Protein AF-0000000087530252 (afdb_homodimer)

Nearest PDB structures (foldseek):
  7waw-assembly1_A  TM=9.051E-01  e=2.981E-10  Candidatus Arsenophonus nilaparvatae
  6cc4-assembly1_A  TM=9.080E-01  e=6.671E-09  Escherichia coli
  4mlb-assembly1_C  TM=7.469E-01  e=5.530E-04  Pyrococcus furiosus
  3vvs-assembly1_A  TM=7.251E-01  e=1.603E-03  Pyrococcus furiosus
  6fhz-assembly1_A  TM=8.123E-01  e=5.281E-03  Pyrococcus furiosus DSM 3638

Organism: NCBI:txid1859131

Solvent-accessible surface area (backbone atoms only — not comparable to full-atom values): 24570 Å² total; per-residue (Å²): 135,76,81,73,71,69,80,72,67,84,65,78,41,76,56,55,58,46,42,52,49,29,48,50,26,28,51,28,38,48,51,19,51,51,39,42,48,49,38,52,42,52,47,35,72,75,55,34,90,43,74,64,41,47,28,48,55,62,33,39,45,61,49,46,50,50,36,53,47,24,60,56,36,37,49,18,48,36,41,24,45,54,46,40,47,30,43,72,72,57,34,66,69,51,29,29,30,50,50,24,36,48,53,49,50,51,48,51,53,35,48,52,50,23,50,50,45,43,72,39,18,58,65,48,42,48,69,63,41,55,68,34,73,78,41,89,63,42,47,59,51,19,20,50,41,23,38,63,31,32,59,30,47,41,32,34,46,52,32,16,52,51,35,10,53,33,44,56,71,68,45,52,52,58,53,33,35,22,52,30,36,20,31,50,26,22,42,55,44,5,53,54,32,24,67,50,34,46,80,74,75,36,63,36,63,55,17,40,33,53,4,46,37,44,1,25,46,40,24,31,54,69,41,46,64,59,44,50,71,75,60,63,50,88,44,64,61,83,56,78,77,42,67,81,67,48,63,75,73,108,135,77,80,72,68,68,81,72,65,83,64,78,40,77,57,55,58,47,43,52,49,30,47,51,27,28,50,29,37,47,51,19,51,51,38,43,50,49,37,51,41,52,46,34,71,74,54,33,91,42,75,64,40,48,27,48,54,60,33,39,45,62,46,48,50,50,35,52,47,25,58,56,37,37,47,17,47,37,40,23,45,54,46,39,46,30,45,73,74,59,33,66,68,51,29,28,30,49,50,24,37,49,52,50,51,52,48,52,53,34,47,52,50,25,52,50,44,42,73,41,18,56,66,49,42,48,68,63,42,54,69,33,71,78,40,90,63,41,47,58,51,20,21,51,41,23,39,64,32,32,59,30,46,42,31,33,45,52,32,15,51,51,32,10,54,33,44,54,70,68,45,50,53,56,54,33,34,21,55,31,36,20,31,49,26,23,40,55,44,4,52,54,32,25,67,49,33,46,79,74,75,36,63,36,62,55,18,40,33,52,4,46,36,46,2,25,47,40,25,30,54,69,41,47,61,59,44,50,71,74,60,63,48,87,44,64,62,83,53,81,78,45,67,80,68,49,62,75,73,104

Structure (mmCIF, N/CA/C/O backbone):
data_AF-0000000087530252-model_v1
#
loop_
_entity.id
_entity.type
_entity.pdbx_description
1 polymer 'Murein biosynthesis integral membrane protein MurJ'
#
loop_
_atom_site.group_PDB
_atom_site.id
_atom_site.type_symbol
_atom_site.label_atom_id
_atom_site.label_alt_id
_atom_site.label_comp_id
_atom_site.label_asym_id
_atom_site.label_entity_id
_atom_site.label_seq_id
_atom_site.pdbx_PDB_ins_code
_atom_site.Cartn_x
_atom_site.Cartn_y
_atom_site.Cartn_z
_atom_site.occupancy
_atom_site.B_iso_or_equiv
_atom_site.auth_seq_id
_atom_site.auth_comp_id
_atom_site.auth_asym_id
_atom_site.auth_atom_id
_atom_site.pdbx_PDB_model_num
ATOM 1 N N . MET A 1 1 ? 1.561 60.312 2.518 1 29.02 1 MET A N 1
ATOM 2 C CA . MET A 1 1 ? 0.408 59.438 2.758 1 29.02 1 MET A CA 1
ATOM 3 C C . MET A 1 1 ? 0.402 58.281 1.792 1 29.02 1 MET A C 1
ATOM 5 O O . MET A 1 1 ? -0.525 57.469 1.803 1 29.02 1 MET A O 1
ATOM 9 N N . THR A 1 2 ? 0.971 58.312 0.564 1 34.22 2 THR A N 1
ATOM 10 C CA . THR A 1 2 ? 0.792 57.5 -0.622 1 34.22 2 THR A CA 1
ATOM 11 C C . THR A 1 2 ? 1.549 56.188 -0.479 1 34.22 2 THR A C 1
ATOM 13 O O . THR A 1 2 ? 1.471 55.312 -1.354 1 34.22 2 THR A O 1
ATOM 16 N N . LYS A 1 3 ? 2.621 56.094 0.212 1 39.69 3 LYS A N 1
ATOM 17 C CA . LYS A 1 3 ? 3.529 54.969 0.136 1 39.69 3 LYS A CA 1
ATOM 18 C C . LYS A 1 3 ? 2.898 53.719 0.749 1 39.69 3 LYS A C 1
ATOM 20 O O . LYS A 1 3 ? 3.553 52.688 0.868 1 39.69 3 LYS A O 1
ATOM 25 N N . LYS A 1 4 ? 1.871 53.844 1.53 1 40.5 4 LYS A N 1
ATOM 26 C CA . LYS A 1 4 ? 1.506 52.688 2.33 1 40.5 4 LYS A CA 1
ATOM 27 C C . LYS A 1 4 ? 0.856 51.594 1.466 1 40.5 4 LYS A C 1
ATOM 29 O O . LYS A 1 4 ? 0.656 50.469 1.918 1 40.5 4 LYS A O 1
ATOM 34 N N . ALA A 1 5 ? 0.195 51.938 0.4 1 41.59 5 ALA A N 1
ATOM 35 C CA . ALA A 1 5 ? -0.777 51.031 -0.194 1 41.59 5 ALA A CA 1
ATOM 36 C C . ALA A 1 5 ? -0.08 49.875 -0.928 1 41.59 5 ALA A C 1
ATOM 38 O O . ALA A 1 5 ? -0.734 48.938 -1.411 1 41.59 5 ALA A O 1
ATOM 39 N N . GLU A 1 6 ? 1.176 50 -1.385 1 34.16 6 GLU A N 1
ATOM 40 C CA . GLU A 1 6 ? 1.642 49.156 -2.467 1 34.16 6 GLU A CA 1
ATOM 41 C C . GLU A 1 6 ? 1.83 47.719 -1.986 1 34.16 6 GLU A C 1
ATOM 43 O O . GLU A 1 6 ? 2.02 46.812 -2.795 1 34.16 6 GLU A O 1
ATOM 48 N N . LYS A 1 7 ? 2.289 47.562 -0.79 1 39.12 7 LYS A N 1
ATOM 49 C CA . LYS A 1 7 ? 2.848 46.25 -0.464 1 39.12 7 LYS A CA 1
ATOM 50 C C . LYS A 1 7 ? 1.754 45.188 -0.384 1 39.12 7 LYS A C 1
ATOM 52 O O . LYS A 1 7 ? 1.992 44.094 0.094 1 39.12 7 LYS A O 1
ATOM 57 N N . ALA A 1 8 ? 0.508 45.5 -0.41 1 38.97 8 ALA A N 1
ATOM 58 C CA . ALA A 1 8 ? -0.542 44.531 -0.155 1 38.97 8 ALA A CA 1
ATOM 59 C C . ALA A 1 8 ? -0.546 43.438 -1.226 1 38.97 8 ALA A C 1
ATOM 61 O O . ALA A 1 8 ? -1.382 42.531 -1.195 1 38.97 8 ALA A O 1
ATOM 62 N N . GLY A 1 9 ? -0.032 43.656 -2.434 1 34.97 9 GLY A N 1
ATOM 63 C CA . GLY A 1 9 ? -0.356 42.938 -3.656 1 34.97 9 GLY A CA 1
ATOM 64 C C . GLY A 1 9 ? -0.079 41.438 -3.564 1 34.97 9 GLY A C 1
ATOM 65 O O . GLY A 1 9 ? -0.914 40.625 -3.959 1 34.97 9 GLY A O 1
ATOM 66 N N . THR A 1 10 ? 1.304 41.062 -3.789 1 36.38 10 THR A N 1
ATOM 67 C CA . THR A 1 10 ? 1.715 39.75 -4.32 1 36.38 10 THR A CA 1
ATOM 68 C C . THR A 1 10 ? 1.514 38.656 -3.283 1 36.38 10 THR A C 1
ATOM 70 O O . THR A 1 10 ? 2.467 38.25 -2.623 1 36.38 10 THR A O 1
ATOM 73 N N . THR A 1 11 ? 0.847 38.812 -2.236 1 36.97 11 THR A N 1
ATOM 74 C CA . THR A 1 11 ? 0.462 37.719 -1.362 1 36.97 11 THR A CA 1
ATOM 75 C C . THR A 1 11 ? 0.087 36.469 -2.18 1 36.97 11 THR A C 1
ATOM 77 O O . THR A 1 11 ? -1.064 36.312 -2.594 1 36.97 11 THR A O 1
ATOM 80 N N . GLY A 1 12 ? 0.43 36.312 -3.365 1 41.88 12 GLY A N 1
ATOM 81 C CA . GLY A 1 12 ? 0.344 35.031 -4.07 1 41.88 12 GLY A CA 1
ATOM 82 C C . GLY A 1 12 ? 0.356 33.844 -3.143 1 41.88 12 GLY A C 1
ATOM 83 O O . GLY A 1 12 ? 1.377 33.531 -2.52 1 41.88 12 GLY A O 1
ATOM 84 N N . SER A 1 13 ? -0.793 33.531 -2.373 1 48.94 13 SER A N 1
ATOM 85 C CA . SER A 1 13 ? -1.298 33.031 -1.101 1 48.94 13 SER A CA 1
ATOM 86 C C . SER A 1 13 ? -0.697 31.656 -0.769 1 48.94 13 SER A C 1
ATOM 88 O O . SER A 1 13 ? -0.301 30.922 -1.667 1 48.94 13 SER A O 1
ATOM 90 N N . SER A 1 14 ? 0.025 31.609 0.46 1 56.91 14 SER A N 1
ATOM 91 C CA . SER A 1 14 ? 0.451 30.391 1.152 1 56.91 14 SER A CA 1
ATOM 92 C C . SER A 1 14 ? -0.386 29.188 0.728 1 56.91 14 SER A C 1
ATOM 94 O O . SER A 1 14 ? 0.149 28.109 0.509 1 56.91 14 SER A O 1
ATOM 96 N N . THR A 1 15 ? -1.54 29.547 0.322 1 57.91 15 THR A N 1
ATOM 97 C CA . THR A 1 15 ? -2.447 28.5 -0.111 1 57.91 15 THR A CA 1
ATOM 98 C C . THR A 1 15 ? -2.117 28.047 -1.532 1 57.91 15 THR A C 1
ATOM 100 O O . THR A 1 15 ? -2.148 26.859 -1.836 1 57.91 15 THR A O 1
ATOM 103 N N . GLY A 1 16 ? -1.833 29.078 -2.354 1 59.75 16 GLY A N 1
ATOM 104 C CA . GLY A 1 16 ? -1.477 28.75 -3.725 1 59.75 16 GLY A CA 1
ATOM 105 C C . GLY A 1 16 ? -0.213 27.906 -3.828 1 59.75 16 GLY A C 1
ATOM 106 O O . GLY A 1 16 ? -0.158 26.953 -4.602 1 59.75 16 GLY A O 1
ATOM 107 N N . LYS A 1 17 ? 0.742 28.281 -3.074 1 65.5 17 LYS A N 1
ATOM 108 C CA . LYS A 1 17 ? 2.008 27.562 -3.053 1 65.5 17 LYS A CA 1
ATOM 109 C C . LYS A 1 17 ? 1.822 26.156 -2.498 1 65.5 17 LYS A C 1
ATOM 111 O O . LYS A 1 17 ? 2.389 25.188 -3.023 1 65.5 17 LYS A O 1
ATOM 116 N N . ILE A 1 18 ? 0.983 26.016 -1.521 1 63.59 18 ILE A N 1
ATOM 117 C CA . ILE A 1 18 ? 0.703 24.734 -0.898 1 63.59 18 ILE A CA 1
ATOM 118 C C . ILE A 1 18 ? -0.069 23.844 -1.873 1 63.59 18 ILE A C 1
ATOM 120 O O . ILE A 1 18 ? 0.242 22.656 -2.025 1 63.59 18 ILE A O 1
ATOM 124 N N . ALA A 1 19 ? -0.966 24.5 -2.58 1 67 19 ALA A N 1
ATOM 125 C CA . ALA A 1 19 ? -1.755 23.766 -3.557 1 67 19 ALA A CA 1
ATOM 126 C C . ALA A 1 19 ? -0.881 23.266 -4.707 1 67 19 ALA A C 1
ATOM 128 O O . ALA A 1 19 ? -1.031 22.141 -5.172 1 67 19 ALA A O 1
ATOM 129 N N . ARG A 1 20 ? -0.032 24.047 -5.137 1 72.56 20 ARG A N 1
ATOM 130 C CA . ARG A 1 20 ? 0.881 23.688 -6.215 1 72.56 20 ARG A CA 1
ATOM 131 C C . ARG A 1 20 ? 1.819 22.562 -5.781 1 72.56 20 ARG A C 1
ATOM 133 O O . ARG A 1 20 ? 2.086 21.641 -6.551 1 72.56 20 ARG A O 1
ATOM 140 N N . SER A 1 21 ? 2.24 22.688 -4.566 1 72.25 21 SER A N 1
ATOM 141 C CA . SER A 1 21 ? 3.127 21.656 -4.031 1 72.25 21 SER A CA 1
ATOM 142 C C . SER A 1 21 ? 2.396 20.328 -3.873 1 72.25 21 SER A C 1
ATOM 144 O O . SER A 1 21 ? 2.93 19.281 -4.227 1 72.25 21 SER A O 1
ATOM 146 N N . ALA A 1 22 ? 1.161 20.453 -3.414 1 71 22 ALA A N 1
ATOM 147 C CA . ALA A 1 22 ? 0.339 19.25 -3.27 1 71 22 ALA A CA 1
ATOM 148 C C . ALA A 1 22 ? 0.056 18.609 -4.629 1 71 22 ALA A C 1
ATOM 150 O O . ALA A 1 22 ? 0.069 17.391 -4.762 1 71 22 ALA A O 1
ATOM 151 N N . GLY A 1 23 ? -0.17 19.438 -5.562 1 74.81 23 GLY A N 1
ATOM 152 C CA . GLY A 1 23 ? -0.375 18.969 -6.922 1 74.81 23 GLY A CA 1
ATOM 153 C C . GLY A 1 23 ? 0.843 18.266 -7.496 1 74.81 23 GLY A C 1
ATOM 154 O O . GLY A 1 23 ? 0.727 17.188 -8.086 1 74.81 23 GLY A O 1
ATOM 155 N N . ALA A 1 24 ? 1.938 18.906 -7.309 1 78.69 24 ALA A N 1
ATOM 156 C CA . ALA A 1 24 ? 3.188 18.328 -7.801 1 78.69 24 ALA A CA 1
ATOM 157 C C . ALA A 1 24 ? 3.471 16.984 -7.141 1 78.69 24 ALA A C 1
ATOM 159 O O . ALA A 1 24 ? 3.922 16.047 -7.797 1 78.69 24 ALA A O 1
ATOM 160 N N . VAL A 1 25 ? 3.221 16.938 -5.918 1 78 25 VAL A N 1
ATOM 161 C CA . VAL A 1 25 ? 3.422 15.703 -5.168 1 78 25 VAL A CA 1
ATOM 162 C C . VAL A 1 25 ? 2.465 14.625 -5.676 1 78 25 VAL A C 1
ATOM 164 O O . VAL A 1 25 ? 2.857 13.469 -5.844 1 78 25 VAL A O 1
ATOM 167 N N . SER A 1 26 ? 1.275 14.984 -5.938 1 75.69 26 SER A N 1
ATOM 168 C CA . SER A 1 26 ? 0.283 14.047 -6.441 1 75.69 26 SER A CA 1
ATOM 169 C C . SER A 1 26 ? 0.691 13.492 -7.805 1 75.69 26 SER A C 1
ATOM 171 O O . SER A 1 26 ? 0.527 12.297 -8.07 1 75.69 26 SER A O 1
ATOM 173 N N . VAL A 1 27 ? 1.175 14.297 -8.609 1 82.12 27 VAL A N 1
ATOM 174 C CA . VAL A 1 27 ? 1.626 13.883 -9.938 1 82.12 27 VAL A CA 1
ATOM 175 C C . VAL A 1 27 ? 2.82 12.938 -9.805 1 82.12 27 VAL A C 1
ATOM 177 O O . VAL A 1 27 ? 2.914 11.945 -10.523 1 82.12 27 VAL A O 1
ATOM 180 N N . ALA A 1 28 ? 3.703 13.344 -8.914 1 83 28 ALA A N 1
ATOM 181 C CA . ALA A 1 28 ? 4.875 12.508 -8.688 1 83 28 ALA A CA 1
ATOM 182 C C . ALA A 1 28 ? 4.473 11.117 -8.203 1 83 28 ALA A C 1
ATOM 184 O O . ALA A 1 28 ? 5.008 10.109 -8.672 1 83 28 ALA A O 1
ATOM 185 N N . VAL A 1 29 ? 3.561 11.086 -7.367 1 79.44 29 VAL A N 1
ATOM 186 C CA . VAL A 1 29 ? 3.084 9.812 -6.82 1 79.44 29 VAL A CA 1
ATOM 187 C C . VAL A 1 29 ? 2.395 9.008 -7.918 1 79.44 29 VAL A C 1
ATOM 189 O O . VAL A 1 29 ? 2.611 7.801 -8.039 1 79.44 29 VAL A O 1
ATOM 192 N N . MET A 1 30 ? 1.659 9.664 -8.711 1 82.62 30 MET A N 1
ATOM 193 C CA . MET A 1 30 ? 0.971 9 -9.812 1 82.62 30 MET A CA 1
ATOM 194 C C . MET A 1 30 ? 1.971 8.391 -10.789 1 82.62 30 MET A C 1
ATOM 196 O O . MET A 1 30 ? 1.789 7.262 -11.25 1 82.62 30 MET A O 1
ATOM 200 N N . CYS A 1 31 ? 2.916 9.156 -11.07 1 86.56 31 CYS A N 1
ATOM 201 C CA . CYS A 1 31 ? 3.959 8.672 -11.969 1 86.56 31 CYS A CA 1
ATOM 202 C C . CYS A 1 31 ? 4.625 7.422 -11.406 1 86.56 31 CYS A C 1
ATOM 204 O O . CYS A 1 31 ? 4.887 6.469 -12.141 1 86.56 31 CYS A O 1
ATOM 206 N N . SER A 1 32 ? 4.875 7.449 -10.164 1 86.19 32 SER A N 1
ATOM 207 C CA . SER A 1 32 ? 5.523 6.312 -9.523 1 86.19 32 SER A CA 1
ATOM 208 C C . SER A 1 32 ? 4.633 5.07 -9.57 1 86.19 32 SER A C 1
ATOM 210 O O . SER A 1 32 ? 5.117 3.965 -9.812 1 86.19 32 SER A O 1
ATOM 212 N N . ARG A 1 33 ? 3.371 5.262 -9.43 1 83.44 33 ARG A N 1
ATOM 213 C CA . ARG A 1 33 ? 2.438 4.141 -9.422 1 83.44 33 ARG A CA 1
ATOM 214 C C . ARG A 1 33 ? 2.275 3.553 -10.82 1 83.44 33 ARG A C 1
ATOM 216 O O . ARG A 1 33 ? 2.174 2.334 -10.977 1 83.44 33 ARG A O 1
ATOM 223 N N . VAL A 1 34 ? 2.219 4.391 -11.711 1 87.44 34 VAL A N 1
ATOM 224 C CA . VAL A 1 34 ? 2.139 3.934 -13.094 1 87.44 34 VAL A CA 1
ATOM 225 C C . VAL A 1 34 ? 3.406 3.164 -13.461 1 87.44 34 VAL A C 1
ATOM 227 O O . VAL A 1 34 ? 3.34 2.119 -14.109 1 87.44 34 VAL A O 1
ATOM 230 N N . LEU A 1 35 ? 4.5 3.695 -13.039 1 90.19 35 LEU A N 1
ATOM 231 C CA . LEU A 1 35 ? 5.754 2.986 -13.281 1 90.19 35 LEU A CA 1
ATOM 232 C C . LEU A 1 35 ? 5.762 1.642 -12.562 1 90.19 35 LEU A C 1
ATOM 234 O O . LEU A 1 35 ? 6.348 0.674 -13.055 1 90.19 35 LEU A O 1
ATOM 238 N N . GLY A 1 36 ? 5.121 1.632 -11.453 1 88.5 36 GLY A N 1
ATOM 239 C CA . GLY A 1 36 ? 4.965 0.364 -10.758 1 88.5 36 GLY A CA 1
ATOM 240 C C . GLY A 1 36 ? 4.168 -0.656 -11.555 1 88.5 36 GLY A C 1
ATOM 241 O O . GLY A 1 36 ? 4.531 -1.834 -11.594 1 88.5 36 GLY A O 1
ATOM 242 N N . LEU A 1 37 ? 3.213 -0.185 -12.18 1 86.25 37 LEU A N 1
ATOM 243 C CA . LEU A 1 37 ? 2.434 -1.06 -13.047 1 86.25 37 LEU A CA 1
ATOM 244 C C . LEU A 1 37 ? 3.262 -1.523 -14.234 1 86.25 37 LEU A C 1
ATOM 246 O O . LEU A 1 37 ? 3.162 -2.68 -14.656 1 86.25 37 LEU A O 1
ATOM 250 N N . VAL A 1 38 ? 3.912 -0.644 -14.758 1 90.75 38 VAL A N 1
ATOM 251 C CA . VAL A 1 38 ? 4.789 -0.987 -15.867 1 90.75 38 VAL A CA 1
ATOM 252 C C . VAL A 1 38 ? 5.801 -2.041 -15.43 1 90.75 38 VAL A C 1
ATOM 254 O O . VAL A 1 38 ? 6.082 -2.988 -16.172 1 90.75 38 VAL A O 1
ATOM 257 N N . ARG A 1 39 ? 6.293 -1.829 -14.273 1 91.38 39 ARG A N 1
ATOM 258 C CA . ARG A 1 39 ? 7.227 -2.814 -13.734 1 91.38 39 ARG A CA 1
ATOM 259 C C . ARG A 1 39 ? 6.57 -4.188 -13.625 1 91.38 39 ARG A C 1
ATOM 261 O O . ARG A 1 39 ? 7.16 -5.195 -14.016 1 91.38 39 ARG A O 1
ATOM 268 N N . GLU A 1 40 ? 5.371 -4.238 -13.172 1 84.94 40 GLU A N 1
ATOM 269 C CA . GLU A 1 40 ? 4.633 -5.492 -13.062 1 84.94 40 GLU A CA 1
ATOM 270 C C . GLU A 1 40 ? 4.395 -6.109 -14.438 1 84.94 40 GLU A C 1
ATOM 272 O O . GLU A 1 40 ? 4.461 -7.332 -14.602 1 84.94 40 GLU A O 1
ATOM 277 N N . GLN A 1 41 ? 4.113 -5.27 -15.367 1 87 41 GLN A N 1
ATOM 278 C CA . GLN A 1 41 ? 3.898 -5.734 -16.734 1 87 41 GLN A CA 1
ATOM 279 C C . GLN A 1 41 ? 5.188 -6.285 -17.328 1 87 41 GLN A C 1
ATOM 281 O O . GLN A 1 41 ? 5.164 -7.266 -18.078 1 87 41 GLN A O 1
ATOM 286 N N . VAL A 1 42 ? 6.238 -5.641 -17.078 1 89.5 42 VAL A N 1
ATOM 287 C CA . VAL A 1 42 ? 7.535 -6.113 -17.547 1 89.5 42 VAL A CA 1
ATOM 288 C C . VAL A 1 42 ? 7.836 -7.488 -16.953 1 89.5 42 VAL A C 1
ATOM 290 O O . VAL A 1 42 ? 8.281 -8.398 -17.656 1 89.5 42 VAL A O 1
ATOM 293 N N . PHE A 1 43 ? 7.492 -7.652 -15.703 1 87.5 43 PHE A N 1
ATOM 294 C CA . PHE A 1 43 ? 7.676 -8.93 -15.023 1 87.5 43 PHE A CA 1
ATOM 295 C C . PHE A 1 43 ? 6.812 -10.016 -15.656 1 87.5 43 PHE A C 1
ATOM 297 O O . PHE A 1 43 ? 7.289 -11.117 -15.938 1 87.5 43 PHE A O 1
ATOM 304 N N . ALA A 1 44 ? 5.641 -9.68 -15.867 1 81.31 44 ALA A N 1
ATOM 305 C CA . ALA A 1 44 ? 4.691 -10.617 -16.469 1 81.31 44 ALA A CA 1
ATOM 306 C C . ALA A 1 44 ? 5.129 -11.008 -17.875 1 81.31 44 ALA A C 1
ATOM 308 O O . ALA A 1 44 ? 4.984 -12.164 -18.281 1 81.31 44 ALA A O 1
ATOM 309 N N . GLY A 1 45 ? 5.57 -10.086 -18.625 1 84.5 45 GLY A N 1
ATOM 310 C CA . GLY A 1 45 ? 6.012 -10.344 -19.984 1 84.5 45 GLY A CA 1
ATOM 311 C C . GLY A 1 45 ? 7.258 -11.203 -20.047 1 84.5 45 GLY A C 1
ATOM 312 O O . GLY A 1 45 ? 7.375 -12.062 -20.922 1 84.5 45 GLY A O 1
ATOM 313 N N . LEU A 1 46 ? 8.141 -11.07 -19.141 1 88.44 46 LEU A N 1
ATOM 314 C CA . LEU A 1 46 ? 9.414 -11.781 -19.172 1 88.44 46 LEU A CA 1
ATOM 315 C C . LEU A 1 46 ? 9.281 -13.172 -18.578 1 88.44 46 LEU A C 1
ATOM 317 O O . LEU A 1 46 ? 9.938 -14.117 -19.031 1 88.44 46 LEU A O 1
ATOM 321 N N . PHE A 1 47 ? 8.414 -13.266 -17.562 1 89.56 47 PHE A N 1
ATOM 322 C CA . PHE A 1 47 ? 8.453 -14.508 -16.797 1 89.56 47 PHE A CA 1
ATOM 323 C C . PHE A 1 47 ? 7.09 -15.195 -16.828 1 89.56 47 PHE A C 1
ATOM 325 O O . PHE A 1 47 ? 6.977 -16.375 -16.484 1 89.56 47 PHE A O 1
ATOM 332 N N . GLY A 1 48 ? 6.086 -14.453 -17.312 1 78.25 48 GLY A N 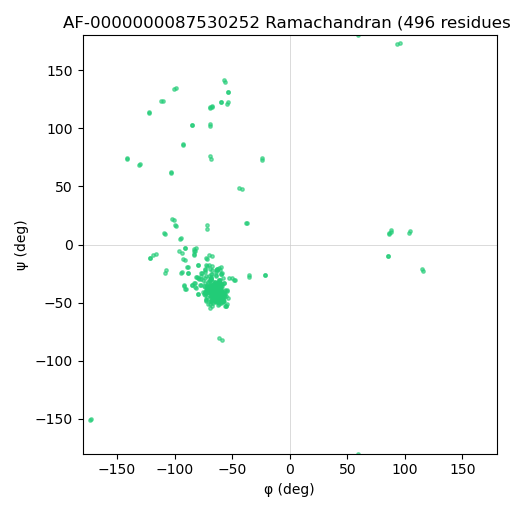1
ATOM 333 C CA . GLY A 1 48 ? 4.738 -15 -17.219 1 78.25 48 GLY A CA 1
ATOM 334 C C . GLY A 1 48 ? 4.301 -15.289 -15.797 1 78.25 48 GLY A C 1
ATOM 335 O O . GLY A 1 48 ? 5.016 -14.961 -14.844 1 78.25 48 GLY A O 1
ATOM 336 N N . ALA A 1 49 ? 3.031 -15.805 -15.672 1 72.12 49 ALA A N 1
ATOM 337 C CA . ALA A 1 49 ? 2.537 -16.266 -14.375 1 72.12 49 ALA A CA 1
ATOM 338 C C . ALA A 1 49 ? 2.965 -17.703 -14.094 1 72.12 49 ALA A C 1
ATOM 340 O O . ALA A 1 49 ? 2.715 -18.594 -14.906 1 72.12 49 ALA A O 1
ATOM 341 N N . GLY A 1 50 ? 3.982 -17.906 -13.25 1 79.31 50 GLY A N 1
ATOM 342 C CA . GLY A 1 50 ? 4.457 -19.281 -13.07 1 79.31 50 GLY A CA 1
ATOM 343 C C . GLY A 1 50 ? 5.492 -19.406 -11.969 1 79.31 50 GLY A C 1
ATOM 344 O O . GLY A 1 50 ? 5.473 -18.656 -11 1 79.31 50 GLY A O 1
ATOM 345 N N . TYR A 1 51 ? 6.355 -20.406 -12.203 1 87.12 51 TYR A N 1
ATOM 346 C CA . TYR A 1 51 ? 7.324 -20.906 -11.234 1 87.12 51 TYR A CA 1
ATOM 347 C C . TYR A 1 51 ? 8.227 -19.781 -10.75 1 87.12 51 TYR A C 1
ATOM 349 O O . TYR A 1 51 ? 8.234 -19.453 -9.555 1 87.12 51 TYR A O 1
ATOM 357 N N . ALA A 1 52 ? 8.852 -19.047 -11.695 1 91.25 52 ALA A N 1
ATOM 358 C CA . ALA A 1 52 ? 9.828 -18.016 -11.336 1 91.25 52 ALA A CA 1
ATOM 359 C C . ALA A 1 52 ? 9.141 -16.781 -10.75 1 91.25 52 ALA A C 1
ATOM 361 O O . ALA A 1 52 ? 9.609 -16.219 -9.766 1 91.25 52 ALA A O 1
ATOM 362 N N . TYR A 1 53 ? 8.062 -16.391 -11.297 1 89.06 53 TYR A N 1
ATOM 363 C CA . TYR A 1 53 ? 7.324 -15.219 -10.836 1 89.06 53 TYR A CA 1
ATOM 364 C C . TYR A 1 53 ? 6.758 -15.438 -9.445 1 89.06 53 TYR A C 1
ATOM 366 O O . TYR A 1 53 ? 6.82 -14.539 -8.594 1 89.06 53 TYR A O 1
ATOM 374 N N . ASP A 1 54 ? 6.25 -16.578 -9.211 1 88.75 54 ASP A N 1
ATOM 375 C CA . ASP A 1 54 ? 5.723 -16.906 -7.887 1 88.75 54 ASP A CA 1
ATOM 376 C C . ASP A 1 54 ? 6.816 -16.812 -6.824 1 88.75 54 ASP A C 1
ATOM 378 O O . ASP A 1 54 ? 6.578 -16.328 -5.719 1 88.75 54 ASP A O 1
ATOM 382 N N . ALA A 1 55 ? 7.926 -17.406 -7.211 1 93.5 55 ALA A N 1
ATOM 383 C CA . ALA A 1 55 ? 9.055 -17.391 -6.289 1 93.5 55 ALA A CA 1
ATOM 384 C C . ALA A 1 55 ? 9.453 -15.953 -5.934 1 93.5 55 ALA A C 1
ATOM 386 O O . ALA A 1 55 ? 9.727 -15.648 -4.773 1 93.5 55 ALA A O 1
ATOM 387 N N . PHE A 1 56 ? 9.453 -15.148 -6.934 1 94.12 56 PHE A N 1
ATOM 388 C CA . PHE A 1 56 ? 9.82 -13.758 -6.719 1 94.12 56 PHE A CA 1
ATOM 389 C C . PHE A 1 56 ? 8.805 -13.062 -5.816 1 94.12 56 PHE A C 1
ATOM 391 O O . PHE A 1 56 ? 9.18 -12.336 -4.895 1 94.12 56 PHE A O 1
ATOM 398 N N . VAL A 1 57 ? 7.57 -13.203 -6.082 1 89.69 57 VAL A N 1
ATOM 399 C CA . VAL A 1 57 ? 6.496 -12.531 -5.359 1 89.69 57 VAL A CA 1
ATOM 400 C C . VAL A 1 57 ? 6.559 -12.906 -3.881 1 89.69 57 VAL A C 1
ATOM 402 O O . VAL A 1 57 ? 6.441 -12.039 -3.012 1 89.69 57 VAL A O 1
ATOM 405 N N . VAL A 1 58 ? 6.789 -14.125 -3.596 1 90.31 58 VAL A N 1
ATOM 406 C CA . VAL A 1 58 ? 6.855 -14.578 -2.211 1 90.31 58 VAL A CA 1
ATOM 407 C C . VAL A 1 58 ? 8.109 -14.016 -1.543 1 90.31 58 VAL A C 1
ATOM 409 O O . VAL A 1 58 ? 8.055 -13.547 -0.404 1 90.31 58 VAL A O 1
ATOM 412 N N . ALA A 1 59 ? 9.188 -14.102 -2.309 1 95.06 59 ALA A N 1
ATOM 413 C CA . ALA A 1 59 ? 10.461 -13.609 -1.771 1 95.06 59 ALA A CA 1
ATOM 414 C C . ALA A 1 59 ? 10.375 -12.117 -1.453 1 95.06 59 ALA A C 1
ATOM 416 O O . ALA A 1 59 ? 11.016 -11.641 -0.513 1 95.06 59 ALA A O 1
ATOM 417 N N . PHE A 1 60 ? 9.57 -11.438 -2.207 1 93 60 PHE A N 1
ATOM 418 C CA . PHE A 1 60 ? 9.523 -9.984 -2.098 1 93 60 PHE A CA 1
ATOM 419 C C . PHE A 1 60 ? 8.469 -9.555 -1.09 1 93 60 PHE A C 1
ATOM 421 O O . PHE A 1 60 ? 8.359 -8.367 -0.773 1 93 60 PHE A O 1
ATOM 428 N N . ARG A 1 61 ? 7.77 -10.406 -0.538 1 89.44 61 ARG A N 1
ATOM 429 C CA . ARG A 1 61 ? 6.641 -10.07 0.324 1 89.44 61 ARG A CA 1
ATOM 430 C C . ARG A 1 61 ? 7.105 -9.305 1.562 1 89.44 61 ARG A C 1
ATOM 432 O O . ARG A 1 61 ? 6.547 -8.258 1.896 1 89.44 61 ARG A O 1
ATOM 439 N N . ILE A 1 62 ? 8.109 -9.781 2.186 1 86.5 62 ILE A N 1
ATOM 440 C CA . ILE A 1 62 ? 8.578 -9.148 3.412 1 86.5 62 ILE A CA 1
ATOM 441 C C . ILE A 1 62 ? 9.281 -7.832 3.082 1 86.5 62 ILE A C 1
ATOM 443 O O . ILE A 1 62 ? 8.961 -6.793 3.66 1 86.5 62 ILE A O 1
ATOM 447 N N . PRO A 1 63 ? 10.203 -7.875 2.098 1 87.69 63 PRO A N 1
ATOM 448 C CA . PRO A 1 63 ? 10.812 -6.605 1.694 1 87.69 63 PRO A CA 1
ATOM 449 C C . PRO A 1 63 ? 9.773 -5.562 1.273 1 87.69 63 PRO A C 1
ATOM 451 O O . PRO A 1 63 ? 9.898 -4.387 1.628 1 87.69 63 PRO A O 1
ATOM 454 N N . ASN A 1 64 ? 8.773 -6.008 0.604 1 87.38 64 ASN A N 1
ATOM 455 C CA . ASN A 1 64 ? 7.742 -5.094 0.134 1 87.38 64 ASN A CA 1
ATOM 456 C C . ASN A 1 64 ? 6.918 -4.539 1.293 1 87.38 64 ASN A C 1
ATOM 458 O O . ASN A 1 64 ? 6.527 -3.369 1.275 1 87.38 64 ASN A O 1
ATOM 462 N N . LEU A 1 65 ? 6.637 -5.363 2.213 1 83.38 65 LEU A N 1
ATOM 463 C CA . LEU A 1 65 ? 5.914 -4.918 3.398 1 83.38 65 LEU A CA 1
ATOM 464 C C . LEU A 1 65 ? 6.668 -3.799 4.109 1 83.38 65 LEU A C 1
ATOM 466 O O . LEU A 1 65 ? 6.07 -2.791 4.496 1 83.38 65 LEU A O 1
ATOM 470 N N . LEU A 1 66 ? 7.863 -4.02 4.258 1 78.69 66 LEU A N 1
ATOM 471 C CA . LEU A 1 66 ? 8.672 -3.029 4.957 1 78.69 66 LEU A CA 1
ATOM 472 C C . LEU A 1 66 ? 8.82 -1.761 4.125 1 78.69 66 LEU A C 1
ATOM 474 O O . LEU A 1 66 ? 8.844 -0.655 4.668 1 78.69 66 LEU A O 1
ATOM 478 N N . ARG A 1 67 ? 8.914 -1.982 2.83 1 81.94 67 ARG A N 1
ATOM 479 C CA . ARG A 1 67 ? 8.906 -0.821 1.945 1 81.94 67 ARG A CA 1
ATOM 480 C C . ARG A 1 67 ? 7.633 -0.006 2.119 1 81.94 67 ARG A C 1
ATOM 482 O O . ARG A 1 67 ? 7.684 1.222 2.227 1 81.94 67 ARG A O 1
ATOM 489 N N . ASP A 1 68 ? 6.555 -0.707 2.141 1 78.19 68 ASP A N 1
ATOM 490 C CA . ASP A 1 68 ? 5.266 -0.038 2.305 1 78.19 68 ASP A CA 1
ATOM 491 C C . ASP A 1 68 ? 5.188 0.68 3.65 1 78.19 68 ASP A C 1
ATOM 493 O O . ASP A 1 68 ? 4.625 1.771 3.746 1 78.19 68 ASP A O 1
ATOM 497 N N . LEU A 1 69 ? 5.785 0.043 4.586 1 74.38 69 LEU A N 1
ATOM 498 C CA . LEU A 1 69 ? 5.746 0.591 5.938 1 74.38 69 LEU A CA 1
ATOM 499 C C . LEU A 1 69 ? 6.605 1.847 6.035 1 74.38 69 LEU A C 1
ATOM 501 O O . LEU A 1 69 ? 6.211 2.824 6.676 1 74.38 69 LEU A O 1
ATOM 505 N N . PHE A 1 70 ? 7.695 1.763 5.422 1 71.44 70 PHE A N 1
ATOM 506 C CA . PHE A 1 70 ? 8.672 2.836 5.566 1 71.44 70 PHE A CA 1
ATOM 507 C C . PHE A 1 70 ? 8.484 3.891 4.484 1 71.44 70 PHE A C 1
ATOM 509 O O . PHE A 1 70 ? 8.664 5.082 4.734 1 71.44 70 PHE A O 1
ATOM 516 N N . GLY A 1 71 ? 8.109 3.41 3.338 1 61.56 71 GLY A N 1
ATOM 517 C CA . GLY A 1 71 ? 8.125 4.293 2.182 1 61.56 71 GLY A CA 1
ATOM 518 C C . GLY A 1 71 ? 6.832 5.055 1.995 1 61.56 71 GLY A C 1
ATOM 519 O O . GLY A 1 71 ? 6.82 6.137 1.401 1 61.56 71 GLY A O 1
ATOM 520 N N . GLU A 1 72 ? 5.781 4.559 2.488 1 58.91 72 GLU A N 1
ATOM 521 C CA . GLU A 1 72 ? 4.512 5.164 2.104 1 58.91 72 GLU A CA 1
ATOM 522 C C . GLU A 1 72 ? 4.02 6.141 3.168 1 58.91 72 GLU A C 1
ATOM 524 O O . GLU A 1 72 ? 2.883 6.609 3.111 1 58.91 72 GLU A O 1
ATOM 529 N N . GLY A 1 73 ? 4.914 6.5 4.008 1 58.66 73 GLY A N 1
ATOM 530 C CA . GLY A 1 73 ? 4.656 7.785 4.641 1 58.66 73 GLY A CA 1
ATOM 531 C C . GLY A 1 73 ? 4.41 7.672 6.133 1 58.66 73 GLY A C 1
ATOM 532 O O . GLY A 1 73 ? 4.562 8.648 6.871 1 58.66 73 GLY A O 1
ATOM 533 N N . ALA A 1 74 ? 4.023 6.426 6.562 1 58.28 74 ALA A N 1
ATOM 534 C CA . ALA A 1 74 ? 3.705 6.395 7.988 1 58.28 74 ALA A CA 1
ATOM 535 C C . ALA A 1 74 ? 4.926 6.75 8.828 1 58.28 74 ALA A C 1
ATOM 537 O O . ALA A 1 74 ? 4.859 7.633 9.688 1 58.28 74 ALA A O 1
ATOM 538 N N . LEU A 1 75 ? 5.957 6.016 8.508 1 63.5 75 LEU A N 1
ATOM 539 C CA . LEU A 1 75 ? 7.168 6.266 9.281 1 63.5 75 LEU A CA 1
ATOM 540 C C . LEU A 1 75 ? 7.738 7.645 8.969 1 63.5 75 LEU A C 1
ATOM 542 O O . LEU A 1 75 ? 8.227 8.336 9.867 1 63.5 75 LEU A O 1
ATOM 546 N N . SER A 1 76 ? 7.566 7.961 7.777 1 65.62 76 SER A N 1
ATOM 547 C CA . SER A 1 76 ? 8.047 9.281 7.375 1 65.62 76 SER A CA 1
ATOM 548 C C . SER A 1 76 ? 7.281 10.391 8.086 1 65.62 76 SER A C 1
ATOM 550 O O . SER A 1 76 ? 7.867 11.398 8.484 1 65.62 76 SER A O 1
ATOM 552 N N . ALA A 1 77 ? 6.008 10.164 8.281 1 64.31 77 ALA A N 1
ATOM 553 C CA . ALA A 1 77 ? 5.191 11.164 8.969 1 64.31 77 ALA A CA 1
ATOM 554 C C . ALA A 1 77 ? 5.637 11.344 10.414 1 64.31 77 ALA A C 1
ATOM 556 O O . ALA A 1 77 ? 5.688 12.469 10.922 1 64.31 77 ALA A O 1
ATOM 557 N N . ALA A 1 78 ? 5.977 10.227 11.047 1 66.94 78 ALA A N 1
ATOM 558 C CA . ALA A 1 78 ? 6.48 10.273 12.414 1 66.94 78 ALA A CA 1
ATOM 559 C C . ALA A 1 78 ? 7.797 11.047 12.492 1 66.94 78 ALA A C 1
ATOM 561 O O . ALA A 1 78 ? 8.008 11.836 13.414 1 66.94 78 ALA A O 1
ATOM 562 N N . PHE A 1 79 ? 8.57 10.836 11.523 1 74.38 79 PHE A N 1
ATOM 563 C CA . PHE A 1 79 ? 9.867 11.508 11.5 1 74.38 79 PHE A CA 1
ATOM 564 C C . PHE A 1 79 ? 9.695 13 11.234 1 74.38 79 PHE A C 1
ATOM 566 O O . PHE A 1 79 ? 10.391 13.828 11.836 1 74.38 79 PHE A O 1
ATOM 573 N N . VAL A 1 80 ? 8.773 13.289 10.414 1 73.06 80 VAL A N 1
ATOM 574 C CA . VAL A 1 80 ? 8.516 14.688 10.094 1 73.06 80 VAL A CA 1
ATOM 575 C C . VAL A 1 80 ? 8.117 15.445 11.359 1 73.06 80 VAL A C 1
ATOM 577 O O . VAL A 1 80 ? 8.57 16.562 11.594 1 73.06 80 VAL A O 1
ATOM 580 N N . THR A 1 81 ? 7.371 14.836 12.141 1 68.75 81 THR A N 1
ATOM 581 C CA . THR A 1 81 ? 6.883 15.484 13.352 1 68.75 81 THR A CA 1
ATOM 582 C C . THR A 1 81 ? 8.023 15.719 14.344 1 68.75 81 THR A C 1
ATOM 584 O O . THR A 1 81 ? 8.156 16.797 14.906 1 68.75 81 THR A O 1
ATOM 587 N N . VAL A 1 82 ? 8.75 14.703 14.523 1 73.62 82 VAL A N 1
ATOM 588 C CA . VAL A 1 82 ? 9.852 14.758 15.477 1 73.62 82 VAL A CA 1
ATOM 589 C C . VAL A 1 82 ? 10.898 15.75 14.992 1 73.62 82 VAL A C 1
ATOM 591 O O . VAL A 1 82 ? 11.383 16.594 15.766 1 73.62 82 VAL A O 1
ATOM 594 N N . PHE A 1 83 ? 11.188 15.742 13.781 1 81 83 PHE A N 1
ATOM 595 C CA . PHE A 1 83 ? 12.219 16.609 13.219 1 81 83 PHE A CA 1
ATOM 596 C C . PHE A 1 83 ? 11.742 18.062 13.203 1 81 83 PHE A C 1
ATOM 598 O O . PHE A 1 83 ? 12.539 18.984 13.422 1 81 83 PHE A O 1
ATOM 605 N N . SER A 1 84 ? 10.484 18.188 12.945 1 77.19 84 SER A N 1
ATOM 606 C CA . SER A 1 84 ? 9.93 19.531 12.969 1 77.19 84 SER A CA 1
ATOM 607 C C . SER A 1 84 ? 10.023 20.141 14.359 1 77.19 84 SER A C 1
ATOM 609 O O . SER A 1 84 ? 10.336 21.328 14.5 1 77.19 84 SER A O 1
ATOM 611 N N . ASP A 1 85 ? 9.742 19.328 15.273 1 76.5 85 ASP A N 1
ATOM 612 C CA . ASP A 1 85 ? 9.828 19.797 16.656 1 76.5 85 ASP A CA 1
ATOM 613 C C . ASP A 1 85 ? 11.258 20.188 17 1 76.5 85 ASP A C 1
ATOM 615 O O . ASP A 1 85 ? 11.484 21.234 17.625 1 76.5 85 ASP A O 1
ATOM 619 N N . TYR A 1 86 ? 12.148 19.391 16.672 1 80.56 86 TYR A N 1
ATOM 620 C CA . TYR A 1 86 ? 13.555 19.672 16.938 1 80.56 86 TYR A CA 1
ATOM 621 C C . TYR A 1 86 ? 14 20.922 16.188 1 80.56 86 TYR A C 1
ATOM 623 O O . TYR A 1 86 ? 14.688 21.781 16.75 1 80.56 86 TYR A O 1
ATOM 631 N N . ASP A 1 87 ? 13.594 21.016 15.008 1 83.38 87 ASP A N 1
ATOM 632 C CA . ASP A 1 87 ? 14.016 22.125 14.156 1 83.38 87 ASP A CA 1
ATOM 633 C C . ASP A 1 87 ? 13.461 23.453 14.664 1 83.38 87 ASP A C 1
ATOM 635 O O . ASP A 1 87 ? 14.133 24.484 14.586 1 83.38 87 ASP A O 1
ATOM 639 N N . THR A 1 88 ? 12.32 23.406 15.172 1 80.5 88 THR A N 1
ATOM 640 C CA . THR A 1 88 ? 11.648 24.625 15.641 1 80.5 88 THR A CA 1
ATOM 641 C C . THR A 1 88 ? 12.133 25 17.031 1 80.5 88 THR A C 1
ATOM 643 O O . THR A 1 88 ? 12.32 26.188 17.328 1 80.5 88 THR A O 1
ATOM 646 N N . ASN A 1 89 ? 12.375 23.969 17.844 1 84.81 89 ASN A N 1
ATOM 647 C CA . ASN A 1 89 ? 12.555 24.266 19.266 1 84.81 89 ASN A CA 1
ATOM 648 C C . ASN A 1 89 ? 14.008 24.094 19.688 1 84.81 89 ASN A C 1
ATOM 650 O O . ASN A 1 89 ? 14.422 24.641 20.719 1 84.81 89 ASN A O 1
ATOM 654 N N . LYS A 1 90 ? 14.734 23.312 18.984 1 87.69 90 LYS A N 1
ATOM 655 C CA . LYS A 1 90 ? 16.047 22.953 19.5 1 87.69 90 LYS A CA 1
ATOM 656 C C . LYS A 1 90 ? 17.156 23.469 18.578 1 87.69 90 LYS A C 1
ATOM 658 O O . LYS A 1 90 ? 18.344 23.391 18.906 1 87.69 90 LYS A O 1
ATOM 663 N N . GLY A 1 91 ? 16.781 23.984 17.438 1 86.88 91 GLY A N 1
ATOM 664 C CA . GLY A 1 91 ? 17.766 24.562 16.531 1 86.88 91 GLY A CA 1
ATOM 665 C C . GLY A 1 91 ? 18.281 23.594 15.492 1 86.88 91 GLY A C 1
ATOM 666 O O . GLY A 1 91 ? 18.016 22.391 15.578 1 86.88 91 GLY A O 1
ATOM 667 N N . THR A 1 92 ? 19.031 24.078 14.594 1 86.31 92 THR A N 1
ATOM 668 C CA . THR A 1 92 ? 19.469 23.328 13.406 1 86.31 92 THR A CA 1
ATOM 669 C C . THR A 1 92 ? 20.5 22.266 13.781 1 86.31 92 THR A C 1
ATOM 671 O O . THR A 1 92 ? 20.469 21.156 13.258 1 86.31 92 THR A O 1
ATOM 674 N N . GLU A 1 93 ? 21.391 22.594 14.68 1 88.19 93 GLU A N 1
ATOM 675 C CA . GLU A 1 93 ? 22.453 21.656 15.062 1 88.19 93 GLU A CA 1
ATOM 676 C C . GLU A 1 93 ? 21.859 20.422 15.766 1 88.19 93 GLU A C 1
ATOM 678 O O . GLU A 1 93 ? 22.266 19.297 15.477 1 88.19 93 GLU A O 1
ATOM 683 N N . ALA A 1 94 ? 20.953 20.672 16.609 1 87.5 94 ALA A N 1
ATOM 684 C CA . ALA A 1 94 ? 20.297 19.578 17.312 1 87.5 94 ALA A CA 1
ATOM 685 C C . ALA A 1 94 ? 19.484 18.719 16.359 1 87.5 94 ALA A C 1
ATOM 687 O O . ALA A 1 94 ? 19.391 17.5 16.531 1 87.5 94 ALA A O 1
ATOM 688 N N . THR A 1 95 ? 18.938 19.359 15.375 1 87.5 95 THR A N 1
ATOM 689 C CA . THR A 1 95 ? 18.156 18.656 14.367 1 87.5 95 THR A CA 1
ATOM 690 C C . THR A 1 95 ? 19.031 17.703 13.562 1 87.5 95 THR A C 1
ATOM 692 O O . THR A 1 95 ? 18.672 16.547 13.328 1 87.5 95 THR A O 1
ATOM 695 N N . TRP A 1 96 ? 20.172 18.219 13.172 1 91.56 96 TRP A N 1
ATOM 696 C CA . TRP A 1 96 ? 21.078 17.391 12.375 1 91.56 96 TRP A CA 1
ATOM 697 C C . TRP A 1 96 ? 21.672 16.266 13.219 1 91.56 96 TRP A C 1
ATOM 699 O O . TRP A 1 96 ? 21.922 15.172 12.711 1 91.56 96 TRP A O 1
ATOM 709 N N . GLN A 1 97 ? 21.844 16.547 14.469 1 90.5 97 GLN A N 1
ATOM 710 C CA . GLN A 1 97 ? 22.328 15.492 15.367 1 90.5 97 GLN A CA 1
ATOM 711 C C . GLN A 1 97 ? 21.297 14.375 15.508 1 90.5 97 GLN A C 1
ATOM 713 O O . GLN A 1 97 ? 21.641 13.195 15.461 1 90.5 97 GLN A O 1
ATOM 718 N N . LEU A 1 98 ? 20.125 14.812 15.688 1 88 98 LEU A N 1
ATOM 719 C CA . LEU A 1 98 ? 19.047 13.836 15.773 1 88 98 LEU A CA 1
ATOM 720 C C . LEU A 1 98 ? 18.953 13.023 14.484 1 88 98 LEU A C 1
ATOM 722 O O . LEU A 1 98 ? 18.844 11.797 14.523 1 88 98 LEU A O 1
ATOM 726 N N . ALA A 1 99 ? 18.969 13.727 13.414 1 91.06 99 ALA A N 1
ATOM 727 C CA . ALA A 1 99 ? 18.875 13.078 12.109 1 91.06 99 ALA A CA 1
ATOM 728 C C . ALA A 1 99 ? 20 12.062 11.93 1 91.06 99 ALA A C 1
ATOM 730 O O . ALA A 1 99 ? 19.766 10.945 11.461 1 91.06 99 ALA A O 1
ATOM 731 N N . SER A 1 100 ? 21.109 12.484 12.297 1 93.62 100 SER A N 1
ATOM 732 C CA . SER A 1 100 ? 22.281 11.609 12.188 1 93.62 100 SER A CA 1
ATOM 733 C C . SER A 1 100 ? 22.141 10.383 13.078 1 93.62 100 SER A C 1
ATOM 735 O O . SER A 1 100 ? 22.438 9.266 12.648 1 93.62 100 SER A O 1
ATOM 737 N N . ASN A 1 101 ? 21.656 10.586 14.227 1 91.25 101 ASN A N 1
ATOM 738 C CA . ASN A 1 101 ? 21.469 9.477 15.164 1 91.25 101 ASN A CA 1
ATOM 739 C C . ASN A 1 101 ? 20.406 8.492 14.656 1 91.25 101 ASN A C 1
ATOM 741 O O . ASN A 1 101 ? 20.578 7.281 14.805 1 91.25 101 ASN A O 1
ATOM 745 N N . VAL A 1 102 ? 19.406 9.039 14.148 1 89.62 102 VAL A N 1
ATOM 746 C CA . VAL A 1 102 ? 18.328 8.203 13.617 1 89.62 102 VAL A CA 1
ATOM 747 C C . VAL A 1 102 ? 18.844 7.387 12.438 1 89.62 102 VAL A C 1
ATOM 749 O O . VAL A 1 102 ? 18.562 6.191 12.336 1 89.62 102 VAL A O 1
ATOM 752 N N . LEU A 1 103 ? 19.531 8.039 11.586 1 93.06 103 LEU A N 1
ATOM 753 C CA . LEU A 1 103 ? 20.094 7.363 10.422 1 93.06 103 LEU A CA 1
ATOM 754 C C . LEU A 1 103 ? 21.016 6.227 10.844 1 93.06 103 LEU A C 1
ATOM 756 O O . LEU A 1 103 ? 20.953 5.125 10.289 1 93.06 103 LEU A O 1
ATOM 760 N N . VAL A 1 104 ? 21.781 6.508 11.812 1 93.19 104 VAL A N 1
ATOM 761 C CA . VAL A 1 104 ? 22.719 5.496 12.297 1 93.19 104 VAL A CA 1
ATOM 762 C C . VAL A 1 104 ? 21.953 4.355 12.961 1 93.19 104 VAL A C 1
ATOM 764 O O . VAL A 1 104 ? 22.219 3.18 12.695 1 93.19 104 VAL A O 1
ATOM 767 N N . PHE A 1 105 ? 21.078 4.668 13.805 1 91.12 105 PHE A N 1
ATOM 768 C CA . PHE A 1 105 ? 20.297 3.662 14.523 1 91.12 105 PHE A CA 1
ATOM 769 C C . PHE A 1 105 ? 19.531 2.768 13.555 1 91.12 105 PHE A C 1
ATOM 771 O O . PHE A 1 105 ? 19.578 1.541 13.672 1 91.12 105 PHE A O 1
ATOM 778 N N . ILE A 1 106 ? 18.844 3.389 12.633 1 90.88 106 ILE A N 1
ATOM 779 C CA . ILE 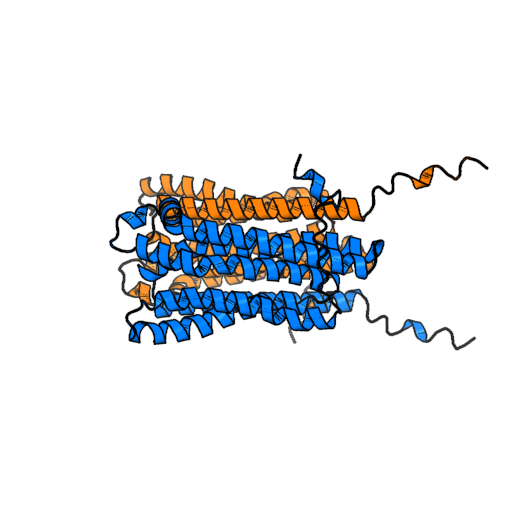A 1 106 ? 18.062 2.645 11.656 1 90.88 106 ILE A CA 1
ATOM 780 C C . ILE A 1 106 ? 18.984 1.778 10.805 1 90.88 106 ILE A C 1
ATOM 782 O O . ILE A 1 106 ? 18.641 0.639 10.469 1 90.88 106 ILE A O 1
ATOM 786 N N . SER A 1 107 ? 20.125 2.344 10.414 1 94.31 107 SER A N 1
ATOM 787 C CA . SER A 1 107 ? 21.078 1.581 9.625 1 94.31 107 SER A CA 1
ATOM 788 C C . SER A 1 107 ? 21.547 0.332 10.367 1 94.31 107 SER A C 1
ATOM 790 O O . SER A 1 107 ? 21.609 -0.754 9.789 1 94.31 107 SER A O 1
ATOM 792 N N . ILE A 1 108 ? 21.828 0.459 11.609 1 94.5 108 ILE A N 1
ATOM 793 C CA . ILE A 1 108 ? 22.312 -0.654 12.414 1 94.5 108 ILE A CA 1
ATOM 794 C C . ILE A 1 108 ? 21.188 -1.674 12.617 1 94.5 108 ILE A C 1
ATOM 796 O O . ILE A 1 108 ? 21.391 -2.873 12.398 1 94.5 108 ILE A O 1
ATOM 800 N N . LEU A 1 109 ? 20.094 -1.202 12.984 1 92.56 109 LEU A N 1
ATOM 801 C CA . LEU A 1 109 ? 18.953 -2.078 13.25 1 92.56 109 LEU A CA 1
ATOM 802 C C . LEU A 1 109 ? 18.578 -2.865 12 1 92.56 109 LEU A C 1
ATOM 804 O O . LEU A 1 109 ? 18.422 -4.086 12.055 1 92.56 109 LEU A O 1
ATOM 808 N N . LEU A 1 110 ? 18.484 -2.193 10.922 1 92.69 110 LEU A N 1
ATOM 809 C CA . LEU A 1 110 ? 18.031 -2.855 9.703 1 92.69 110 LEU A CA 1
ATOM 810 C C . LEU A 1 110 ? 19.141 -3.727 9.109 1 92.69 110 LEU A C 1
ATOM 812 O O . LEU A 1 110 ? 18.859 -4.715 8.43 1 92.69 110 LEU A O 1
ATOM 816 N N . SER A 1 111 ? 20.375 -3.322 9.32 1 95.31 111 SER A N 1
ATOM 817 C CA . SER A 1 111 ? 21.453 -4.227 8.93 1 95.31 111 SER A CA 1
ATOM 818 C C . SER A 1 111 ? 21.375 -5.543 9.695 1 95.31 111 SER A C 1
ATOM 820 O O . SER A 1 111 ? 21.562 -6.617 9.117 1 95.31 111 SER A O 1
ATOM 822 N N . PHE A 1 112 ? 21.109 -5.457 10.93 1 95.81 112 PHE A N 1
ATOM 823 C CA . PHE A 1 112 ? 20.953 -6.652 11.758 1 95.81 112 PHE A CA 1
ATOM 824 C C . PHE A 1 112 ? 19.766 -7.488 11.281 1 95.81 112 PHE A C 1
ATOM 826 O O . PHE A 1 112 ? 19.875 -8.703 11.109 1 95.81 112 PHE A O 1
ATOM 833 N N . LEU A 1 113 ? 18.672 -6.859 11.039 1 92.81 113 LEU A N 1
ATOM 834 C CA . LEU A 1 113 ? 17.484 -7.559 10.57 1 92.81 113 LEU A CA 1
ATOM 835 C C . LEU A 1 113 ? 17.719 -8.172 9.195 1 92.81 113 LEU A C 1
ATOM 837 O O . LEU A 1 113 ? 17.188 -9.242 8.891 1 92.81 113 LEU A O 1
ATOM 841 N N . THR A 1 114 ? 18.422 -7.434 8.375 1 96.06 114 THR A N 1
ATOM 842 C CA . THR A 1 114 ? 18.766 -7.934 7.051 1 96.06 114 THR A CA 1
ATOM 843 C C . THR A 1 114 ? 19.594 -9.211 7.156 1 96.06 114 THR A C 1
ATOM 845 O O . THR A 1 114 ? 19.312 -10.195 6.473 1 96.06 114 THR A O 1
ATOM 848 N N . LEU A 1 115 ? 20.531 -9.219 8.008 1 97.12 115 LEU A N 1
ATOM 849 C CA . LEU A 1 115 ? 21.359 -10.406 8.211 1 97.12 115 LEU A CA 1
ATOM 850 C C . LEU A 1 115 ? 20.531 -11.562 8.758 1 97.12 115 LEU A C 1
ATOM 852 O O . LEU A 1 115 ? 20.688 -12.703 8.328 1 97.12 115 LEU A O 1
ATOM 856 N N . LEU A 1 116 ? 19.703 -11.258 9.695 1 95.94 116 LEU A N 1
ATOM 857 C CA . LEU A 1 116 ? 18.812 -12.281 10.25 1 95.94 116 LEU A CA 1
ATOM 858 C C . LEU A 1 116 ? 17.922 -12.859 9.156 1 95.94 116 LEU A C 1
ATOM 860 O O . LEU A 1 116 ? 17.703 -14.07 9.109 1 95.94 116 LEU A O 1
ATOM 864 N N . GLY A 1 117 ? 17.375 -12.023 8.336 1 95.5 117 GLY A N 1
ATOM 865 C CA . GLY A 1 117 ? 16.547 -12.477 7.23 1 95.5 117 GLY A CA 1
ATOM 866 C C . GLY A 1 117 ? 17.281 -13.336 6.23 1 95.5 117 GLY A C 1
ATOM 867 O O . GLY A 1 117 ? 16.719 -14.305 5.707 1 95.5 117 GLY A O 1
ATOM 868 N N . ILE A 1 118 ? 18.516 -12.945 5.957 1 97 118 ILE A N 1
ATOM 869 C CA . ILE A 1 118 ? 19.344 -13.719 5.043 1 97 118 ILE A CA 1
ATOM 870 C C . ILE A 1 118 ? 19.609 -15.102 5.633 1 97 118 ILE A C 1
ATOM 872 O O . ILE A 1 118 ? 19.484 -16.109 4.93 1 97 118 ILE A O 1
ATOM 876 N N . PHE A 1 119 ? 19.812 -15.125 6.91 1 97.06 119 PHE A N 1
ATOM 877 C CA . PHE A 1 119 ? 20.109 -16.375 7.582 1 97.06 119 PHE A CA 1
ATOM 878 C C . PHE A 1 119 ? 18.859 -17.25 7.688 1 97.06 119 PHE A C 1
ATOM 880 O O . PHE A 1 119 ? 18.922 -18.469 7.59 1 97.06 119 PHE A O 1
ATOM 887 N N . LEU A 1 120 ? 17.688 -16.625 7.84 1 97.06 120 LEU A N 1
ATOM 888 C CA . LEU A 1 120 ? 16.453 -17.344 8.055 1 97.06 120 LEU A CA 1
ATOM 889 C C . LEU A 1 120 ? 15.625 -17.406 6.773 1 97.06 120 LEU A C 1
ATOM 891 O O . LEU A 1 120 ? 14.422 -17.656 6.812 1 97.06 120 LEU A O 1
ATOM 895 N N . ALA A 1 121 ? 16.25 -17.25 5.691 1 97.31 121 ALA A N 1
ATOM 896 C CA . ALA A 1 121 ? 15.523 -17.141 4.426 1 97.31 121 ALA A CA 1
ATOM 897 C C . ALA A 1 121 ? 14.695 -18.406 4.168 1 97.31 121 ALA A C 1
ATOM 899 O O . ALA A 1 121 ? 13.516 -18.328 3.828 1 97.31 121 ALA A O 1
ATOM 900 N N . GLU A 1 122 ? 15.297 -19.578 4.32 1 96.62 122 GLU A N 1
ATOM 901 C CA . GLU A 1 122 ? 14.609 -20.828 4.02 1 96.62 122 GLU A CA 1
ATOM 902 C C . GLU A 1 122 ? 13.43 -21.062 4.965 1 96.62 122 GLU A C 1
ATOM 904 O O . GLU A 1 122 ? 12.305 -21.312 4.523 1 96.62 122 GLU A O 1
ATOM 909 N N . P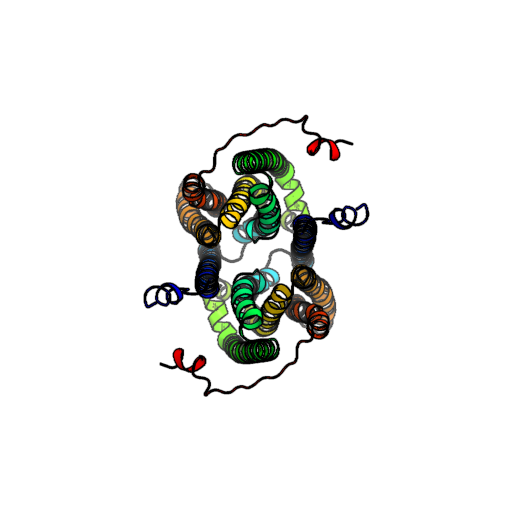RO A 1 123 ? 13.617 -20.906 6.312 1 95.94 123 PRO A N 1
ATOM 910 C CA . PRO A 1 123 ? 12.469 -21 7.215 1 95.94 123 PRO A CA 1
ATOM 911 C C . PRO A 1 123 ? 11.383 -19.984 6.902 1 95.94 123 PRO A C 1
ATOM 913 O O . PRO A 1 123 ? 10.195 -20.266 7.047 1 95.94 123 PRO A O 1
ATOM 916 N N . LEU A 1 124 ? 11.734 -18.859 6.5 1 95.19 124 LEU A N 1
ATOM 917 C CA . LEU A 1 124 ? 10.773 -17.812 6.16 1 95.19 124 LEU A CA 1
ATOM 918 C C . LEU A 1 124 ? 9.945 -18.219 4.941 1 95.19 124 LEU A C 1
ATOM 920 O O . LEU A 1 124 ? 8.727 -18.016 4.914 1 95.19 124 LEU A O 1
ATOM 924 N N . VAL A 1 125 ? 10.648 -18.766 3.977 1 94.56 125 VAL A N 1
ATOM 925 C CA . VAL A 1 125 ? 9.961 -19.188 2.762 1 94.56 125 VAL A CA 1
ATOM 926 C C . VAL A 1 125 ? 8.969 -20.312 3.092 1 94.56 125 VAL A C 1
ATOM 928 O O . VAL A 1 125 ? 7.84 -20.312 2.586 1 94.56 125 VAL A O 1
ATOM 931 N N . HIS A 1 126 ? 9.344 -21.219 3.959 1 93.25 126 HIS A N 1
ATOM 932 C CA . HIS A 1 126 ? 8.453 -22.312 4.359 1 93.25 126 HIS A CA 1
ATOM 933 C C . HIS A 1 126 ? 7.23 -21.781 5.09 1 93.25 126 HIS A C 1
ATOM 935 O O . HIS A 1 126 ? 6.137 -22.328 4.961 1 93.25 126 HIS A O 1
ATOM 941 N N . LEU A 1 127 ? 7.469 -20.75 5.762 1 89.69 127 LEU A N 1
ATOM 942 C CA . LEU A 1 127 ? 6.367 -20.156 6.504 1 89.69 127 LEU A CA 1
ATOM 943 C C . LEU A 1 127 ? 5.418 -19.406 5.566 1 89.69 127 LEU A C 1
ATOM 945 O O . LEU A 1 127 ? 4.199 -19.516 5.707 1 89.69 127 LEU A O 1
ATOM 949 N N . LEU A 1 128 ? 5.93 -18.719 4.633 1 89.44 128 LEU A N 1
ATOM 950 C CA . LEU A 1 128 ? 5.145 -17.828 3.775 1 89.44 128 LEU A CA 1
ATOM 951 C C . LEU A 1 128 ? 4.492 -18.625 2.643 1 89.44 128 LEU A C 1
ATOM 953 O O . LEU A 1 128 ? 3.434 -18.234 2.143 1 89.44 128 LEU A O 1
ATOM 957 N N . ALA A 1 129 ? 5.164 -19.625 2.213 1 90.44 129 ALA A N 1
ATOM 958 C CA . ALA A 1 129 ? 4.691 -20.422 1.09 1 90.44 129 ALA A CA 1
ATOM 959 C C . ALA A 1 129 ? 4.98 -21.906 1.317 1 90.44 129 ALA A C 1
ATOM 961 O O . ALA A 1 129 ? 5.781 -22.5 0.598 1 90.44 129 ALA A O 1
ATOM 962 N N . PRO A 1 130 ? 4.254 -22.5 2.164 1 88.44 130 PRO A N 1
ATOM 963 C CA . PRO A 1 130 ? 4.5 -23.906 2.486 1 88.44 130 PRO A CA 1
ATOM 964 C C . PRO A 1 130 ? 4.273 -24.828 1.292 1 88.44 130 PRO A C 1
ATOM 966 O O . PRO A 1 130 ? 4.918 -25.875 1.19 1 88.44 130 PRO A O 1
ATOM 969 N N . ASP A 1 131 ? 3.471 -24.438 0.427 1 88.94 131 ASP A N 1
ATOM 970 C CA . ASP A 1 131 ? 3.121 -25.281 -0.71 1 88.94 131 ASP A CA 1
ATOM 971 C C . ASP A 1 131 ? 4.281 -25.375 -1.701 1 88.94 131 ASP A C 1
ATOM 973 O O . ASP A 1 131 ? 4.285 -26.25 -2.576 1 88.94 131 ASP A O 1
ATOM 977 N N . PHE A 1 132 ? 5.262 -24.578 -1.572 1 92 132 PHE A N 1
ATOM 978 C CA . PHE A 1 132 ? 6.383 -24.578 -2.502 1 92 132 PHE A CA 1
ATOM 979 C C . PHE A 1 132 ? 7.273 -25.797 -2.283 1 92 132 PHE A C 1
ATOM 981 O O . PHE A 1 132 ? 8.039 -26.172 -3.168 1 92 132 PHE A O 1
ATOM 988 N N . SER A 1 133 ? 7.152 -26.328 -1.126 1 91.44 133 SER A N 1
ATOM 989 C CA . SER A 1 133 ? 7.949 -27.5 -0.827 1 91.44 133 SER A CA 1
ATOM 990 C C . SER A 1 133 ? 7.574 -28.672 -1.732 1 91.44 133 SER A C 1
ATOM 992 O O . SER A 1 133 ? 8.367 -29.594 -1.938 1 91.44 133 SER A O 1
ATOM 994 N N . GLY A 1 134 ? 6.398 -28.625 -2.281 1 91.06 134 GLY A N 1
ATOM 995 C CA . GLY A 1 134 ? 5.938 -29.688 -3.154 1 91.06 134 GLY A CA 1
ATOM 996 C C . GLY A 1 134 ? 6.418 -29.547 -4.586 1 91.06 134 GLY A C 1
ATOM 997 O O . GLY A 1 134 ? 6.227 -30.438 -5.406 1 91.06 134 GLY A O 1
ATOM 998 N N . VAL A 1 135 ? 6.984 -28.516 -4.953 1 91.69 135 VAL A N 1
ATOM 999 C CA . VAL A 1 135 ? 7.496 -28.25 -6.293 1 91.69 135 VAL A CA 1
ATOM 1000 C C . VAL A 1 135 ? 9.023 -28.234 -6.266 1 91.69 135 VAL A C 1
ATOM 1002 O O . VAL A 1 135 ? 9.625 -27.422 -5.547 1 91.69 135 VAL A O 1
ATOM 1005 N N . ALA A 1 136 ? 9.656 -29.016 -7.023 1 94.5 136 ALA A N 1
ATOM 1006 C CA . ALA A 1 136 ? 11.102 -29.203 -7.016 1 94.5 136 ALA A CA 1
ATOM 1007 C C . ALA A 1 136 ? 11.828 -27.891 -7.305 1 94.5 136 ALA A C 1
ATOM 1009 O O . ALA A 1 136 ? 11.578 -27.234 -8.32 1 94.5 136 ALA A O 1
ATOM 1010 N N . GLY A 1 137 ? 12.734 -27.438 -6.371 1 95.81 137 GLY A N 1
ATOM 1011 C CA . GLY A 1 137 ? 13.633 -26.312 -6.594 1 95.81 137 GLY A CA 1
ATOM 1012 C C . GLY A 1 137 ? 12.992 -24.969 -6.285 1 95.81 137 GLY A C 1
ATOM 1013 O O . GLY A 1 137 ? 13.672 -23.938 -6.262 1 95.81 137 GLY A O 1
ATOM 1014 N N . LYS A 1 138 ? 11.727 -25.016 -6.07 1 94.75 138 LYS A N 1
ATOM 1015 C CA . LYS A 1 138 ? 11.023 -23.734 -5.922 1 94.75 138 LYS A CA 1
ATOM 1016 C C . LYS A 1 138 ? 11.352 -23.078 -4.586 1 94.75 138 LYS A C 1
ATOM 1018 O O . LYS A 1 138 ? 11.562 -21.859 -4.516 1 94.75 138 LYS A O 1
ATOM 1023 N N . THR A 1 139 ? 11.391 -23.891 -3.521 1 95.94 139 THR A N 1
ATOM 1024 C CA . THR A 1 139 ? 11.758 -23.359 -2.215 1 95.94 139 THR A CA 1
ATOM 1025 C C . THR A 1 139 ? 13.18 -22.812 -2.242 1 95.94 139 THR A C 1
ATOM 1027 O O . THR A 1 139 ? 13.445 -21.734 -1.707 1 95.94 139 THR A O 1
ATOM 1030 N N . GLU A 1 140 ? 14.078 -23.469 -2.879 1 97 140 GLU A N 1
ATOM 1031 C CA . GLU A 1 140 ? 15.477 -23.062 -2.967 1 97 140 GLU A CA 1
ATOM 1032 C C . GLU A 1 140 ? 15.617 -21.75 -3.758 1 97 140 GLU A C 1
ATOM 1034 O O . GLU A 1 140 ? 16.359 -20.859 -3.357 1 97 140 GLU A O 1
ATOM 1039 N N . LEU A 1 141 ? 14.93 -21.734 -4.848 1 96.88 141 LEU A N 1
ATOM 1040 C CA . LEU A 1 141 ? 14.961 -20.516 -5.652 1 96.88 141 LEU A CA 1
ATOM 1041 C C . LEU A 1 141 ? 14.414 -19.328 -4.863 1 96.88 141 LEU A C 1
ATOM 1043 O O . LEU A 1 141 ? 15.008 -18.25 -4.883 1 96.88 141 LEU A O 1
ATOM 1047 N N . THR A 1 142 ? 13.32 -19.547 -4.223 1 97.06 142 THR A N 1
ATOM 1048 C CA . THR A 1 142 ? 12.688 -18.484 -3.453 1 97.06 142 THR A CA 1
ATOM 1049 C C . THR A 1 142 ? 13.609 -18.016 -2.328 1 97.06 142 THR A C 1
ATOM 1051 O O . THR A 1 142 ? 13.703 -16.812 -2.057 1 97.06 142 THR A O 1
ATOM 1054 N N . ALA A 1 143 ? 14.234 -18.984 -1.674 1 98.06 143 ALA A N 1
ATOM 1055 C CA . ALA A 1 143 ? 15.18 -18.625 -0.613 1 98.06 143 ALA A CA 1
ATOM 1056 C C . ALA A 1 143 ? 16.344 -17.797 -1.16 1 98.06 143 ALA A C 1
ATOM 1058 O O . ALA A 1 143 ? 16.781 -16.844 -0.521 1 98.06 143 ALA A O 1
ATOM 1059 N N . LEU A 1 144 ? 16.828 -18.172 -2.26 1 97.94 144 LEU A N 1
ATOM 1060 C CA . LEU A 1 144 ? 17.906 -17.422 -2.904 1 97.94 144 LEU A CA 1
ATOM 1061 C C . LEU A 1 144 ? 17.469 -15.992 -3.197 1 97.94 144 LEU A C 1
ATOM 1063 O O . LEU A 1 144 ? 18.203 -15.047 -2.889 1 97.94 144 LEU A O 1
ATOM 1067 N N . LEU A 1 145 ? 16.312 -15.867 -3.801 1 98 145 LEU A N 1
ATOM 1068 C CA . LEU A 1 145 ? 15.789 -14.539 -4.121 1 98 145 LEU A CA 1
ATOM 1069 C C . LEU A 1 145 ? 15.594 -13.719 -2.854 1 98 145 LEU A C 1
ATOM 1071 O O . LEU A 1 145 ? 15.859 -12.516 -2.844 1 98 145 LEU A O 1
ATOM 1075 N N . THR A 1 146 ? 15.109 -14.367 -1.803 1 97.75 146 THR A N 1
ATOM 1076 C CA . THR A 1 146 ? 14.914 -13.703 -0.518 1 97.75 146 THR A CA 1
ATOM 1077 C C . THR A 1 146 ? 16.234 -13.164 0.02 1 97.75 146 THR A C 1
ATOM 1079 O O . THR A 1 146 ? 16.312 -12.008 0.448 1 97.75 146 THR A O 1
ATOM 1082 N N . ARG A 1 147 ? 17.25 -13.977 -0.01 1 98.25 147 ARG A N 1
ATOM 1083 C CA . ARG A 1 147 ? 18.562 -13.57 0.469 1 98.25 147 ARG A CA 1
ATOM 1084 C C . ARG A 1 147 ? 19.094 -12.367 -0.313 1 98.25 147 ARG A C 1
ATOM 1086 O O . ARG A 1 147 ? 19.672 -11.453 0.266 1 98.25 147 ARG A O 1
ATOM 1093 N N . ILE A 1 148 ? 18.875 -12.375 -1.563 1 97.81 148 ILE A N 1
ATOM 1094 C CA . ILE A 1 148 ? 19.359 -11.305 -2.432 1 97.81 148 ILE A CA 1
ATOM 1095 C C . ILE A 1 148 ? 18.609 -10.008 -2.125 1 97.81 148 ILE A C 1
ATOM 1097 O O . ILE A 1 148 ? 19.219 -8.938 -2.07 1 97.81 148 ILE A O 1
ATOM 1101 N N . MET A 1 149 ? 17.359 -10.07 -1.859 1 97.69 149 MET A N 1
ATOM 1102 C CA . MET A 1 149 ? 16.531 -8.867 -1.813 1 97.69 149 MET A CA 1
ATOM 1103 C C . MET A 1 149 ? 16.453 -8.305 -0.396 1 97.69 149 MET A C 1
ATOM 1105 O O . MET A 1 149 ? 16.062 -7.16 -0.196 1 97.69 149 MET A O 1
ATOM 1109 N N . PHE A 1 150 ? 16.875 -9.016 0.597 1 97.44 150 PHE A N 1
ATOM 1110 C CA . PHE A 1 150 ? 16.719 -8.586 1.979 1 97.44 150 PHE A CA 1
ATOM 1111 C C . PHE A 1 150 ? 17.484 -7.297 2.236 1 97.44 150 PHE A C 1
ATOM 1113 O O . PHE A 1 150 ? 17.016 -6.422 2.969 1 97.44 150 PHE A O 1
ATOM 1120 N N . PRO A 1 151 ? 18.672 -7.102 1.668 1 97.12 151 PRO A N 1
ATOM 1121 C CA . PRO A 1 151 ? 19.406 -5.848 1.888 1 97.12 151 PRO A CA 1
ATOM 1122 C C . PRO A 1 151 ? 18.625 -4.625 1.417 1 97.12 151 PRO A C 1
ATOM 1124 O O . PRO A 1 151 ? 18.922 -3.5 1.823 1 97.12 151 PRO A O 1
ATOM 1127 N N . PHE A 1 152 ? 17.656 -4.855 0.564 1 96 152 PHE A N 1
ATOM 1128 C CA . PHE A 1 152 ? 16.766 -3.801 0.105 1 96 152 PHE A CA 1
ATOM 1129 C C . PHE A 1 152 ? 16.156 -3.055 1.286 1 96 152 PHE A C 1
ATOM 1131 O O . PHE A 1 152 ? 15.898 -1.851 1.202 1 96 152 PHE A O 1
ATOM 1138 N N . LEU A 1 153 ? 15.992 -3.676 2.406 1 93.56 153 LEU A N 1
ATOM 1139 C CA . LEU A 1 153 ? 15.391 -3.117 3.611 1 93.56 153 LEU A CA 1
ATOM 1140 C C . LEU A 1 153 ? 16.172 -1.907 4.102 1 93.56 153 LEU A C 1
ATOM 1142 O O . LEU A 1 153 ? 15.586 -0.909 4.527 1 93.56 153 LEU A O 1
ATOM 1146 N N . VAL A 1 154 ? 17.422 -1.987 4.027 1 94.94 154 VAL A N 1
ATOM 1147 C CA . VAL A 1 154 ? 18.281 -0.91 4.504 1 94.94 154 VAL A CA 1
ATOM 1148 C C . VAL A 1 154 ? 18.094 0.328 3.631 1 94.94 154 VAL A C 1
ATOM 1150 O O . VAL A 1 154 ? 17.938 1.44 4.141 1 94.94 154 VAL A O 1
ATOM 1153 N N . PHE A 1 155 ? 18.016 0.136 2.33 1 95.06 155 PHE A N 1
ATOM 1154 C CA . PHE A 1 155 ? 17.875 1.249 1.396 1 95.06 155 PHE A CA 1
ATOM 1155 C C . PHE A 1 155 ? 16.547 1.957 1.584 1 95.06 155 PHE A C 1
ATOM 1157 O O . PHE A 1 155 ? 16.484 3.188 1.653 1 95.06 155 PHE A O 1
ATOM 1164 N N . VAL A 1 156 ? 15.555 1.151 1.705 1 90.44 156 VAL A N 1
ATOM 1165 C CA . VAL A 1 156 ? 14.227 1.75 1.773 1 90.44 156 VAL A CA 1
ATOM 1166 C C . VAL A 1 156 ? 14.047 2.453 3.117 1 90.44 156 VAL A C 1
ATOM 1168 O O . VAL A 1 156 ? 13.398 3.5 3.193 1 90.44 156 VAL A O 1
ATOM 1171 N N . ALA A 1 157 ? 14.594 1.89 4.125 1 90.25 157 ALA A N 1
ATOM 1172 C CA . ALA A 1 157 ? 14.477 2.502 5.445 1 90.25 157 ALA A CA 1
ATOM 1173 C C . ALA A 1 157 ? 15.219 3.834 5.5 1 90.25 157 ALA A C 1
ATOM 1175 O O . ALA A 1 157 ? 14.711 4.812 6.051 1 90.25 157 ALA A O 1
ATOM 1176 N N . LEU A 1 158 ? 16.359 3.852 5.031 1 93.38 158 LEU A N 1
ATOM 1177 C CA . LEU A 1 158 ? 17.125 5.09 5.004 1 93.38 158 LEU A CA 1
ATOM 1178 C C . LEU A 1 158 ? 16.453 6.133 4.129 1 93.38 158 LEU A C 1
ATOM 1180 O O . LEU A 1 158 ? 16.438 7.32 4.465 1 93.38 158 LEU A O 1
ATOM 1184 N N . ALA A 1 159 ? 15.898 5.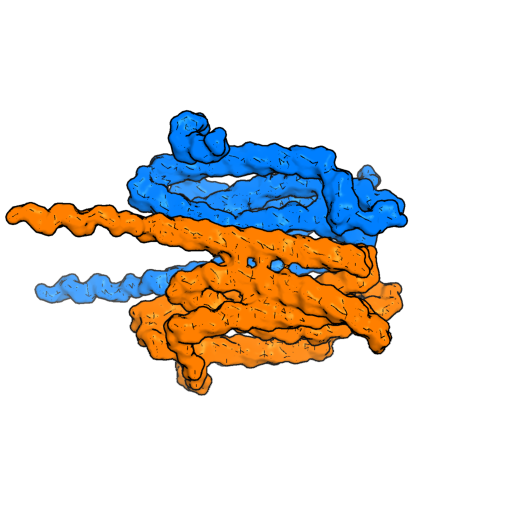668 3.031 1 92 159 ALA A N 1
ATOM 1185 C CA . ALA A 1 159 ? 15.164 6.578 2.156 1 92 159 ALA A CA 1
ATOM 1186 C C . ALA A 1 159 ? 13.984 7.211 2.887 1 92 159 ALA A C 1
ATOM 1188 O O . ALA A 1 159 ? 13.656 8.383 2.664 1 92 159 ALA A O 1
ATOM 1189 N N . ALA A 1 160 ? 13.391 6.441 3.719 1 87.5 160 ALA A N 1
ATOM 1190 C CA . ALA A 1 160 ? 12.242 6.934 4.48 1 87.5 160 ALA A CA 1
ATOM 1191 C C . ALA A 1 160 ? 12.664 8.023 5.461 1 87.5 160 ALA A C 1
ATOM 1193 O O . ALA A 1 160 ? 11.938 9.008 5.652 1 87.5 160 ALA A O 1
ATOM 1194 N N . VAL A 1 161 ? 13.789 7.832 6.121 1 88.62 161 VAL A N 1
ATOM 1195 C CA . VAL A 1 161 ? 14.297 8.836 7.059 1 88.62 161 VAL A CA 1
ATOM 1196 C C . VAL A 1 161 ? 14.641 10.117 6.305 1 88.62 161 VAL A C 1
ATOM 1198 O O . VAL A 1 161 ? 14.273 11.211 6.734 1 88.62 161 VAL A O 1
ATOM 1201 N N . VAL A 1 162 ? 15.312 9.953 5.238 1 92.5 162 VAL A N 1
ATOM 1202 C CA . VAL A 1 162 ? 15.695 11.102 4.43 1 92.5 162 VAL A CA 1
ATOM 1203 C C . VAL A 1 162 ? 14.438 11.82 3.932 1 92.5 162 VAL A C 1
ATOM 1205 O O . VAL A 1 162 ? 14.391 13.055 3.92 1 92.5 162 VAL A O 1
ATOM 1208 N N . MET A 1 163 ? 13.516 11.086 3.525 1 88.56 163 MET A N 1
ATOM 1209 C CA . MET A 1 163 ? 12.234 11.656 3.127 1 88.56 163 MET A CA 1
ATOM 1210 C C . MET A 1 163 ? 11.633 12.492 4.25 1 88.56 163 MET A C 1
ATOM 1212 O O . MET A 1 163 ? 11.141 13.594 4.016 1 88.56 163 MET A O 1
ATOM 1216 N N . GLY A 1 164 ? 11.68 11.969 5.426 1 84.56 164 GLY A N 1
ATOM 1217 C CA . GLY A 1 164 ? 11.195 12.719 6.574 1 84.56 164 GLY A CA 1
ATOM 1218 C C . GLY A 1 164 ? 11.922 14.039 6.77 1 84.56 164 GLY A C 1
ATOM 1219 O O . GLY A 1 164 ? 11.289 15.062 7.043 1 84.56 164 GLY A O 1
ATOM 1220 N N . ILE A 1 165 ? 13.188 14 6.66 1 88.25 165 ILE A N 1
ATOM 1221 C CA . ILE A 1 165 ? 14.016 15.188 6.824 1 88.25 165 ILE A CA 1
ATOM 1222 C C . ILE A 1 165 ? 13.672 16.203 5.742 1 88.25 165 ILE A C 1
ATOM 1224 O O . ILE A 1 165 ? 13.453 17.391 6.035 1 88.25 165 ILE A O 1
ATOM 1228 N N . LEU A 1 166 ? 13.594 15.773 4.527 1 89.25 166 LEU A N 1
ATOM 1229 C CA . LEU A 1 166 ? 13.328 16.672 3.402 1 89.25 166 LEU A CA 1
ATOM 1230 C C . LEU A 1 166 ? 11.93 17.266 3.512 1 89.25 166 LEU A C 1
ATOM 1232 O O . LEU A 1 166 ? 11.742 18.453 3.25 1 89.25 166 LEU A O 1
ATOM 1236 N N . ASN A 1 167 ? 11.031 16.484 3.906 1 82.12 167 ASN A N 1
ATOM 1237 C CA . ASN A 1 167 ? 9.672 16.984 4.086 1 82.12 167 ASN A CA 1
ATOM 1238 C C . ASN A 1 167 ? 9.609 18.062 5.168 1 82.12 167 ASN A C 1
ATOM 1240 O O . ASN A 1 167 ? 8.875 19.047 5.035 1 82.12 167 ASN A O 1
ATOM 1244 N N . THR A 1 168 ? 10.359 17.844 6.203 1 80.06 168 THR A N 1
ATOM 1245 C CA . THR A 1 168 ? 10.414 18.828 7.285 1 80.06 168 THR A CA 1
ATOM 1246 C C . THR A 1 168 ? 10.953 20.172 6.773 1 80.06 168 THR A C 1
ATOM 1248 O O . THR A 1 168 ? 10.547 21.234 7.25 1 80.06 168 THR A O 1
ATOM 1251 N N . LYS A 1 169 ? 11.781 20.047 5.82 1 85.94 169 LYS A N 1
ATOM 1252 C CA . LYS A 1 169 ? 12.406 21.25 5.277 1 85.94 169 LYS A CA 1
ATOM 1253 C C . LYS A 1 169 ? 11.641 21.766 4.062 1 85.94 169 LYS A C 1
ATOM 1255 O O . LYS A 1 169 ? 12.141 22.609 3.322 1 85.94 169 LYS A O 1
ATOM 1260 N N . GLY A 1 170 ? 10.5 21.156 3.748 1 81.12 170 GLY A N 1
ATOM 1261 C CA . GLY A 1 170 ? 9.617 21.656 2.705 1 81.12 170 GLY A CA 1
ATOM 1262 C C . GLY A 1 170 ? 9.984 21.156 1.321 1 81.12 170 GLY A C 1
ATOM 1263 O O . GLY A 1 170 ? 9.547 21.719 0.315 1 81.12 170 GLY A O 1
ATOM 1264 N N . LYS A 1 171 ? 10.883 20.234 1.268 1 87.06 171 LYS A N 1
ATOM 1265 C CA . LYS A 1 171 ? 11.242 19.625 -0.009 1 87.06 171 LYS A CA 1
ATOM 1266 C C . LYS A 1 171 ? 10.414 18.359 -0.277 1 87.06 171 LYS A C 1
ATOM 1268 O O . LYS A 1 171 ? 10.93 17.25 -0.208 1 87.06 171 LYS A O 1
ATOM 1273 N N . PHE A 1 172 ? 9.25 18.547 -0.854 1 80.94 172 PHE A N 1
ATOM 1274 C CA . PHE A 1 172 ? 8.266 17.469 -0.906 1 80.94 172 PHE A CA 1
ATOM 1275 C C . PHE A 1 172 ? 8.367 16.703 -2.219 1 80.94 172 PHE A C 1
ATOM 1277 O O . PHE A 1 172 ? 7.977 15.539 -2.297 1 80.94 172 PHE A O 1
ATOM 1284 N N . PHE A 1 173 ? 8.844 17.312 -3.178 1 85.81 173 PHE A N 1
ATOM 1285 C CA . PHE A 1 173 ? 8.805 16.734 -4.512 1 85.81 173 PHE A CA 1
ATOM 1286 C C . PHE A 1 173 ? 9.805 15.594 -4.637 1 85.81 173 PHE A C 1
ATOM 1288 O O . PHE A 1 173 ? 9.484 14.531 -5.188 1 85.81 173 PHE A O 1
ATOM 1295 N N . VAL A 1 174 ? 10.969 15.812 -4.117 1 89.94 174 VAL A N 1
ATOM 1296 C CA . VAL A 1 174 ? 12.039 14.844 -4.301 1 89.94 174 VAL A CA 1
ATOM 1297 C C . VAL A 1 174 ? 11.672 13.531 -3.625 1 89.94 174 VAL A C 1
ATOM 1299 O O . VAL A 1 174 ? 11.758 12.461 -4.238 1 89.94 174 VAL A O 1
ATOM 1302 N N . PRO A 1 175 ? 11.172 13.57 -2.396 1 87.94 175 PRO A N 1
ATOM 1303 C CA . PRO A 1 175 ? 10.703 12.328 -1.792 1 87.94 175 PRO A CA 1
ATOM 1304 C C . PRO A 1 175 ? 9.531 11.703 -2.555 1 87.94 175 PRO A C 1
ATOM 1306 O O . PRO A 1 175 ? 9.461 10.477 -2.684 1 87.94 175 PRO A O 1
ATOM 1309 N N . ALA A 1 176 ? 8.727 12.523 -3.104 1 82.5 176 ALA A N 1
ATOM 1310 C CA . ALA A 1 176 ? 7.535 12.031 -3.787 1 82.5 176 ALA A CA 1
ATOM 1311 C C . ALA A 1 176 ? 7.902 11.297 -5.07 1 82.5 176 ALA A C 1
ATOM 1313 O O . ALA A 1 176 ? 7.238 10.328 -5.449 1 82.5 176 ALA A O 1
ATOM 1314 N N . ILE A 1 177 ? 8.93 11.688 -5.68 1 90.06 177 ILE A N 1
ATOM 1315 C CA . ILE A 1 177 ? 9.297 11.086 -6.957 1 90.06 177 ILE A CA 1
ATOM 1316 C C . ILE A 1 177 ? 10.281 9.945 -6.73 1 90.06 177 ILE A C 1
ATOM 1318 O O . ILE A 1 177 ? 10.594 9.195 -7.652 1 90.06 177 ILE A O 1
ATOM 1322 N N . SER A 1 178 ? 10.75 9.773 -5.539 1 91.31 178 SER A N 1
ATOM 1323 C CA . SER A 1 178 ? 11.797 8.797 -5.25 1 91.31 178 SER A CA 1
ATOM 1324 C C . SER A 1 178 ? 11.352 7.383 -5.605 1 91.31 178 SER A C 1
ATOM 1326 O O . SER A 1 178 ? 12.148 6.57 -6.062 1 91.31 178 SER A O 1
ATOM 1328 N N . SER A 1 179 ? 10.086 7.09 -5.449 1 88.56 179 SER A N 1
ATOM 1329 C CA . SER A 1 179 ? 9.57 5.766 -5.773 1 88.56 179 SER A CA 1
ATOM 1330 C C . SER A 1 179 ? 9.617 5.504 -7.277 1 88.56 179 SER A C 1
ATOM 1332 O O . SER A 1 179 ? 9.703 4.355 -7.711 1 88.56 179 SER A O 1
ATOM 1334 N N . SER A 1 180 ? 9.516 6.551 -8.039 1 92.44 180 SER A N 1
ATOM 1335 C CA . SER A 1 180 ? 9.68 6.41 -9.477 1 92.44 180 SER A CA 1
ATOM 1336 C C . SER A 1 180 ? 11.07 5.887 -9.828 1 92.44 180 SER A C 1
ATOM 1338 O O . SER A 1 180 ? 11.227 5.09 -10.758 1 92.44 180 SER A O 1
ATOM 1340 N N . PHE A 1 181 ? 11.969 6.301 -9.078 1 94.38 181 PHE A N 1
ATOM 1341 C CA . PHE A 1 181 ? 13.336 5.867 -9.312 1 94.38 181 PHE A CA 1
ATOM 1342 C C . PHE A 1 181 ? 13.531 4.422 -8.867 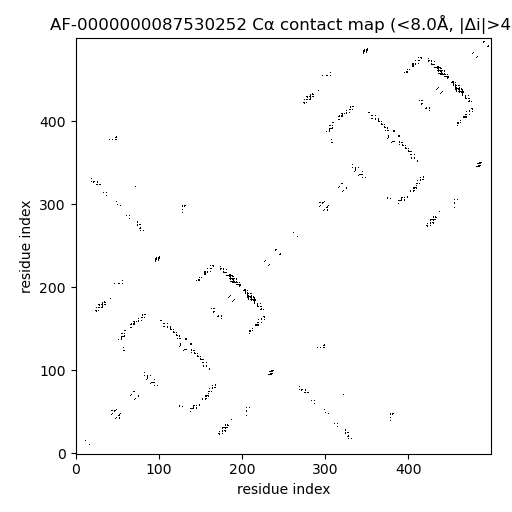1 94.38 181 PHE A C 1
ATOM 1344 O O . PHE A 1 181 ? 14.328 3.686 -9.453 1 94.38 181 PHE A O 1
ATOM 1351 N N . PHE A 1 182 ? 12.883 4.074 -7.844 1 93.56 182 PHE A N 1
ATOM 1352 C CA . PHE A 1 182 ? 12.867 2.662 -7.484 1 93.56 182 PHE A CA 1
ATOM 1353 C C . PHE A 1 182 ? 12.375 1.813 -8.648 1 93.56 182 PHE A C 1
ATOM 1355 O O . PHE A 1 182 ? 13.039 0.85 -9.047 1 93.56 182 PHE A O 1
ATOM 1362 N N . ASN A 1 183 ? 11.211 2.18 -9.172 1 94 183 ASN A N 1
ATOM 1363 C CA . ASN A 1 183 ? 10.602 1.418 -10.258 1 94 183 ASN A CA 1
ATOM 1364 C C . ASN A 1 183 ? 11.469 1.433 -11.516 1 94 183 ASN A C 1
ATOM 1366 O O . ASN A 1 183 ? 11.68 0.394 -12.141 1 94 183 ASN A O 1
ATOM 1370 N N . MET A 1 184 ? 11.945 2.57 -11.82 1 95.69 184 MET A N 1
ATOM 1371 C CA . MET A 1 184 ? 12.805 2.684 -12.992 1 95.69 184 MET A CA 1
ATOM 1372 C C . MET A 1 184 ? 14.062 1.835 -12.836 1 95.69 184 MET A C 1
ATOM 1374 O O . MET A 1 184 ? 14.477 1.142 -13.766 1 95.69 184 MET A O 1
ATOM 1378 N N . GLY A 1 185 ? 14.672 1.946 -11.68 1 96.31 185 GLY A N 1
ATOM 1379 C CA . GLY A 1 185 ? 15.852 1.144 -11.398 1 96.31 185 GLY A CA 1
ATOM 1380 C C . GLY A 1 185 ? 15.578 -0.348 -11.414 1 96.31 185 GLY A C 1
ATOM 1381 O O . GLY A 1 185 ? 16.391 -1.128 -11.922 1 96.31 185 GLY A O 1
ATOM 1382 N N . SER A 1 186 ? 14.461 -0.682 -10.859 1 96.06 186 SER A N 1
ATOM 1383 C CA . SER A 1 186 ? 14.07 -2.09 -10.859 1 96.06 186 SER A CA 1
ATOM 1384 C C . SER A 1 186 ? 13.828 -2.596 -12.273 1 96.06 186 SER A C 1
ATOM 1386 O O . SER A 1 186 ? 14.211 -3.719 -12.609 1 96.06 186 SER A O 1
ATOM 1388 N N . ILE A 1 187 ? 13.195 -1.79 -13.086 1 96.12 187 ILE A N 1
ATOM 1389 C CA . ILE A 1 187 ? 12.867 -2.178 -14.461 1 96.12 187 ILE A CA 1
ATOM 1390 C C . ILE A 1 187 ? 14.148 -2.266 -15.281 1 96.12 187 ILE A C 1
ATOM 1392 O O . ILE A 1 187 ? 14.453 -3.311 -15.867 1 96.12 187 ILE A O 1
ATOM 1396 N N . ILE A 1 188 ? 14.906 -1.205 -15.289 1 97 188 ILE A N 1
ATOM 1397 C CA . ILE A 1 188 ? 16.094 -1.128 -16.141 1 97 188 ILE A CA 1
ATOM 1398 C C . ILE A 1 188 ? 17.156 -2.086 -15.617 1 97 188 ILE A C 1
ATOM 1400 O O . ILE A 1 188 ? 17.719 -2.881 -16.391 1 97 188 ILE A O 1
ATOM 1404 N N . GLY A 1 189 ? 17.453 -2 -14.352 1 96.88 189 GLY A N 1
ATOM 1405 C CA . GLY A 1 189 ? 18.438 -2.891 -13.758 1 96.88 189 GLY A CA 1
ATOM 1406 C C . GLY A 1 189 ? 18.016 -4.348 -13.797 1 96.88 189 GLY A C 1
ATOM 1407 O O . GLY A 1 189 ? 18.812 -5.215 -14.164 1 96.88 189 GLY A O 1
ATOM 1408 N N . GLY A 1 190 ? 16.812 -4.605 -13.422 1 96.88 190 GLY A N 1
ATOM 1409 C CA . GLY A 1 190 ? 16.297 -5.969 -13.406 1 96.88 190 GLY A CA 1
ATOM 1410 C C . GLY A 1 190 ? 16.266 -6.605 -14.789 1 96.88 190 GLY A C 1
ATOM 1411 O O . GLY A 1 190 ? 16.75 -7.723 -14.977 1 96.88 190 GLY A O 1
ATOM 1412 N N . THR A 1 191 ? 15.695 -5.879 -15.773 1 96.56 191 THR A N 1
ATOM 1413 C CA . THR A 1 191 ? 15.57 -6.422 -17.125 1 96.56 191 THR A CA 1
ATOM 1414 C C . THR A 1 191 ? 16.953 -6.625 -17.75 1 96.56 191 THR A C 1
ATOM 1416 O O . THR A 1 191 ? 17.188 -7.633 -18.422 1 96.56 191 THR A O 1
ATOM 1419 N N . SER A 1 192 ? 17.844 -5.668 -17.562 1 97.44 192 SER A N 1
ATOM 1420 C CA . SER A 1 192 ? 19.188 -5.805 -18.109 1 97.44 192 SER A CA 1
ATOM 1421 C C . SER A 1 192 ? 19.891 -7.031 -17.531 1 97.44 192 SER A C 1
ATOM 1423 O O . SER A 1 192 ? 20.5 -7.805 -18.266 1 97.44 192 SER A O 1
ATOM 1425 N N . LEU A 1 193 ? 19.734 -7.273 -16.281 1 97.12 193 LEU A N 1
ATOM 1426 C CA . LEU A 1 193 ? 20.391 -8.406 -15.641 1 97.12 193 LEU A CA 1
ATOM 1427 C C . LEU A 1 193 ? 19.672 -9.711 -15.977 1 97.12 193 LEU A C 1
ATOM 1429 O O . LEU A 1 193 ? 20.297 -10.766 -16.094 1 97.12 193 LEU A O 1
ATOM 1433 N N . ALA A 1 194 ? 18.375 -9.609 -16.094 1 96.31 194 ALA A N 1
ATOM 1434 C CA . ALA A 1 194 ? 17.594 -10.789 -16.484 1 96.31 194 ALA A CA 1
ATOM 1435 C C . ALA A 1 194 ? 18.016 -11.289 -17.859 1 96.31 194 ALA A C 1
ATOM 1437 O O . ALA A 1 194 ? 17.953 -12.492 -18.141 1 96.31 194 ALA A O 1
ATOM 1438 N N . LEU A 1 195 ? 18.391 -10.422 -18.734 1 95.5 195 LEU A N 1
ATOM 1439 C CA . LEU A 1 195 ? 18.812 -10.781 -20.078 1 95.5 195 LEU A CA 1
ATOM 1440 C C . LEU A 1 195 ? 20.266 -11.25 -20.078 1 95.5 195 LEU A C 1
ATOM 1442 O O . LEU A 1 195 ? 20.656 -12.102 -20.891 1 95.5 195 LEU A O 1
ATOM 1446 N N . LEU A 1 196 ? 21.062 -10.805 -19.188 1 96.5 196 LEU A N 1
ATOM 1447 C CA . LEU A 1 196 ? 22.5 -11.055 -19.172 1 96.5 196 LEU A CA 1
ATOM 1448 C C . LEU A 1 196 ? 22.812 -12.32 -18.375 1 96.5 196 LEU A C 1
ATOM 1450 O O . LEU A 1 196 ? 23.656 -13.117 -18.781 1 96.5 196 LEU A O 1
ATOM 1454 N N . LEU A 1 197 ? 22.188 -12.602 -17.328 1 96.19 197 LEU A N 1
ATOM 1455 C CA . LEU A 1 197 ? 22.578 -13.617 -16.359 1 96.19 197 LEU A CA 1
ATOM 1456 C C . LEU A 1 197 ? 22.406 -15.016 -16.922 1 96.19 197 LEU A C 1
ATOM 1458 O O . LEU A 1 197 ? 23.203 -15.906 -16.656 1 96.19 197 LEU A O 1
ATOM 1462 N N . PRO A 1 198 ? 21.344 -15.188 -17.703 1 94.94 198 PRO A N 1
ATOM 1463 C CA . PRO A 1 198 ? 21.203 -16.531 -18.281 1 94.94 198 PRO A CA 1
ATOM 1464 C C . PRO A 1 198 ? 22.422 -16.938 -19.125 1 94.94 198 PRO A C 1
ATOM 1466 O O . PRO A 1 198 ? 22.719 -18.141 -19.234 1 94.94 198 PRO A O 1
ATOM 1469 N N . LYS A 1 199 ? 23.047 -16.062 -19.656 1 95.94 199 LYS A N 1
ATOM 1470 C CA . LYS A 1 199 ? 24.266 -16.344 -20.422 1 95.94 199 LYS A CA 1
ATOM 1471 C C . LYS A 1 199 ? 25.328 -16.984 -19.531 1 95.94 199 LYS A C 1
ATOM 1473 O O . LYS A 1 199 ? 26.234 -17.656 -20.031 1 95.94 199 LYS A O 1
ATOM 1478 N N . PHE A 1 200 ? 25.25 -16.812 -18.266 1 96.31 200 PHE A N 1
ATOM 1479 C CA . PHE A 1 200 ? 26.219 -17.359 -17.312 1 96.31 200 PHE A CA 1
ATOM 1480 C C . PHE A 1 200 ? 25.594 -18.5 -16.5 1 96.31 200 PHE A C 1
ATOM 1482 O O . PHE A 1 200 ? 26.094 -18.844 -15.438 1 96.31 200 PHE A O 1
ATOM 1489 N N . GLY A 1 201 ? 24.391 -18.984 -16.859 1 95.12 201 GLY A N 1
ATOM 1490 C CA . GLY A 1 201 ? 23.766 -20.125 -16.219 1 95.12 201 GLY A CA 1
ATOM 1491 C C . GLY A 1 201 ? 22.938 -19.75 -15 1 95.12 201 GLY A C 1
ATOM 1492 O O . GLY A 1 201 ? 22.547 -20.609 -14.219 1 95.12 201 GLY A O 1
ATOM 1493 N N . ILE A 1 202 ? 22.719 -18.484 -14.812 1 95.88 202 ILE A N 1
ATOM 1494 C CA . ILE A 1 202 ? 21.922 -18.016 -13.68 1 95.88 202 ILE A CA 1
ATOM 1495 C C . ILE A 1 202 ? 20.5 -17.719 -14.133 1 95.88 202 ILE A C 1
ATOM 1497 O O . ILE A 1 202 ? 20.297 -17.094 -15.18 1 95.88 202 ILE A O 1
ATOM 1501 N N . PRO A 1 203 ? 19.578 -18.188 -13.32 1 95.38 203 PRO A N 1
ATOM 1502 C CA . PRO A 1 203 ? 18.203 -17.953 -13.734 1 95.38 203 PRO A CA 1
ATOM 1503 C C . PRO A 1 203 ? 17.891 -16.469 -13.938 1 95.38 203 PRO A C 1
ATOM 1505 O O . PRO A 1 203 ? 18.359 -15.617 -13.164 1 95.38 203 PRO A O 1
ATOM 1508 N N . ALA A 1 204 ? 17.109 -16.172 -14.953 1 96 204 ALA A N 1
ATOM 1509 C CA . ALA A 1 204 ? 16.766 -14.805 -15.344 1 96 204 ALA A CA 1
ATOM 1510 C C . ALA A 1 204 ? 16.109 -14.055 -14.188 1 96 204 ALA A C 1
ATOM 1512 O O . ALA A 1 204 ? 16.328 -12.852 -14.008 1 96 204 ALA A O 1
ATOM 1513 N N . ILE A 1 205 ? 15.367 -14.727 -13.359 1 96.62 205 ILE A N 1
ATOM 1514 C CA . ILE A 1 205 ? 14.586 -14.102 -12.297 1 96.62 205 ILE A CA 1
ATOM 1515 C C . ILE A 1 205 ? 15.523 -13.523 -11.242 1 96.62 205 ILE A C 1
ATOM 1517 O O . ILE A 1 205 ? 15.156 -12.602 -10.508 1 96.62 205 ILE A O 1
ATOM 1521 N N . VAL A 1 206 ? 16.688 -14.086 -11.156 1 97.5 206 VAL A N 1
ATOM 1522 C CA . VAL A 1 206 ? 17.703 -13.57 -10.234 1 97.5 206 VAL A CA 1
ATOM 1523 C C . VAL A 1 206 ? 18.062 -12.141 -10.625 1 97.5 206 VAL A C 1
ATOM 1525 O O . VAL A 1 206 ? 18.344 -11.305 -9.766 1 97.5 206 VAL A O 1
ATOM 1528 N N . GLY A 1 207 ? 18.031 -11.906 -11.914 1 97.19 207 GLY A N 1
ATOM 1529 C CA . GLY A 1 207 ? 18.266 -10.555 -12.398 1 97.19 207 GLY A CA 1
ATOM 1530 C C . GLY A 1 207 ? 17.25 -9.555 -11.867 1 97.19 207 GLY A C 1
ATOM 1531 O O . GLY A 1 207 ? 17.609 -8.445 -11.469 1 97.19 207 GLY A O 1
ATOM 1532 N N . MET A 1 208 ? 16.047 -9.93 -11.797 1 95.62 208 MET A N 1
ATOM 1533 C CA . MET A 1 208 ? 15 -9.047 -11.289 1 95.62 208 MET A CA 1
ATOM 1534 C C . MET A 1 208 ? 15.18 -8.797 -9.797 1 95.62 208 MET A C 1
ATOM 1536 O O . MET A 1 208 ? 14.867 -7.711 -9.305 1 95.62 208 MET A O 1
ATOM 1540 N N . ALA A 1 209 ? 15.602 -9.805 -9.062 1 97.69 209 ALA A N 1
ATOM 1541 C CA . ALA A 1 209 ? 15.875 -9.625 -7.641 1 97.69 209 ALA A CA 1
ATOM 1542 C C . ALA A 1 209 ? 16.953 -8.578 -7.418 1 97.69 209 ALA A C 1
ATOM 1544 O O . ALA A 1 209 ? 16.812 -7.688 -6.578 1 97.69 209 ALA A O 1
ATOM 1545 N N . TRP A 1 210 ? 17.984 -8.656 -8.172 1 97.56 210 TRP A N 1
ATOM 1546 C CA . TRP A 1 210 ? 19.047 -7.652 -8.102 1 97.56 210 TRP A CA 1
ATOM 1547 C C . TRP A 1 210 ? 18.516 -6.289 -8.539 1 97.56 210 TRP A C 1
ATOM 1549 O O . TRP A 1 210 ? 18.953 -5.254 -8.023 1 97.56 210 TRP A O 1
ATOM 1559 N N . GLY A 1 211 ? 17.672 -6.34 -9.5 1 97.19 211 GLY A N 1
ATOM 1560 C CA . GLY A 1 211 ? 17.016 -5.109 -9.93 1 97.19 211 GLY A CA 1
ATOM 1561 C C . GLY A 1 211 ? 16.312 -4.383 -8.797 1 97.19 211 GLY A C 1
ATOM 1562 O O . GLY A 1 211 ? 16.344 -3.15 -8.742 1 97.19 211 GLY A O 1
ATOM 1563 N N . THR A 1 212 ? 15.688 -5.102 -7.938 1 95.69 212 THR A N 1
ATOM 1564 C CA . THR A 1 212 ? 15.031 -4.52 -6.773 1 95.69 212 THR A CA 1
ATOM 1565 C C . THR A 1 212 ? 16.031 -3.777 -5.898 1 95.69 212 THR A C 1
ATOM 1567 O O . THR A 1 212 ? 15.742 -2.701 -5.379 1 95.69 212 THR A O 1
ATOM 1570 N N . LEU A 1 213 ? 17.203 -4.316 -5.746 1 97.5 213 LEU A N 1
ATOM 1571 C CA . LEU A 1 213 ? 18.25 -3.664 -4.969 1 97.5 213 LEU A CA 1
ATOM 1572 C C . LEU A 1 213 ? 18.719 -2.381 -5.652 1 97.5 213 LEU A C 1
ATOM 1574 O O . LEU A 1 213 ? 18.922 -1.358 -4.992 1 97.5 213 LEU A O 1
ATOM 1578 N N . VAL A 1 214 ? 18.891 -2.508 -6.93 1 97.62 214 VAL A N 1
ATOM 1579 C CA . VAL A 1 214 ? 19.266 -1.334 -7.707 1 97.62 214 VAL A CA 1
ATOM 1580 C C . VAL A 1 214 ? 18.203 -0.247 -7.562 1 97.62 214 VAL A C 1
ATOM 1582 O O . VAL A 1 214 ? 18.531 0.927 -7.371 1 97.62 214 VAL A O 1
ATOM 1585 N N . GLY A 1 215 ? 17 -0.659 -7.676 1 96.62 215 GLY A N 1
ATOM 1586 C CA . GLY A 1 215 ? 15.898 0.279 -7.484 1 96.62 215 GLY A CA 1
ATOM 1587 C C . GLY A 1 215 ? 15.914 0.942 -6.121 1 96.62 215 GLY A C 1
ATOM 1588 O O . GLY A 1 215 ? 15.773 2.162 -6.016 1 96.62 215 GLY A O 1
ATOM 1589 N N . GLY A 1 216 ? 16.062 0.137 -5.078 1 95.44 216 GLY A N 1
ATOM 1590 C CA . GLY A 1 216 ? 16.156 0.683 -3.734 1 95.44 216 GLY A CA 1
ATOM 1591 C C . GLY A 1 216 ? 17.297 1.67 -3.57 1 95.44 216 GLY A C 1
ATOM 1592 O O . GLY A 1 216 ? 17.125 2.717 -2.941 1 95.44 216 GLY A O 1
ATOM 1593 N N . LEU A 1 217 ? 18.406 1.341 -4.09 1 97.31 217 LEU A N 1
ATOM 1594 C CA . LEU A 1 217 ? 19.578 2.217 -4.027 1 97.31 217 LEU A CA 1
ATOM 1595 C C . LEU A 1 217 ? 19.297 3.537 -4.738 1 97.31 217 LEU A C 1
ATOM 1597 O O . LEU A 1 217 ? 19.641 4.605 -4.23 1 97.31 217 LEU A O 1
ATOM 1601 N N . LEU A 1 218 ? 18.688 3.445 -5.895 1 97.12 218 LEU A N 1
ATOM 1602 C CA . LEU A 1 218 ? 18.391 4.645 -6.668 1 97.12 218 LEU A CA 1
ATOM 1603 C C . LEU A 1 218 ? 17.375 5.52 -5.938 1 97.12 218 LEU A C 1
ATOM 1605 O O . LEU A 1 218 ? 17.438 6.746 -6.008 1 97.12 218 LEU A O 1
ATOM 1609 N N . GLN A 1 219 ? 16.406 4.84 -5.348 1 94.69 219 GLN A N 1
ATOM 1610 C CA . GLN A 1 219 ? 15.414 5.566 -4.57 1 94.69 219 GLN A CA 1
ATOM 1611 C C . GLN A 1 219 ? 16.078 6.41 -3.484 1 94.69 219 GLN A C 1
ATOM 1613 O O . GLN A 1 219 ? 15.664 7.551 -3.246 1 94.69 219 GLN A O 1
ATOM 1618 N N . LEU A 1 220 ? 17.047 5.879 -2.826 1 95.94 220 LEU A N 1
ATOM 1619 C CA . LEU A 1 220 ? 17.781 6.598 -1.789 1 95.94 220 LEU A CA 1
ATOM 1620 C C . LEU A 1 220 ? 18.688 7.668 -2.4 1 95.94 220 LEU A C 1
ATOM 1622 O O . LEU A 1 220 ? 18.688 8.812 -1.941 1 95.94 220 LEU A O 1
ATOM 1626 N N . MET A 1 221 ? 19.391 7.344 -3.422 1 97.56 221 MET A N 1
ATOM 1627 C CA . MET A 1 221 ? 20.422 8.188 -4.004 1 97.56 221 MET A CA 1
ATOM 1628 C C . MET A 1 221 ? 19.828 9.461 -4.59 1 97.56 221 MET A C 1
ATOM 1630 O O . MET A 1 221 ? 20.453 10.523 -4.555 1 97.56 221 MET A O 1
ATOM 1634 N N . VAL A 1 222 ? 18.656 9.43 -5.094 1 97.06 222 VAL A N 1
ATOM 1635 C CA . VAL A 1 222 ? 18.047 10.586 -5.738 1 97.06 222 VAL A CA 1
ATOM 1636 C C . VAL A 1 222 ? 17.734 11.656 -4.695 1 97.06 222 VAL A C 1
ATOM 1638 O O . VAL A 1 222 ? 17.656 12.844 -5.02 1 97.06 222 VAL A O 1
ATOM 1641 N N . GLN A 1 223 ? 17.641 11.258 -3.496 1 96.12 223 GLN A N 1
ATOM 1642 C CA . GLN A 1 223 ? 17.297 12.195 -2.434 1 96.12 223 GLN A CA 1
ATOM 1643 C C . GLN A 1 223 ? 18.531 12.852 -1.837 1 96.12 223 GLN A C 1
ATOM 1645 O O . GLN A 1 223 ? 18.438 13.906 -1.205 1 96.12 223 GLN A O 1
ATOM 1650 N N . LEU A 1 224 ? 19.672 12.305 -1.995 1 97.06 224 LEU A N 1
ATOM 1651 C CA . LEU A 1 224 ? 20.891 12.688 -1.276 1 97.06 224 LEU A CA 1
ATOM 1652 C C . LEU A 1 224 ? 21.359 14.07 -1.716 1 97.06 224 LEU A C 1
ATOM 1654 O O . LEU A 1 224 ? 21.797 14.875 -0.889 1 97.06 224 LEU A O 1
ATOM 1658 N N . PRO A 1 225 ? 21.312 14.375 -2.996 1 96.62 225 PRO A N 1
ATOM 1659 C CA . PRO A 1 225 ? 21.719 15.727 -3.395 1 96.62 225 PRO A CA 1
ATOM 1660 C C . PRO A 1 225 ? 20.891 16.812 -2.746 1 96.62 225 PRO A C 1
ATOM 1662 O O . PRO A 1 225 ? 21.422 17.844 -2.305 1 96.62 225 PRO A O 1
ATOM 1665 N N . THR A 1 226 ? 19.609 16.609 -2.703 1 95.75 226 THR A N 1
ATOM 1666 C CA . THR A 1 226 ? 18.734 17.594 -2.064 1 95.75 226 THR A CA 1
ATOM 1667 C C . THR A 1 226 ? 19 17.656 -0.562 1 95.75 226 THR A C 1
ATOM 1669 O O . THR A 1 226 ? 18.906 18.719 0.048 1 95.75 226 THR A O 1
ATOM 1672 N N . LEU A 1 227 ? 19.266 16.516 -0.014 1 95.62 227 LEU A N 1
ATOM 1673 C CA . LEU A 1 227 ? 19.609 16.453 1.401 1 95.62 227 LEU A CA 1
ATOM 1674 C C . LEU A 1 227 ? 20.844 17.297 1.69 1 95.62 227 LEU A C 1
ATOM 1676 O O . LEU A 1 227 ? 20.875 18.047 2.678 1 95.62 227 LEU A O 1
ATOM 1680 N N . ARG A 1 228 ? 21.812 17.25 0.894 1 94.75 228 ARG A N 1
ATOM 1681 C CA . ARG A 1 228 ? 23.031 18.047 1.034 1 94.75 228 ARG A CA 1
ATOM 1682 C C . ARG A 1 228 ? 22.734 19.531 0.826 1 94.75 228 ARG A C 1
ATOM 1684 O O . ARG A 1 228 ? 23.281 20.375 1.527 1 94.75 228 ARG A O 1
ATOM 1691 N N . LYS A 1 229 ? 21.906 19.828 -0.044 1 95.69 229 LYS A N 1
ATOM 1692 C CA . LYS A 1 229 ? 21.594 21.219 -0.405 1 95.69 229 LYS A CA 1
ATOM 1693 C C . LYS A 1 229 ? 20.875 21.938 0.735 1 95.69 229 LYS A C 1
ATOM 1695 O O . LYS A 1 229 ? 21.016 23.141 0.895 1 95.69 229 LYS A O 1
ATOM 1700 N N . ILE A 1 230 ? 20.156 21.156 1.473 1 93.12 230 ILE A N 1
ATOM 1701 C CA . ILE A 1 230 ? 19.406 21.797 2.547 1 93.12 230 ILE A CA 1
ATOM 1702 C C . ILE A 1 230 ? 20.312 21.984 3.766 1 93.12 230 ILE A C 1
ATOM 1704 O O . ILE A 1 230 ? 19.875 22.516 4.789 1 93.12 230 ILE A O 1
ATOM 1708 N N . GLY A 1 231 ? 21.531 21.453 3.691 1 91.12 231 GLY A N 1
ATOM 1709 C CA . GLY A 1 231 ? 22.516 21.75 4.723 1 91.12 231 GLY A CA 1
ATOM 1710 C C . GLY A 1 231 ? 22.719 20.609 5.699 1 91.12 231 GLY A C 1
ATOM 1711 O O . GLY A 1 231 ? 23.266 20.797 6.781 1 91.12 231 GLY A O 1
ATOM 1712 N N . PHE A 1 232 ? 22.156 19.5 5.348 1 92.06 232 PHE A N 1
ATOM 1713 C CA . PHE A 1 232 ? 22.328 18.359 6.242 1 92.06 232 PHE A CA 1
ATOM 1714 C C . PHE A 1 232 ? 23.812 18.109 6.527 1 92.06 232 PHE A C 1
ATOM 1716 O O . PHE A 1 232 ? 24.641 18.141 5.613 1 92.06 232 PHE A O 1
ATOM 1723 N N . ARG A 1 233 ? 24.125 17.953 7.797 1 88.12 233 ARG A N 1
ATOM 1724 C CA . ARG A 1 233 ? 25.453 17.594 8.273 1 88.12 233 ARG A CA 1
ATOM 1725 C C . ARG A 1 233 ? 25.406 16.312 9.102 1 88.12 233 ARG A C 1
ATOM 1727 O O . ARG A 1 233 ? 24.734 16.266 10.133 1 88.12 233 ARG A O 1
ATOM 1734 N N . PHE A 1 234 ? 26 15.367 8.547 1 90 234 PHE A N 1
ATOM 1735 C CA . PHE A 1 234 ? 26.062 14.102 9.266 1 90 234 PHE A CA 1
ATOM 1736 C C . PHE A 1 234 ? 26.969 14.211 10.484 1 90 234 PHE A C 1
ATOM 1738 O O . PHE A 1 234 ? 28.188 14.312 10.359 1 90 234 PHE A O 1
ATOM 1745 N N . LYS A 1 235 ? 26.438 14.312 11.641 1 85.88 235 LYS A N 1
ATOM 1746 C CA . LYS A 1 235 ? 27.141 14.461 12.914 1 85.88 235 LYS A CA 1
ATOM 1747 C C . LYS A 1 235 ? 26.609 13.461 13.945 1 85.88 235 LYS A C 1
ATOM 1749 O O . LYS A 1 235 ? 26.031 13.852 14.953 1 85.88 235 LYS A O 1
ATOM 1754 N N . PRO A 1 236 ? 26.922 12.188 13.656 1 82.06 236 PRO A N 1
ATOM 1755 C CA . PRO A 1 236 ? 26.406 11.211 14.625 1 82.06 236 PRO A CA 1
ATOM 1756 C C . PRO A 1 236 ? 27.109 11.297 15.977 1 82.06 236 PRO A C 1
ATOM 1758 O O . PRO A 1 236 ? 28.312 11.562 16.047 1 82.06 236 PRO A O 1
ATOM 1761 N N . GLN A 1 237 ? 26.375 11.602 16.969 1 75.19 237 GLN A N 1
ATOM 1762 C CA . GLN A 1 237 ? 26.891 11.516 18.328 1 75.19 237 GLN A CA 1
ATOM 1763 C C . GLN A 1 237 ? 26.375 10.273 19.031 1 75.19 237 GLN A C 1
ATOM 1765 O O . GLN A 1 237 ? 25.203 10.188 19.375 1 75.19 237 GLN A O 1
ATOM 1770 N N . LEU A 1 238 ? 26.609 9.156 18.656 1 60.44 238 LEU A N 1
ATOM 1771 C CA . LEU A 1 238 ? 26.156 7.945 19.328 1 60.44 238 LEU A CA 1
ATOM 1772 C C . LEU A 1 238 ? 26.359 8.062 20.844 1 60.44 238 LEU A C 1
ATOM 1774 O O . LEU A 1 238 ? 27.453 7.801 21.344 1 60.44 238 LEU A O 1
ATOM 1778 N N . ASN A 1 239 ? 25.938 9.133 21.391 1 50.81 239 ASN A N 1
ATOM 1779 C CA . ASN A 1 239 ? 26.062 9.141 22.844 1 50.81 239 ASN A CA 1
ATOM 1780 C C . ASN A 1 239 ? 25.109 8.141 23.5 1 50.81 239 ASN A C 1
ATOM 1782 O O . ASN A 1 239 ? 23.906 8.375 23.562 1 50.81 239 ASN A O 1
ATOM 1786 N N . LEU A 1 240 ? 25.312 6.902 23.453 1 45.56 240 LEU A N 1
ATOM 1787 C CA . LEU A 1 240 ? 24.562 5.91 24.203 1 45.56 240 LEU A CA 1
ATOM 1788 C C . LEU A 1 240 ? 24.172 6.449 25.578 1 45.56 240 LEU A C 1
ATOM 1790 O O . LEU A 1 240 ? 23.359 5.844 26.281 1 45.56 240 LEU A O 1
ATOM 1794 N N . ARG A 1 241 ? 24.812 7.273 26.156 1 41.19 241 ARG A N 1
ATOM 1795 C CA . ARG A 1 241 ? 24.531 7.793 27.5 1 41.19 241 ARG A CA 1
ATOM 1796 C C . ARG A 1 241 ? 23.453 8.867 27.453 1 41.19 241 ARG A C 1
ATOM 1798 O O . ARG A 1 241 ? 23.219 9.562 28.453 1 41.19 241 ARG A O 1
ATOM 1805 N N . ASP A 1 242 ? 23 9.211 26.344 1 43.66 242 ASP A N 1
ATOM 1806 C CA . ASP A 1 242 ? 21.922 10.18 26.422 1 43.66 242 ASP A CA 1
ATOM 1807 C C . ASP A 1 242 ? 20.672 9.562 27.047 1 43.66 242 ASP A C 1
ATOM 1809 O O . ASP A 1 242 ? 20.281 8.445 26.703 1 43.66 242 ASP A O 1
ATOM 1813 N N . PRO A 1 243 ? 20.156 9.984 28.125 1 40.59 243 PRO A N 1
ATOM 1814 C CA . PRO A 1 243 ? 19.062 9.445 28.922 1 40.59 243 PRO A CA 1
ATOM 1815 C C . PRO A 1 243 ? 17.844 9.07 28.078 1 40.59 243 PRO A C 1
ATOM 1817 O O . PRO A 1 243 ? 17.031 8.25 28.5 1 40.59 243 PRO A O 1
ATOM 1820 N N . ALA A 1 244 ? 17.594 9.734 27 1 38.03 244 ALA A N 1
ATOM 1821 C CA . ALA A 1 244 ? 16.391 9.375 26.25 1 38.03 244 ALA A CA 1
ATOM 1822 C C . ALA A 1 244 ? 16.5 7.957 25.703 1 38.03 244 ALA A C 1
ATOM 1824 O O . ALA A 1 244 ? 15.477 7.316 25.438 1 38.03 244 ALA A O 1
ATOM 1825 N N . TYR A 1 245 ? 17.594 7.453 25.219 1 36.75 245 TYR A N 1
ATOM 1826 C CA . TYR A 1 245 ? 17.766 6.062 24.812 1 36.75 245 TYR A CA 1
ATOM 1827 C C . TYR A 1 245 ? 17.828 5.145 26.031 1 36.75 245 TYR A C 1
ATOM 1829 O O . TYR A 1 245 ? 17.938 3.924 25.891 1 36.75 245 TYR A O 1
ATOM 1837 N N . GLY A 1 246 ? 18.094 5.629 27.203 1 36.75 246 GLY A N 1
ATOM 1838 C CA . GLY A 1 246 ? 18.078 4.801 28.391 1 36.75 246 GLY A CA 1
ATOM 1839 C C . GLY A 1 246 ? 16.734 4.137 28.641 1 36.75 246 GLY A C 1
ATOM 1840 O O . GLY A 1 246 ? 16.594 3.332 29.562 1 36.75 246 GLY A O 1
ATOM 1841 N N . GLY A 1 247 ? 15.648 4.742 28.109 1 32.88 247 GLY A N 1
ATOM 1842 C CA . GLY A 1 247 ? 14.391 4.105 28.453 1 32.88 247 GLY A CA 1
ATOM 1843 C C . GLY A 1 247 ? 14.219 2.738 27.828 1 32.88 247 GLY A C 1
ATOM 1844 O O . GLY A 1 247 ? 13.234 2.045 28.094 1 32.88 247 GLY A O 1
ATOM 1845 N N . PHE A 1 248 ? 14.859 2.477 26.625 1 29.45 248 PHE A N 1
ATOM 1846 C CA . PHE A 1 248 ? 14.539 1.139 26.156 1 29.45 248 PHE A CA 1
ATOM 1847 C C . PHE A 1 248 ? 15.375 0.087 26.875 1 29.45 248 PHE A C 1
ATOM 1849 O O . PHE A 1 248 ? 15.25 -1.108 26.594 1 29.45 248 PHE A O 1
ATOM 1856 N N . SER A 1 249 ? 16.453 0.443 27.516 1 28.81 249 SER A N 1
ATOM 1857 C CA . SER A 1 249 ? 17.172 -0.622 28.203 1 28.81 249 SER A CA 1
ATOM 1858 C C . SER A 1 249 ? 16.469 -1.013 29.5 1 28.81 249 SER A C 1
ATOM 1860 O O . SER A 1 249 ? 16.844 -1.99 30.156 1 28.81 249 SER A O 1
ATOM 1862 N N . GLY A 1 250 ? 15.625 -0.194 30.234 1 24.06 250 GLY A N 1
ATOM 1863 C CA . GLY A 1 250 ? 15.125 -0.852 31.422 1 24.06 250 GLY A CA 1
ATOM 1864 C C . GLY A 1 250 ? 14.023 -1.856 31.125 1 24.06 250 GLY A C 1
ATOM 1865 O O . GLY A 1 250 ? 13.32 -1.742 30.125 1 24.06 250 GLY A O 1
ATOM 1866 N N . MET B 1 1 ? -0.265 41.344 42.75 1 28.78 1 MET B N 1
ATOM 1867 C CA . MET B 1 1 ? 0.885 41.062 41.906 1 28.78 1 MET B CA 1
ATOM 1868 C C . MET B 1 1 ? 0.934 39.594 41.531 1 28.78 1 MET B C 1
ATOM 1870 O O . MET B 1 1 ? 1.798 39.156 40.781 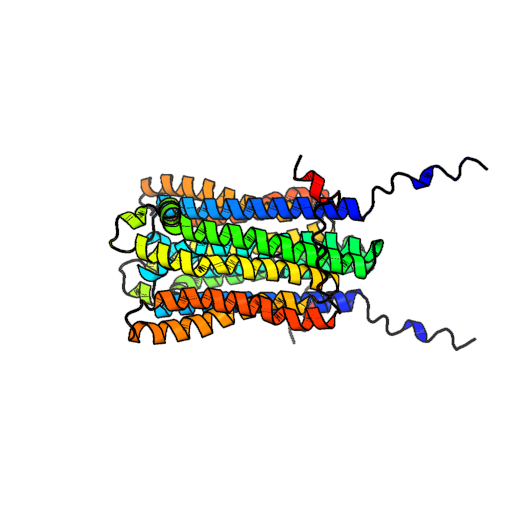1 28.78 1 MET B O 1
ATOM 1874 N N . THR B 1 2 ? 0.451 38.625 42.375 1 34.03 2 THR B N 1
ATOM 1875 C CA . THR B 1 2 ? 0.772 37.188 42.438 1 34.03 2 THR B CA 1
ATOM 1876 C C . THR B 1 2 ? 0.005 36.438 41.344 1 34.03 2 THR B C 1
ATOM 1878 O O . THR B 1 2 ? 0.146 35.219 41.219 1 34.03 2 THR B O 1
ATOM 1881 N N . LYS B 1 3 ? -1.118 36.844 40.906 1 39.56 3 LYS B N 1
ATOM 1882 C CA . LYS B 1 3 ? -2.014 36.031 40.094 1 39.56 3 LYS B CA 1
ATOM 1883 C C . LYS B 1 3 ? -1.406 35.75 38.719 1 39.56 3 LYS B C 1
ATOM 1885 O O . LYS B 1 3 ? -2.062 35.188 37.844 1 39.56 3 LYS B O 1
ATOM 1890 N N . LYS B 1 4 ? -0.443 36.5 38.312 1 40.94 4 LYS B N 1
ATOM 1891 C CA . LYS B 1 4 ? -0.09 36.438 36.906 1 40.94 4 LYS B CA 1
ATOM 1892 C C . LYS B 1 4 ? 0.617 35.125 36.594 1 40.94 4 LYS B C 1
ATOM 1894 O O . LYS B 1 4 ? 0.804 34.781 35.438 1 40.94 4 LYS B O 1
ATOM 1899 N N . ALA B 1 5 ? 1.271 34.5 37.5 1 40.81 5 ALA B N 1
ATOM 1900 C CA . ALA B 1 5 ? 2.281 33.5 37.156 1 40.81 5 ALA B CA 1
ATOM 1901 C C . ALA B 1 5 ? 1.63 32.188 36.719 1 40.81 5 ALA B C 1
ATOM 1903 O O . ALA B 1 5 ? 2.316 31.281 36.25 1 40.81 5 ALA B O 1
ATOM 1904 N N . GLU B 1 6 ? 0.398 31.859 37.125 1 33.97 6 GLU B N 1
ATOM 1905 C CA . GLU B 1 6 ? 0.008 30.453 37.125 1 33.97 6 GLU B CA 1
ATOM 1906 C C . GLU B 1 6 ? -0.185 29.922 35.719 1 33.97 6 GLU B C 1
ATOM 1908 O O . GLU B 1 6 ? -0.333 28.719 35.5 1 33.97 6 GLU B O 1
ATOM 1913 N N . LYS B 1 7 ? -0.735 30.719 34.844 1 38.28 7 LYS B N 1
ATOM 1914 C CA . LYS B 1 7 ? -1.282 30.141 33.625 1 38.28 7 LYS B CA 1
ATOM 1915 C C . LYS B 1 7 ? -0.172 29.578 32.719 1 38.28 7 LYS B C 1
ATOM 1917 O O . LYS B 1 7 ? -0.414 29.234 31.578 1 38.28 7 LYS B O 1
ATOM 1922 N N . ALA B 1 8 ? 1.053 29.828 33 1 38.53 8 ALA B N 1
ATOM 1923 C CA . ALA B 1 8 ? 2.105 29.453 32.062 1 38.53 8 ALA B CA 1
ATOM 1924 C C . ALA B 1 8 ? 2.168 27.938 31.891 1 38.53 8 ALA B C 1
ATOM 1926 O O . ALA B 1 8 ? 3.012 27.422 31.156 1 38.53 8 ALA B O 1
ATOM 1927 N N . GLY B 1 9 ? 1.687 27.125 32.812 1 34.91 9 GLY B N 1
ATOM 1928 C CA . GLY B 1 9 ? 2.115 25.75 33 1 34.91 9 GLY B CA 1
ATOM 1929 C C . GLY B 1 9 ? 1.855 24.875 31.797 1 34.91 9 GLY B C 1
ATOM 1930 O O . GLY B 1 9 ? 2.725 24.094 31.391 1 34.91 9 GLY B O 1
ATOM 1931 N N . THR B 1 10 ? 0.5 24.391 31.672 1 36.25 10 THR B N 1
ATOM 1932 C CA . THR B 1 10 ? 0.166 23.141 30.984 1 36.25 10 THR B CA 1
ATOM 1933 C C . THR B 1 10 ? 0.335 23.281 29.484 1 36.25 10 THR B C 1
ATOM 1935 O O . THR B 1 10 ? -0.625 23.578 28.766 1 36.25 10 THR B O 1
ATOM 1938 N N . THR B 1 11 ? 0.975 24.188 28.922 1 36.62 11 THR B N 1
ATOM 1939 C CA . THR B 1 11 ? 1.363 24.156 27.516 1 36.62 11 THR B CA 1
ATOM 1940 C C . THR B 1 11 ? 1.744 22.75 27.094 1 36.62 11 THR B C 1
ATOM 1942 O O . THR B 1 11 ? 2.895 22.328 27.25 1 36.62 11 THR B O 1
ATOM 1945 N N . GLY B 1 12 ? 1.417 21.734 27.734 1 41.62 12 GLY B N 1
ATOM 1946 C CA . GLY B 1 12 ? 1.512 20.391 27.172 1 41.62 12 GLY B CA 1
ATOM 1947 C C . GLY B 1 12 ? 1.466 20.359 25.656 1 41.62 12 GLY B C 1
ATOM 1948 O O . GLY B 1 12 ? 0.423 20.641 25.062 1 41.62 12 GLY B O 1
ATOM 1949 N N . SER B 1 13 ? 2.59 20.812 24.906 1 49.06 13 SER B N 1
ATOM 1950 C CA . SER B 1 13 ? 3.064 21.484 23.719 1 49.06 13 SER B CA 1
ATOM 1951 C C . SER B 1 13 ? 2.48 20.859 22.453 1 49.06 13 SER B C 1
ATOM 1953 O O . SER B 1 13 ? 2.125 19.672 22.453 1 49.06 13 SER B O 1
ATOM 1955 N N . SER B 1 14 ? 1.764 21.734 21.609 1 57.03 14 SER B N 1
ATOM 1956 C CA . SER B 1 14 ? 1.358 21.484 20.219 1 57.03 14 SER B CA 1
ATOM 1957 C C . SER B 1 14 ? 2.227 20.406 19.578 1 57.03 14 SER B C 1
ATOM 1959 O O . SER B 1 14 ? 1.72 19.531 18.875 1 57.03 14 SER B O 1
ATOM 1961 N N . THR B 1 15 ? 3.369 20.359 20.125 1 58.06 15 THR B N 1
ATOM 1962 C CA . THR B 1 15 ? 4.305 19.375 19.609 1 58.06 15 THR B CA 1
ATOM 1963 C C . THR B 1 15 ? 4.004 17.984 20.156 1 58.06 15 THR B C 1
ATOM 1965 O O . THR B 1 15 ? 4.07 17 19.438 1 58.06 15 THR B O 1
ATOM 1968 N N . GLY B 1 16 ? 3.709 18 21.469 1 59.69 16 GLY B N 1
ATOM 1969 C CA . GLY B 1 16 ? 3.377 16.719 22.078 1 59.69 16 GLY B CA 1
ATOM 1970 C C . GLY B 1 16 ? 2.137 16.078 21.484 1 59.69 16 GLY B C 1
ATOM 1971 O O . GLY B 1 16 ? 2.119 14.867 21.25 1 59.69 16 GLY B O 1
ATOM 1972 N N . LYS B 1 17 ? 1.149 16.875 21.297 1 65.31 17 LYS B N 1
ATOM 1973 C CA . LYS B 1 17 ? -0.095 16.391 20.703 1 65.31 17 LYS B CA 1
ATOM 1974 C C . LYS B 1 17 ? 0.123 15.922 19.266 1 65.31 17 LYS B C 1
ATOM 1976 O O . LYS B 1 17 ? -0.409 14.891 18.859 1 65.31 17 LYS B O 1
ATOM 1981 N N . ILE B 1 18 ? 0.956 16.609 18.547 1 63.34 18 ILE B N 1
ATOM 1982 C CA . ILE B 1 18 ? 1.267 16.281 17.172 1 63.34 18 ILE B CA 1
ATOM 1983 C C . ILE B 1 18 ? 2.076 14.984 17.109 1 63.34 18 ILE B C 1
ATOM 1985 O O . ILE B 1 18 ? 1.8 14.102 16.297 1 63.34 18 ILE B O 1
ATOM 1989 N N . ALA B 1 19 ? 2.963 14.883 18.094 1 66.62 19 ALA B N 1
ATOM 1990 C CA . ALA B 1 19 ? 3.787 13.68 18.156 1 66.62 19 ALA B CA 1
ATOM 1991 C C . ALA B 1 19 ? 2.945 12.453 18.5 1 66.62 19 ALA B C 1
ATOM 1993 O O . ALA B 1 19 ? 3.135 11.383 17.922 1 66.62 19 ALA B O 1
ATOM 1994 N N . ARG B 1 20 ? 2.08 12.625 19.344 1 72.5 20 ARG B N 1
ATOM 1995 C CA . ARG B 1 20 ? 1.193 11.539 19.734 1 72.5 20 ARG B CA 1
ATOM 1996 C C . ARG B 1 20 ? 0.283 11.125 18.578 1 72.5 20 ARG B C 1
ATOM 1998 O O . ARG B 1 20 ? 0.054 9.938 18.359 1 72.5 20 ARG B O 1
ATOM 2005 N N . SER B 1 21 ? -0.159 12.109 17.906 1 72.31 21 SER B N 1
ATOM 2006 C CA . SER B 1 21 ? -1.021 11.844 16.75 1 72.31 21 SER B CA 1
ATOM 2007 C C . SER B 1 21 ? -0.253 11.141 15.641 1 72.31 21 SER B C 1
ATOM 2009 O O . SER B 1 21 ? -0.753 10.18 15.047 1 72.31 21 SER B O 1
ATOM 2011 N N . ALA B 1 22 ? 0.961 11.609 15.453 1 70.94 22 ALA B N 1
ATOM 2012 C CA . ALA B 1 22 ? 1.813 10.977 14.453 1 70.94 22 ALA B CA 1
ATOM 2013 C C . ALA B 1 22 ? 2.135 9.531 14.836 1 70.94 22 ALA B C 1
ATOM 2015 O O . ALA B 1 22 ? 2.16 8.648 13.977 1 70.94 22 ALA B O 1
ATOM 2016 N N . GLY B 1 23 ? 2.355 9.359 16.078 1 74.75 23 GLY B N 1
ATOM 2017 C CA . GLY B 1 23 ? 2.594 8.016 16.578 1 74.75 23 GLY B CA 1
ATOM 2018 C C . GLY B 1 23 ? 1.406 7.09 16.391 1 74.75 23 GLY B C 1
ATOM 2019 O O . GLY B 1 23 ? 1.562 5.957 15.938 1 74.75 23 GLY B O 1
ATOM 2020 N N . ALA B 1 24 ? 0.283 7.605 16.734 1 78.94 24 ALA B N 1
ATOM 2021 C CA . ALA B 1 24 ? -0.94 6.82 16.594 1 78.94 24 ALA B CA 1
ATOM 2022 C C . ALA B 1 24 ? -1.193 6.465 15.133 1 78.94 24 ALA B C 1
ATOM 2024 O O . ALA B 1 24 ? -1.613 5.348 14.82 1 78.94 24 ALA B O 1
ATOM 2025 N N . VAL B 1 25 ? -0.967 7.379 14.312 1 78.25 25 VAL B N 1
ATOM 2026 C CA . VAL B 1 25 ? -1.142 7.164 12.875 1 78.25 25 VAL B CA 1
ATOM 2027 C C . VAL B 1 25 ? -0.147 6.113 12.391 1 78.25 25 VAL B C 1
ATOM 2029 O O . VAL B 1 25 ? -0.501 5.23 11.602 1 78.25 25 VAL B O 1
ATOM 2032 N N . SER B 1 26 ? 1.04 6.176 12.867 1 75.62 26 SER B N 1
ATOM 2033 C CA . SER B 1 26 ? 2.066 5.215 12.477 1 75.62 26 SER B CA 1
ATOM 2034 C C . SER B 1 26 ? 1.695 3.801 12.914 1 75.62 26 SER B C 1
ATOM 2036 O O . SER B 1 26 ? 1.9 2.84 12.172 1 75.62 26 SER B O 1
ATOM 2038 N N . VAL B 1 27 ? 1.189 3.697 14.023 1 82.31 27 VAL B N 1
ATOM 2039 C CA . VAL B 1 27 ? 0.77 2.4 14.547 1 82.31 27 VAL B CA 1
ATOM 2040 C C . VAL B 1 27 ? -0.399 1.865 13.727 1 82.31 27 VAL B C 1
ATOM 2042 O O . VAL B 1 27 ? -0.455 0.672 13.422 1 82.31 27 VAL B O 1
ATOM 2045 N N . ALA B 1 28 ? -1.302 2.773 13.461 1 83.19 28 ALA B N 1
ATOM 2046 C CA . ALA B 1 28 ? -2.453 2.379 12.656 1 83.19 28 ALA B CA 1
ATOM 2047 C C . ALA B 1 28 ? -2.016 1.873 11.289 1 83.19 28 ALA B C 1
ATOM 2049 O O . ALA B 1 28 ? -2.518 0.855 10.805 1 83.19 28 ALA B O 1
ATOM 2050 N N . VAL B 1 29 ? -1.121 2.529 10.734 1 79.56 29 VAL B N 1
ATOM 2051 C CA . VAL B 1 29 ? -0.615 2.15 9.414 1 79.56 29 VAL B CA 1
ATOM 2052 C C . VAL B 1 29 ? 0.109 0.809 9.508 1 79.56 29 VAL B C 1
ATOM 2054 O O . VAL B 1 29 ? -0.072 -0.061 8.656 1 79.56 29 VAL B O 1
ATOM 2057 N N . MET B 1 30 ? 0.85 0.635 10.539 1 82.56 30 MET B N 1
ATOM 2058 C CA . MET B 1 30 ? 1.569 -0.619 10.742 1 82.56 30 MET B CA 1
ATOM 2059 C C . MET B 1 30 ? 0.599 -1.786 10.883 1 82.56 30 MET B C 1
ATOM 2061 O O . MET B 1 30 ? 0.82 -2.857 10.32 1 82.56 30 MET B O 1
ATOM 2065 N N . CYS B 1 31 ? -0.372 -1.531 11.625 1 86.69 31 CYS B N 1
ATOM 2066 C CA . CYS B 1 31 ? -1.391 -2.561 11.805 1 86.69 31 CYS B CA 1
ATOM 2067 C C . CYS B 1 31 ? -2.027 -2.943 10.477 1 86.69 31 CYS B C 1
ATOM 2069 O O . CYS B 1 31 ? -2.256 -4.125 10.211 1 86.69 31 CYS B O 1
ATOM 2071 N N . SER B 1 32 ? -2.303 -1.98 9.711 1 86.44 32 SER B N 1
ATOM 2072 C CA . SER B 1 32 ? -2.92 -2.229 8.406 1 86.44 32 SER B CA 1
ATOM 2073 C C . SER B 1 32 ? -1.994 -3.033 7.5 1 86.44 32 SER B C 1
ATOM 2075 O O . SER B 1 32 ? -2.443 -3.939 6.797 1 86.44 32 SER B O 1
ATOM 2077 N N . ARG B 1 33 ? -0.733 -2.768 7.57 1 83.5 33 ARG B N 1
ATOM 2078 C CA . ARG B 1 33 ? 0.233 -3.453 6.719 1 83.5 33 ARG B CA 1
ATOM 2079 C C . ARG B 1 33 ? 0.425 -4.898 7.16 1 83.5 33 ARG B C 1
ATOM 2081 O O . ARG B 1 33 ? 0.563 -5.797 6.328 1 83.5 33 ARG B O 1
ATOM 2088 N N . VAL B 1 34 ? 0.461 -5.055 8.391 1 87.44 34 VAL B N 1
ATOM 2089 C CA . VAL B 1 34 ? 0.573 -6.406 8.922 1 87.44 34 VAL B CA 1
ATOM 2090 C C . VAL B 1 34 ? -0.666 -7.215 8.547 1 87.44 34 VAL B C 1
ATOM 2092 O O . VAL B 1 34 ? -0.56 -8.383 8.164 1 87.44 34 VAL B O 1
ATOM 2095 N N . LEU B 1 35 ? -1.771 -6.586 8.664 1 90.25 35 LEU B N 1
ATOM 2096 C CA . LEU B 1 35 ? -3.002 -7.254 8.258 1 90.25 35 LEU B CA 1
ATOM 2097 C C . LEU B 1 35 ? -2.982 -7.555 6.758 1 90.25 35 LEU B C 1
ATOM 2099 O O . LEU B 1 35 ? -3.531 -8.57 6.32 1 90.25 35 LEU B O 1
ATOM 2103 N N . GLY B 1 36 ? -2.373 -6.688 6.055 1 88.5 36 GLY B N 1
ATOM 2104 C CA . GLY B 1 36 ? -2.188 -6.961 4.637 1 88.5 36 GLY B CA 1
ATOM 2105 C C . GLY B 1 36 ? -1.355 -8.203 4.371 1 88.5 36 GLY B C 1
ATOM 2106 O O . GLY B 1 36 ? -1.681 -8.992 3.486 1 88.5 36 GLY B O 1
ATOM 2107 N N . LEU B 1 37 ? -0.382 -8.359 5.148 1 86.31 37 LEU B N 1
ATOM 2108 C CA . LEU B 1 37 ? 0.437 -9.562 5.039 1 86.31 37 LEU B CA 1
ATOM 2109 C C . LEU B 1 37 ? -0.361 -10.797 5.434 1 86.31 37 LEU B C 1
ATOM 2111 O O . LEU B 1 37 ? -0.219 -11.859 4.816 1 86.31 37 LEU B O 1
ATOM 2115 N N . VAL B 1 38 ? -1.045 -10.648 6.418 1 90.75 38 VAL B N 1
ATOM 2116 C CA . VAL B 1 38 ? -1.894 -11.75 6.852 1 90.75 38 VAL B CA 1
ATOM 2117 C C . VAL B 1 38 ? -2.883 -12.109 5.746 1 90.75 38 VAL B C 1
ATOM 2119 O O . VAL B 1 38 ? -3.129 -13.289 5.484 1 90.75 38 VAL B O 1
ATOM 2122 N N . ARG B 1 39 ? -3.393 -11.102 5.176 1 91.38 39 ARG B N 1
ATOM 2123 C CA . ARG B 1 39 ? -4.305 -11.336 4.062 1 91.38 39 ARG B CA 1
ATOM 2124 C C . ARG B 1 39 ? -3.611 -12.109 2.945 1 91.38 39 ARG B C 1
ATOM 2126 O O . ARG B 1 39 ? -4.172 -13.07 2.408 1 91.38 39 ARG B O 1
ATOM 2133 N N . GLU B 1 40 ? -2.426 -11.758 2.617 1 84.88 40 GLU B N 1
ATOM 2134 C CA . GLU B 1 40 ? -1.658 -12.461 1.591 1 84.88 40 GLU B CA 1
ATOM 2135 C C . GLU B 1 40 ? -1.383 -13.898 1.996 1 84.88 40 GLU B C 1
ATOM 2137 O O . GLU B 1 40 ? -1.415 -14.805 1.157 1 84.88 40 GLU B O 1
ATOM 2142 N N . GLN B 1 41 ? -1.11 -14.078 3.254 1 86.94 41 GLN B N 1
ATOM 2143 C CA . GLN B 1 41 ? -0.859 -15.414 3.77 1 86.94 41 GLN B CA 1
ATOM 2144 C C . GLN B 1 41 ? -2.123 -16.266 3.721 1 86.94 41 GLN B C 1
ATOM 2146 O O . GLN B 1 41 ? -2.061 -17.469 3.441 1 86.94 41 GLN B O 1
ATOM 2151 N N . VAL B 1 42 ? -3.17 -15.695 4.031 1 89.5 42 VAL B N 1
ATOM 2152 C CA . VAL B 1 42 ? -4.445 -16.406 3.959 1 89.5 42 VAL B CA 1
ATOM 2153 C C . VAL B 1 42 ? -4.723 -16.828 2.518 1 89.5 42 VAL B C 1
ATOM 2155 O O . VAL B 1 42 ? -5.137 -17.953 2.264 1 89.5 42 VAL B O 1
ATOM 2158 N N . PHE B 1 43 ? -4.422 -15.953 1.603 1 87.31 43 PHE B N 1
ATOM 2159 C CA . PHE B 1 43 ? -4.586 -16.25 0.184 1 87.31 43 PHE B CA 1
ATOM 2160 C C . PHE B 1 43 ? -3.682 -17.391 -0.241 1 87.31 43 PHE B C 1
ATOM 2162 O O . PHE B 1 43 ? -4.125 -18.328 -0.92 1 87.31 43 PHE B O 1
ATOM 2169 N N . ALA B 1 44 ? -2.492 -17.312 0.151 1 81.31 44 ALA B N 1
ATOM 2170 C CA . ALA B 1 44 ? -1.514 -18.344 -0.178 1 81.31 44 ALA B CA 1
ATOM 2171 C C . ALA B 1 44 ? -1.915 -19.688 0.418 1 81.31 44 ALA B C 1
ATOM 2173 O O . ALA B 1 44 ? -1.729 -20.734 -0.21 1 81.31 44 ALA B O 1
ATOM 2174 N N . GLY B 1 45 ? -2.395 -19.688 1.588 1 84.5 45 GLY B N 1
ATOM 2175 C CA . GLY B 1 45 ? -2.807 -20.906 2.258 1 84.5 45 GLY B CA 1
ATOM 2176 C C . GLY B 1 45 ? -4.027 -21.547 1.631 1 84.5 45 GLY B C 1
ATOM 2177 O O . GLY B 1 45 ? -4.109 -22.781 1.528 1 84.5 45 GLY B O 1
ATOM 2178 N N . LEU B 1 46 ? -4.918 -20.797 1.147 1 88.31 46 LEU B N 1
ATOM 2179 C CA . LEU B 1 46 ? -6.172 -21.312 0.609 1 88.31 46 LEU B CA 1
ATOM 2180 C C . LEU B 1 46 ? -6.008 -21.734 -0.846 1 88.31 46 LEU B C 1
ATOM 2182 O O . LEU B 1 46 ? -6.629 -22.703 -1.287 1 88.31 46 LEU B O 1
ATOM 2186 N N . PHE B 1 47 ? -5.168 -20.984 -1.566 1 89.38 47 PHE B N 1
ATOM 2187 C CA . PHE B 1 47 ? -5.18 -21.188 -3.008 1 89.38 47 PHE B CA 1
ATOM 2188 C C . PHE B 1 47 ? -3.799 -21.609 -3.504 1 89.38 47 PHE B C 1
ATOM 2190 O O . PHE B 1 47 ? -3.66 -22.109 -4.625 1 89.38 47 PHE B O 1
ATOM 2197 N N . GLY B 1 48 ? -2.787 -21.484 -2.615 1 78.12 48 GLY B N 1
ATOM 2198 C CA . GLY B 1 48 ? -1.428 -21.734 -3.07 1 78.12 48 GLY B CA 1
ATOM 2199 C C . GLY B 1 48 ? -1 -20.812 -4.203 1 78.12 48 GLY B C 1
ATOM 2200 O O . GLY B 1 48 ? -1.732 -19.891 -4.574 1 78.12 48 GLY B O 1
ATOM 2201 N N . ALA B 1 49 ? 0.258 -21.016 -4.656 1 71.81 49 ALA B N 1
ATOM 2202 C CA . ALA B 1 49 ? 0.749 -20.312 -5.832 1 71.81 49 ALA B CA 1
ATOM 2203 C C . ALA B 1 49 ? 0.354 -21.031 -7.117 1 71.81 49 ALA B C 1
ATOM 2205 O O . ALA B 1 49 ? 0.638 -22.219 -7.277 1 71.81 49 ALA B O 1
ATOM 2206 N N . GLY B 1 50 ? -0.661 -20.547 -7.84 1 79.38 50 GLY B N 1
ATOM 2207 C CA . GLY B 1 50 ? -1.107 -21.297 -9 1 79.38 50 GLY B CA 1
ATOM 2208 C C . GLY B 1 50 ? -2.15 -20.562 -9.82 1 79.38 50 GLY B C 1
ATOM 2209 O O . GLY B 1 50 ? -2.156 -19.328 -9.867 1 79.38 50 GLY B O 1
ATOM 2210 N N . TYR B 1 51 ? -2.984 -21.406 -10.461 1 87.06 51 TYR B N 1
ATOM 2211 C CA . TYR B 1 51 ? -3.955 -21 -11.469 1 87.06 51 TYR B CA 1
ATOM 2212 C C . TYR B 1 51 ? -4.891 -19.922 -10.93 1 87.06 51 TYR B C 1
ATOM 2214 O O . TYR B 1 51 ? -4.922 -18.797 -11.438 1 87.06 51 TYR B O 1
ATOM 2222 N N . ALA B 1 52 ? -5.523 -20.203 -9.75 1 91.19 52 ALA B N 1
ATOM 2223 C CA . ALA B 1 52 ? -6.527 -19.297 -9.203 1 91.19 52 ALA B CA 1
ATOM 2224 C C . ALA B 1 52 ? -5.879 -18.031 -8.625 1 91.19 52 ALA B C 1
ATOM 2226 O O . ALA B 1 52 ? -6.371 -16.922 -8.82 1 91.19 52 ALA B O 1
ATOM 2227 N N . TYR B 1 53 ? -4.797 -18.172 -7.957 1 88.94 53 TYR B N 1
ATOM 2228 C CA . TYR B 1 53 ? -4.094 -17.062 -7.34 1 88.94 53 TYR B CA 1
ATOM 2229 C C . TYR B 1 53 ? -3.541 -16.109 -8.398 1 88.94 53 TYR B C 1
ATOM 2231 O O . TYR B 1 53 ? -3.639 -14.883 -8.25 1 88.94 53 TYR B O 1
ATOM 2239 N N . ASP B 1 54 ? -3.002 -16.641 -9.414 1 88.69 54 ASP B N 1
ATOM 2240 C CA . ASP B 1 54 ? -2.484 -15.82 -10.508 1 88.69 54 ASP B CA 1
ATOM 2241 C C . ASP B 1 54 ? -3.594 -14.984 -11.133 1 88.69 54 ASP B C 1
ATOM 2243 O O . ASP B 1 54 ? -3.385 -13.812 -11.453 1 88.69 54 ASP B O 1
ATOM 2247 N N . ALA B 1 55 ? -4.691 -15.688 -11.344 1 93.38 55 ALA B N 1
ATOM 2248 C CA . ALA B 1 55 ? -5.836 -14.992 -11.93 1 93.38 55 ALA B CA 1
ATOM 2249 C C . ALA B 1 55 ? -6.273 -13.82 -11.062 1 93.38 55 ALA B C 1
ATOM 2251 O O . ALA B 1 55 ? -6.578 -12.734 -11.578 1 93.38 55 ALA B O 1
ATOM 2252 N N . PHE B 1 56 ? -6.293 -14.078 -9.812 1 94.12 56 PHE B N 1
ATOM 2253 C CA . PHE B 1 56 ? -6.699 -13.031 -8.883 1 94.12 56 PHE B CA 1
ATOM 2254 C C . PHE B 1 56 ? -5.715 -11.867 -8.914 1 94.12 56 PHE B C 1
ATOM 2256 O O . PHE B 1 56 ? -6.125 -10.703 -8.953 1 94.12 56 PHE B O 1
ATOM 2263 N N . VAL B 1 57 ? -4.473 -12.125 -8.812 1 89.62 57 VAL B N 1
ATOM 2264 C CA . VAL B 1 57 ? -3.428 -11.109 -8.75 1 89.62 57 VAL B CA 1
ATOM 2265 C C . VAL B 1 57 ? -3.502 -10.211 -9.977 1 89.62 57 VAL B C 1
ATOM 2267 O O . VAL B 1 57 ? -3.416 -8.984 -9.867 1 89.62 57 VAL B O 1
ATOM 2270 N N . VAL B 1 58 ? -3.691 -10.766 -11.133 1 90.06 58 VAL B N 1
ATOM 2271 C CA . VAL B 1 58 ? -3.768 -10 -12.367 1 90.06 58 VAL B CA 1
ATOM 2272 C C . VAL B 1 58 ? -5.043 -9.164 -12.375 1 90.06 58 VAL B C 1
ATOM 2274 O O . VAL B 1 58 ? -5.016 -7.984 -12.75 1 90.06 58 VAL B O 1
ATOM 2277 N N . ALA B 1 59 ? -6.109 -9.844 -11.953 1 95 59 ALA B N 1
ATOM 2278 C CA . ALA B 1 59 ? -7.395 -9.148 -11.938 1 95 59 ALA B CA 1
ATOM 2279 C C . ALA B 1 59 ? -7.359 -7.949 -10.992 1 95 59 ALA B C 1
ATOM 2281 O O . ALA B 1 59 ? -8.023 -6.941 -11.234 1 95 59 ALA B O 1
ATOM 2282 N N . PHE B 1 60 ? -6.566 -8.07 -9.977 1 92.88 60 PHE B N 1
ATOM 2283 C CA . PHE B 1 60 ? -6.559 -7.055 -8.93 1 92.88 60 PHE B CA 1
ATOM 2284 C C . PHE B 1 60 ? -5.531 -5.973 -9.227 1 92.88 60 PHE B C 1
ATOM 2286 O O . PHE B 1 60 ? -5.457 -4.969 -8.516 1 92.88 60 PHE B O 1
ATOM 2293 N N . ARG B 1 61 ? -4.816 -6.074 -10.219 1 89.38 61 ARG B N 1
ATOM 2294 C CA . ARG B 1 61 ? -3.711 -5.164 -10.5 1 89.38 61 ARG B CA 1
ATOM 2295 C C . ARG B 1 61 ? -4.215 -3.742 -10.711 1 89.38 61 ARG B C 1
ATOM 2297 O O . ARG B 1 61 ? -3.689 -2.797 -10.117 1 89.38 61 ARG B O 1
ATOM 2304 N N . ILE B 1 62 ? -5.223 -3.592 -11.492 1 86.5 62 ILE B N 1
ATOM 2305 C CA . ILE B 1 62 ? -5.73 -2.258 -11.797 1 86.5 62 ILE B CA 1
ATOM 2306 C C . ILE B 1 62 ? -6.457 -1.69 -10.586 1 86.5 62 ILE B C 1
ATOM 2308 O O . ILE B 1 62 ? -6.172 -0.572 -10.148 1 86.5 62 ILE B O 1
ATOM 2312 N N . PRO B 1 63 ? -7.344 -2.494 -10 1 87.75 63 PRO B N 1
ATOM 2313 C CA . PRO B 1 63 ? -7.984 -2.006 -8.773 1 87.75 63 PRO B CA 1
ATOM 2314 C C . PRO B 1 63 ? -6.973 -1.635 -7.691 1 87.75 63 PRO B C 1
ATOM 2316 O O . PRO B 1 63 ? -7.137 -0.616 -7.016 1 87.75 63 PRO B O 1
ATOM 2319 N N . ASN B 1 64 ? -5.98 -2.426 -7.578 1 87.25 64 ASN B N 1
ATOM 2320 C CA . ASN B 1 64 ? -4.961 -2.174 -6.566 1 87.25 64 ASN B CA 1
ATOM 2321 C C . ASN B 1 64 ? -4.176 -0.902 -6.867 1 87.25 64 ASN B C 1
ATOM 2323 O O . ASN B 1 64 ? -3.809 -0.161 -5.953 1 87.25 64 ASN B O 1
ATOM 2327 N N . LEU B 1 65 ? -3.857 -0.696 -8.109 1 83.38 65 LEU B N 1
ATOM 2328 C CA . LEU B 1 65 ? -3.164 0.521 -8.523 1 83.38 65 LEU B CA 1
ATOM 2329 C C . LEU B 1 65 ? -3.961 1.76 -8.125 1 83.38 65 LEU B C 1
ATOM 2331 O O . LEU B 1 65 ? -3.4 2.721 -7.594 1 83.38 65 LEU B O 1
ATOM 2335 N N . LEU B 1 66 ? -5.156 1.682 -8.383 1 78.38 66 LEU B N 1
ATOM 2336 C CA . LEU B 1 66 ? -5.996 2.834 -8.078 1 78.38 66 LEU B CA 1
ATOM 2337 C C . LEU B 1 66 ? -6.16 3.004 -6.574 1 78.38 66 LEU B C 1
ATOM 2339 O O . LEU B 1 66 ? -6.223 4.129 -6.074 1 78.38 66 LEU B O 1
ATOM 2343 N N . ARG B 1 67 ? -6.238 1.872 -5.926 1 81.69 67 ARG B N 1
ATOM 2344 C CA . ARG B 1 67 ? -6.25 1.933 -4.469 1 81.69 67 ARG B CA 1
ATOM 2345 C C . ARG B 1 67 ? -5 2.625 -3.939 1 81.69 67 ARG B C 1
ATOM 2347 O O . ARG B 1 67 ? -5.086 3.488 -3.062 1 81.69 67 ARG B O 1
ATOM 2354 N N . ASP B 1 68 ? -3.908 2.209 -4.457 1 78.12 68 ASP B N 1
ATOM 2355 C CA . ASP B 1 68 ? -2.641 2.797 -4.035 1 78.12 68 ASP B CA 1
ATOM 2356 C C . ASP B 1 68 ? -2.6 4.293 -4.344 1 78.12 68 ASP B C 1
ATOM 2358 O O . ASP B 1 68 ? -2.061 5.078 -3.559 1 78.12 68 ASP B O 1
ATOM 2362 N N . LEU B 1 69 ? -3.186 4.605 -5.445 1 74.38 69 LEU B N 1
ATOM 2363 C CA . LEU B 1 69 ? -3.18 5.996 -5.887 1 74.38 69 LEU B CA 1
ATOM 2364 C C . LEU B 1 69 ? -4.078 6.852 -5 1 74.38 69 LEU B C 1
ATOM 2366 O O . LEU B 1 69 ? -3.721 7.98 -4.656 1 74.38 69 LEU B O 1
ATOM 2370 N N . PHE B 1 70 ? -5.156 6.285 -4.68 1 71 70 PHE B N 1
ATOM 2371 C CA . PHE B 1 70 ? -6.164 7.055 -3.963 1 71 70 PHE B CA 1
ATOM 2372 C C . PHE B 1 70 ? -5.988 6.902 -2.457 1 71 70 PHE B C 1
ATOM 2374 O O . PHE B 1 70 ? -6.191 7.859 -1.704 1 71 70 PHE B O 1
ATOM 2381 N N . GLY B 1 71 ? -5.605 5.727 -2.094 1 61.41 71 GLY B N 1
ATOM 2382 C CA . GLY B 1 71 ? -5.637 5.402 -0.676 1 61.41 71 GLY B CA 1
ATOM 2383 C C . GLY B 1 71 ? -4.355 5.773 0.049 1 61.41 71 GLY B C 1
ATOM 2384 O O . GLY B 1 71 ? -4.367 6.012 1.259 1 61.41 71 GLY B O 1
ATOM 2385 N N . GLU B 1 72 ? -3.309 5.848 -0.622 1 58.75 72 GLU B N 1
ATOM 2386 C CA . GLU B 1 72 ? -2.051 5.957 0.111 1 58.75 72 GLU B CA 1
ATOM 2387 C C . GLU B 1 72 ? -1.571 7.406 0.173 1 58.75 72 GLU B C 1
ATOM 2389 O O . GLU B 1 72 ? -0.436 7.672 0.572 1 58.75 72 GLU B O 1
ATOM 2394 N N . GLY B 1 73 ? -2.477 8.281 -0.1 1 58.75 73 GLY B N 1
ATOM 2395 C CA . GLY B 1 73 ? -2.236 9.594 0.482 1 58.75 73 GLY B CA 1
ATOM 2396 C C . GLY B 1 73 ? -2.021 10.672 -0.558 1 58.75 73 GLY B C 1
ATOM 2397 O O . GLY B 1 73 ? -2.219 11.859 -0.277 1 58.75 73 GLY B O 1
ATOM 2398 N N . ALA B 1 74 ? -1.606 10.219 -1.784 1 58.5 74 ALA B N 1
ATOM 2399 C CA . ALA B 1 74 ? -1.312 11.305 -2.715 1 58.5 74 ALA B CA 1
ATOM 2400 C C . ALA B 1 74 ? -2.557 12.148 -2.986 1 58.5 74 ALA B C 1
ATOM 2402 O O . ALA B 1 74 ? -2.527 13.375 -2.852 1 58.5 74 ALA B O 1
ATOM 2403 N N . LEU B 1 75 ? -3.574 11.406 -3.334 1 63.88 75 LEU B N 1
ATOM 2404 C CA . LEU B 1 75 ? -4.805 12.117 -3.645 1 63.88 75 LEU B CA 1
ATOM 2405 C C . LEU B 1 75 ? -5.406 12.742 -2.385 1 63.88 75 LEU B C 1
ATOM 2407 O O . LEU B 1 75 ? -5.926 13.859 -2.426 1 63.88 75 LEU B O 1
ATOM 2411 N N . SER B 1 76 ? -5.207 12.031 -1.393 1 66.06 76 SER B N 1
ATOM 2412 C CA . SER B 1 76 ? -5.715 12.547 -0.126 1 66.06 76 SER B CA 1
ATOM 2413 C C . SER B 1 76 ? -4.992 13.82 0.28 1 66.06 76 SER B C 1
ATOM 2415 O O . SER B 1 76 ? -5.609 14.758 0.798 1 66.06 76 SER B O 1
ATOM 2417 N N . ALA B 1 77 ? -3.727 13.852 0.02 1 64.38 77 ALA B N 1
ATOM 2418 C CA . ALA B 1 77 ? -2.949 15.047 0.359 1 64.38 77 ALA B CA 1
ATOM 2419 C C . ALA B 1 77 ? -3.422 16.25 -0.441 1 64.38 77 ALA B C 1
ATOM 2421 O O . ALA B 1 77 ? -3.506 17.359 0.092 1 64.38 77 ALA B O 1
ATOM 2422 N N . ALA B 1 78 ? -3.729 16.031 -1.725 1 67.06 78 ALA B N 1
ATOM 2423 C CA . ALA B 1 78 ? -4.254 17.094 -2.574 1 67.06 78 ALA B CA 1
ATOM 2424 C C . ALA B 1 78 ? -5.59 17.609 -2.047 1 67.06 78 ALA B C 1
ATOM 2426 O O . ALA B 1 78 ? -5.84 18.812 -2.041 1 67.06 78 ALA B O 1
ATOM 2427 N N . PHE B 1 79 ? -6.348 16.703 -1.586 1 74.62 79 PHE B N 1
ATOM 2428 C CA . PHE B 1 79 ? -7.66 17.078 -1.075 1 74.62 79 PHE B CA 1
ATOM 2429 C C . PHE B 1 79 ? -7.531 17.844 0.24 1 74.62 79 PHE B C 1
ATOM 2431 O O . PHE B 1 79 ? -8.258 18.812 0.478 1 74.62 79 PHE B O 1
ATOM 2438 N N . VAL B 1 80 ? -6.637 17.422 0.988 1 73.12 80 VAL B N 1
ATOM 2439 C CA . VAL B 1 80 ? -6.414 18.078 2.271 1 73.12 80 VAL B CA 1
ATOM 2440 C C . VAL B 1 80 ? -6.051 19.547 2.045 1 73.12 80 VAL B C 1
ATOM 2442 O O . VAL B 1 80 ? -6.543 20.438 2.75 1 73.12 80 VAL B O 1
ATOM 2445 N N . THR B 1 81 ? -5.258 19.781 1.111 1 68.81 81 THR B N 1
ATOM 2446 C CA . THR B 1 81 ? -4.805 21.141 0.839 1 68.81 81 THR B CA 1
ATOM 2447 C C . THR B 1 81 ? -5.965 22.016 0.368 1 68.81 81 THR B C 1
ATOM 2449 O O . THR B 1 81 ? -6.129 23.141 0.837 1 68.81 81 THR B O 1
ATOM 2452 N N . VAL B 1 82 ? -6.695 21.484 -0.536 1 73.69 82 VAL B N 1
ATOM 2453 C CA . VAL B 1 82 ? -7.809 22.234 -1.117 1 73.69 82 VAL B CA 1
ATOM 2454 C C . VAL B 1 82 ? -8.883 22.453 -0.059 1 73.69 82 VAL B C 1
ATOM 2456 O O . VAL B 1 82 ? -9.398 23.578 0.078 1 73.69 82 VAL B O 1
ATOM 2459 N N . PHE B 1 83 ? -9.133 21.5 0.697 1 81.12 83 PHE B N 1
ATOM 2460 C CA . PHE B 1 83 ? -10.18 21.609 1.709 1 81.12 83 PHE B CA 1
ATOM 2461 C C . PHE B 1 83 ? -9.742 22.531 2.84 1 81.12 83 PHE B C 1
ATOM 2463 O O . PHE B 1 83 ? -10.57 23.266 3.395 1 81.12 83 PHE B O 1
ATOM 2470 N N . SER B 1 84 ? -8.508 22.438 3.117 1 77.44 84 SER B N 1
ATOM 2471 C CA . SER B 1 84 ? -7.992 23.328 4.148 1 77.44 84 SER B CA 1
ATOM 2472 C C . SER B 1 84 ? -8.117 24.797 3.727 1 77.44 84 SER B C 1
ATOM 2474 O O . SER B 1 84 ? -8.469 25.656 4.543 1 77.44 84 SER B O 1
ATOM 2476 N N . ASP B 1 85 ? -7.793 25 2.506 1 76.75 85 ASP B N 1
ATOM 2477 C CA . ASP B 1 85 ? -7.914 26.344 1.975 1 76.75 85 ASP B CA 1
ATOM 2478 C C . ASP B 1 85 ? -9.359 26.844 2.041 1 76.75 85 ASP B C 1
ATOM 2480 O O . ASP B 1 85 ? -9.617 27.969 2.451 1 76.75 85 ASP B O 1
ATOM 2484 N N . TYR B 1 86 ? -10.234 26.047 1.624 1 80.69 86 TYR B N 1
ATOM 2485 C CA . TYR B 1 86 ? -11.656 26.391 1.655 1 80.69 86 TYR B CA 1
ATOM 2486 C C . TYR B 1 86 ? -12.133 26.609 3.086 1 80.69 86 TYR B C 1
ATOM 2488 O O . TYR B 1 86 ? -12.852 27.562 3.369 1 80.69 86 TYR B O 1
ATOM 2496 N N . ASP B 1 87 ? -11.703 25.766 3.918 1 83.25 87 ASP B N 1
ATOM 2497 C CA . ASP B 1 87 ? -12.141 25.812 5.309 1 83.25 87 ASP B CA 1
ATOM 2498 C C . ASP B 1 87 ? -11.633 27.062 6.012 1 83.25 87 ASP B C 1
ATOM 2500 O O . ASP B 1 87 ? -12.336 27.641 6.84 1 83.25 87 ASP B O 1
ATOM 2504 N N . THR B 1 88 ? -10.508 27.438 5.684 1 80.75 88 THR B N 1
ATOM 2505 C CA . THR B 1 88 ? -9.875 28.594 6.324 1 80.75 88 THR B CA 1
ATOM 2506 C C . THR B 1 88 ? -10.375 29.891 5.719 1 80.75 88 THR B C 1
ATOM 2508 O O . THR B 1 88 ? -10.602 30.875 6.434 1 80.75 88 THR B O 1
ATOM 2511 N N . ASN B 1 89 ? -10.586 29.875 4.387 1 84.94 89 ASN B N 1
ATOM 2512 C CA . ASN B 1 89 ? -10.781 31.141 3.709 1 84.94 89 ASN B CA 1
ATOM 2513 C C . ASN B 1 89 ? -12.234 31.328 3.279 1 84.94 89 ASN B C 1
ATOM 2515 O O . ASN B 1 89 ? -12.68 32.438 3.043 1 84.94 89 ASN B O 1
ATOM 2519 N N . LYS B 1 90 ? -12.953 30.25 3.154 1 87.81 90 LYS B N 1
ATOM 2520 C CA . LYS B 1 90 ? -14.273 30.391 2.545 1 87.81 90 LYS B CA 1
ATOM 2521 C C . LYS B 1 90 ? -15.375 29.969 3.52 1 87.81 90 LYS B C 1
ATOM 2523 O O . LYS B 1 90 ? -16.562 30.156 3.242 1 87.81 90 LYS B O 1
ATOM 2528 N N . GLY B 1 91 ? -14.992 29.406 4.609 1 86.88 91 GLY B N 1
ATOM 2529 C CA . GLY B 1 91 ? -15.977 29.062 5.629 1 86.88 91 GLY B CA 1
ATOM 2530 C C . GLY B 1 91 ? -16.453 27.625 5.535 1 86.88 91 GLY B C 1
ATOM 2531 O O . GLY B 1 91 ? -16.156 26.938 4.555 1 86.88 91 GLY B O 1
ATOM 2532 N N . THR B 1 92 ? -17.219 27.219 6.488 1 86.12 92 THR B N 1
ATOM 2533 C CA . THR B 1 92 ? -17.609 25.828 6.668 1 86.12 92 THR B CA 1
ATOM 2534 C C . THR B 1 92 ? -18.609 25.406 5.602 1 86.12 92 THR B C 1
ATOM 2536 O O . THR B 1 92 ? -18.547 24.297 5.078 1 86.12 92 THR B O 1
ATOM 2539 N N . GLU B 1 93 ? -19.531 26.281 5.262 1 88.19 93 GLU B N 1
ATOM 2540 C CA . GLU B 1 93 ? -20.562 25.953 4.281 1 88.19 93 GLU B CA 1
ATOM 2541 C C . GLU B 1 93 ? -19.953 25.734 2.898 1 88.19 93 GLU B C 1
ATOM 2543 O O . GLU B 1 93 ? -20.312 24.781 2.199 1 88.19 93 GLU B O 1
ATOM 2548 N N . ALA B 1 94 ? -19.062 26.578 2.561 1 87.56 94 ALA B N 1
ATOM 2549 C CA . ALA B 1 94 ? -18.375 26.438 1.275 1 87.56 94 ALA B CA 1
ATOM 2550 C C . ALA B 1 94 ? -17.531 25.172 1.233 1 87.56 94 ALA B C 1
ATOM 2552 O O . ALA B 1 94 ? -17.406 24.531 0.185 1 87.56 94 ALA B O 1
ATOM 2553 N N . THR B 1 95 ? -17 24.828 2.387 1 87.5 95 THR B N 1
ATOM 2554 C CA . THR B 1 95 ? -16.188 23.625 2.488 1 87.5 95 THR B CA 1
ATOM 2555 C C . THR B 1 95 ? -17.031 22.375 2.264 1 87.5 95 THR B C 1
ATOM 2557 O O . THR B 1 95 ? -16.641 21.469 1.531 1 87.5 95 THR B O 1
ATOM 2560 N N . TRP B 1 96 ? -18.172 22.391 2.857 1 91.69 96 TRP B N 1
ATOM 2561 C CA . TRP B 1 96 ? -19.047 21.234 2.723 1 91.69 96 TRP B CA 1
ATOM 2562 C C . TRP B 1 96 ? -19.625 21.141 1.312 1 91.69 96 TRP B C 1
ATOM 2564 O O . TRP B 1 96 ? -19.828 20.047 0.789 1 91.69 96 TRP B O 1
ATOM 2574 N N . GLN B 1 97 ? -19.828 22.266 0.725 1 90.5 97 GLN B N 1
ATOM 2575 C CA . GLN B 1 97 ? -20.281 22.281 -0.662 1 90.5 97 GLN B CA 1
ATOM 2576 C C . GLN B 1 97 ? -19.219 21.703 -1.592 1 90.5 97 GLN B C 1
ATOM 2578 O O . GLN B 1 97 ? -19.531 20.906 -2.482 1 90.5 97 GLN B O 1
ATOM 2583 N N . LEU B 1 98 ? -18.062 22.156 -1.354 1 88.12 98 LEU B N 1
ATOM 2584 C CA . LEU B 1 98 ? -16.953 21.625 -2.148 1 88.12 98 LEU B CA 1
ATOM 2585 C C . LEU B 1 98 ? -16.812 20.125 -1.944 1 88.12 98 LEU B C 1
ATOM 2587 O O . LEU B 1 98 ? -16.672 19.375 -2.912 1 88.12 98 LEU B O 1
ATOM 2591 N N . ALA B 1 99 ? -16.844 19.734 -0.716 1 91.19 99 ALA B N 1
ATOM 2592 C CA . ALA B 1 99 ? -16.719 18.328 -0.385 1 91.19 99 ALA B CA 1
ATOM 2593 C C . ALA B 1 99 ? -17.828 17.5 -1.062 1 91.19 99 ALA B C 1
ATOM 2595 O O . ALA B 1 99 ? -17.547 16.438 -1.617 1 91.19 99 ALA B O 1
ATOM 2596 N N . SER B 1 100 ? -18.938 18.031 -0.993 1 93.75 100 SER B N 1
ATOM 2597 C CA . SER B 1 100 ? -20.078 17.359 -1.609 1 93.75 100 SER B CA 1
ATOM 2598 C C . SER B 1 100 ? -19.906 17.25 -3.121 1 93.75 100 SER B C 1
ATOM 2600 O O . SER B 1 100 ? -20.172 16.203 -3.715 1 93.75 100 SER B O 1
ATOM 2602 N N . ASN B 1 101 ? -19.469 18.281 -3.707 1 91.38 101 ASN B N 1
ATOM 2603 C CA . ASN B 1 101 ? -19.25 18.297 -5.152 1 91.38 101 ASN B CA 1
ATOM 2604 C C . ASN B 1 101 ? -18.172 17.312 -5.57 1 91.38 101 ASN B C 1
ATOM 2606 O O . ASN B 1 101 ? -18.297 16.656 -6.598 1 91.38 101 ASN B O 1
ATOM 2610 N N . VAL B 1 102 ? -17.156 17.297 -4.797 1 89.75 102 VAL B N 1
ATOM 2611 C CA . VAL B 1 102 ? -16.047 16.391 -5.086 1 89.75 102 VAL B CA 1
ATOM 2612 C C . VAL B 1 102 ? -16.531 14.945 -4.969 1 89.75 102 VAL B C 1
ATOM 2614 O O . VAL B 1 102 ? -16.203 14.109 -5.816 1 89.75 102 VAL B O 1
ATOM 2617 N N . LEU B 1 103 ? -17.234 14.695 -3.951 1 93.12 103 LEU B N 1
ATOM 2618 C CA . LEU B 1 103 ? -17.75 13.352 -3.734 1 93.12 103 LEU B CA 1
ATOM 2619 C C . LEU B 1 103 ? -18.656 12.922 -4.891 1 93.12 103 LEU B C 1
ATOM 2621 O O . LEU B 1 103 ? -18.547 11.797 -5.383 1 93.12 103 LEU B O 1
ATOM 2625 N N . VAL B 1 104 ? -19.453 13.812 -5.285 1 93.12 104 VAL B N 1
ATOM 2626 C CA . VAL B 1 104 ? -20.375 13.516 -6.387 1 93.12 104 VAL B CA 1
ATOM 2627 C C . VAL B 1 104 ? -19.578 13.312 -7.676 1 93.12 104 VAL B C 1
ATOM 2629 O O . VAL B 1 104 ? -19.812 12.359 -8.422 1 93.12 104 VAL B O 1
ATOM 2632 N N . PHE B 1 105 ? -18.719 14.203 -7.984 1 91.31 105 PHE B N 1
ATOM 2633 C CA . PHE B 1 105 ? -17.938 14.133 -9.211 1 91.31 105 PHE B CA 1
ATOM 2634 C C . PHE B 1 105 ? -17.141 12.836 -9.273 1 91.31 105 PHE B C 1
ATOM 2636 O O . PHE B 1 105 ? -17.156 12.141 -10.289 1 91.31 105 PHE B O 1
ATOM 2643 N N . ILE B 1 106 ? -16.453 12.539 -8.164 1 90.88 106 ILE B N 1
ATOM 2644 C CA . ILE B 1 106 ? -15.625 11.336 -8.102 1 90.88 106 ILE B CA 1
ATOM 2645 C C . ILE B 1 106 ? -16.516 10.102 -8.234 1 90.88 106 ILE B C 1
ATOM 2647 O O . ILE B 1 106 ? -16.141 9.133 -8.891 1 90.88 106 ILE B O 1
ATOM 2651 N N . SER B 1 107 ? -17.656 10.133 -7.602 1 94.25 107 SER B N 1
ATOM 2652 C CA . SER B 1 107 ? -18.578 9.016 -7.695 1 94.25 107 SER B CA 1
ATOM 2653 C C . SER B 1 107 ? -19.016 8.781 -9.141 1 94.25 107 SER B C 1
ATOM 2655 O O . SER B 1 107 ? -19.047 7.641 -9.609 1 94.25 107 SER B O 1
ATOM 2657 N N . ILE B 1 108 ? -19.344 9.797 -9.812 1 94.5 108 ILE B N 1
ATOM 2658 C CA . ILE B 1 108 ? -19.812 9.695 -11.188 1 94.5 108 ILE B CA 1
ATOM 2659 C C . ILE B 1 108 ? -18.672 9.227 -12.086 1 94.5 108 ILE B C 1
ATOM 2661 O O . ILE B 1 108 ? -18.828 8.289 -12.875 1 94.5 108 ILE B O 1
ATOM 2665 N N . LEU B 1 109 ? -17.562 9.867 -11.961 1 92.62 109 LEU B N 1
ATOM 2666 C CA . LEU B 1 109 ? -16.406 9.539 -12.789 1 92.62 109 LEU B CA 1
ATOM 2667 C C . LEU B 1 109 ? -15.992 8.086 -12.594 1 92.62 109 LEU B C 1
ATOM 2669 O O . LEU B 1 109 ? -15.797 7.355 -13.57 1 92.62 109 LEU B O 1
ATOM 2673 N N . LEU B 1 110 ? -15.922 7.676 -11.367 1 92.5 110 LEU B N 1
ATOM 2674 C CA . LEU B 1 110 ? -15.43 6.328 -11.094 1 92.5 110 LEU B CA 1
ATOM 2675 C C . LEU B 1 110 ? -16.5 5.289 -11.398 1 92.5 110 LEU B C 1
ATOM 2677 O O . LEU B 1 110 ? -16.188 4.141 -11.719 1 92.5 110 LEU B O 1
ATOM 2681 N N . SER B 1 111 ? -17.734 5.676 -11.258 1 95.38 111 SER B N 1
ATOM 2682 C CA . SER B 1 111 ? -18.781 4.77 -11.719 1 95.38 111 SER B CA 1
ATOM 2683 C C . SER B 1 111 ? -18.688 4.52 -13.219 1 95.38 111 SER B C 1
ATOM 2685 O O . SER B 1 111 ? -18.828 3.385 -13.672 1 95.38 111 SER B O 1
ATOM 2687 N N . PHE B 1 112 ? -18.453 5.52 -13.922 1 95.88 112 PHE B N 1
ATOM 2688 C CA . PHE B 1 112 ? -18.266 5.391 -15.359 1 95.88 112 PHE B CA 1
ATOM 2689 C C . PHE B 1 112 ? -17.062 4.527 -15.688 1 95.88 112 PHE B C 1
ATOM 2691 O O . PHE B 1 112 ? -17.141 3.619 -16.516 1 95.88 112 PHE B O 1
ATOM 2698 N N . LEU B 1 113 ? -15.977 4.777 -15.031 1 92.81 113 LEU B N 1
ATOM 2699 C CA . LEU B 1 113 ? -14.758 4.012 -15.266 1 92.81 113 LEU B CA 1
ATOM 2700 C C . LEU B 1 113 ? -14.953 2.553 -14.859 1 92.81 113 LEU B C 1
ATOM 2702 O O . LEU B 1 113 ? -14.391 1.65 -15.484 1 92.81 113 LEU B O 1
ATOM 2706 N N . THR B 1 114 ? -15.672 2.383 -13.789 1 96.12 114 THR B N 1
ATOM 2707 C CA . THR B 1 114 ? -15.984 1.034 -13.328 1 96.12 114 THR B CA 1
ATOM 2708 C C . THR B 1 114 ? -16.781 0.274 -14.391 1 96.12 114 THR B C 1
ATOM 2710 O O . THR B 1 114 ? -16.453 -0.876 -14.703 1 96.12 114 THR B O 1
ATOM 2713 N N . LEU B 1 115 ? -17.734 0.886 -14.938 1 97.12 115 LEU B N 1
ATOM 2714 C CA . LEU B 1 115 ? -18.531 0.255 -15.984 1 97.12 115 LEU B CA 1
ATOM 2715 C C . LEU B 1 115 ? -17.672 -0.037 -17.219 1 97.12 115 LEU B C 1
ATOM 2717 O O . LEU B 1 115 ? -17.812 -1.101 -17.828 1 97.12 115 LEU B O 1
ATOM 2721 N N . LEU B 1 116 ? -16.859 0.904 -17.594 1 95.94 116 LEU B N 1
ATOM 2722 C CA . LEU B 1 116 ? -15.953 0.699 -18.719 1 95.94 116 LEU B CA 1
ATOM 2723 C C . LEU B 1 116 ? -15.023 -0.484 -18.453 1 95.94 116 LEU B C 1
ATOM 2725 O O . LEU B 1 116 ? -14.773 -1.288 -19.344 1 95.94 116 LEU B O 1
ATOM 2729 N N . GLY B 1 117 ? -14.508 -0.567 -17.25 1 95.5 117 GLY B N 1
ATOM 2730 C CA . GLY B 1 117 ? -13.641 -1.674 -16.875 1 95.5 117 GLY B CA 1
ATOM 2731 C C . GLY B 1 117 ? -14.336 -3.018 -16.906 1 95.5 117 GLY B C 1
ATOM 2732 O O . GLY B 1 117 ? -13.75 -4.023 -17.312 1 95.5 117 GLY B O 1
ATOM 2733 N N . ILE B 1 118 ? -15.57 -3.004 -16.484 1 97.06 118 ILE B N 1
ATOM 2734 C CA . ILE B 1 118 ? -16.375 -4.227 -16.516 1 97.06 118 ILE B CA 1
ATOM 2735 C C . ILE B 1 118 ? -16.594 -4.668 -17.953 1 97.06 118 ILE B C 1
ATOM 2737 O O . ILE B 1 118 ? -16.438 -5.848 -18.281 1 97.06 118 ILE B O 1
ATOM 2741 N N . PHE B 1 119 ? -16.844 -3.717 -18.766 1 97.06 119 PHE B N 1
ATOM 2742 C CA . PHE B 1 119 ? -17.109 -4.012 -20.172 1 97.06 119 PHE B CA 1
ATOM 2743 C C . PHE B 1 119 ? -15.836 -4.445 -20.875 1 97.06 119 PHE B C 1
ATOM 2745 O O . PHE B 1 119 ? -15.875 -5.301 -21.766 1 97.06 119 PHE B O 1
ATOM 2752 N N . LEU B 1 120 ? -14.688 -3.883 -20.516 1 97.12 120 LEU B N 1
ATOM 2753 C CA . LEU B 1 120 ? -13.422 -4.141 -21.188 1 97.12 120 LEU B CA 1
ATOM 2754 C C . LEU B 1 120 ? -12.578 -5.145 -20.406 1 97.12 120 LEU B C 1
ATOM 2756 O O . LEU B 1 120 ? -11.367 -5.23 -20.609 1 97.12 120 LEU B O 1
ATOM 2760 N N . ALA B 1 121 ? -13.195 -5.902 -19.578 1 97.31 121 ALA B N 1
ATOM 2761 C CA . ALA B 1 121 ? -12.461 -6.789 -18.688 1 97.31 121 ALA B CA 1
ATOM 2762 C C . ALA B 1 121 ? -11.602 -7.77 -19.484 1 97.31 121 ALA B C 1
ATOM 2764 O O . ALA B 1 121 ? -10.414 -7.949 -19.172 1 97.31 121 ALA B O 1
ATOM 2765 N N . GLU B 1 122 ? -12.164 -8.414 -20.484 1 96.62 122 GLU B N 1
ATOM 2766 C CA . GLU B 1 122 ? -11.438 -9.422 -21.234 1 96.62 122 GLU B CA 1
ATOM 2767 C C . GLU B 1 122 ? -10.266 -8.812 -22 1 96.62 122 GLU B C 1
ATOM 2769 O O . GLU B 1 122 ? -9.133 -9.281 -21.891 1 96.62 122 GLU B O 1
ATOM 2774 N N . PRO B 1 123 ? -10.469 -7.676 -22.766 1 95.94 123 PRO B N 1
ATOM 2775 C CA . PRO B 1 123 ? -9.336 -7.016 -23.406 1 95.94 123 PRO B CA 1
ATOM 2776 C C . PRO B 1 123 ? -8.273 -6.566 -22.406 1 95.94 123 PRO B C 1
ATOM 2778 O O . PRO B 1 123 ? -7.074 -6.609 -22.703 1 95.94 123 PRO B O 1
ATOM 2781 N N . LEU B 1 124 ? -8.641 -6.191 -21.281 1 95.19 124 LEU B N 1
ATOM 2782 C CA . LEU B 1 124 ? -7.703 -5.758 -20.25 1 95.19 124 LEU B CA 1
ATOM 2783 C C . LEU B 1 124 ? -6.848 -6.922 -19.766 1 95.19 124 LEU B C 1
ATOM 2785 O O . LEU B 1 124 ? -5.641 -6.773 -19.562 1 95.19 124 LEU B O 1
ATOM 2789 N N . VAL B 1 125 ? -7.52 -8.016 -19.578 1 94.62 125 VAL B N 1
ATOM 2790 C CA . VAL B 1 125 ? -6.805 -9.203 -19.125 1 94.62 125 VAL B CA 1
ATOM 2791 C C . VAL B 1 125 ? -5.785 -9.633 -20.172 1 94.62 125 VAL B C 1
ATOM 2793 O O . VAL B 1 125 ? -4.656 -9.992 -19.844 1 94.62 125 VAL B O 1
ATOM 2796 N N . HIS B 1 126 ? -6.156 -9.586 -21.438 1 93.25 126 HIS B N 1
ATOM 2797 C CA . HIS B 1 126 ? -5.246 -9.945 -22.516 1 93.25 126 HIS B CA 1
ATOM 2798 C C . HIS B 1 126 ? -4.043 -9.016 -22.562 1 93.25 126 HIS B C 1
ATOM 2800 O O . HIS B 1 126 ? -2.936 -9.438 -22.891 1 93.25 126 HIS B O 1
ATOM 2806 N N . LEU B 1 127 ? -4.32 -7.832 -22.219 1 89.69 127 LEU B N 1
ATOM 2807 C CA . LEU B 1 127 ? -3.248 -6.844 -22.203 1 89.69 127 LEU B CA 1
ATOM 2808 C C . LEU B 1 127 ? -2.309 -7.062 -21.031 1 89.69 127 LEU B C 1
ATOM 2810 O O . LEU B 1 127 ? -1.088 -6.98 -21.172 1 89.69 127 LEU B O 1
ATOM 2814 N N . LEU B 1 128 ? -2.816 -7.359 -19.891 1 89.5 128 LEU B N 1
ATOM 2815 C CA . LEU B 1 128 ? -2.047 -7.434 -18.656 1 89.5 128 LEU B CA 1
ATOM 2816 C C . LEU B 1 128 ? -1.355 -8.789 -18.531 1 89.5 128 LEU B C 1
ATOM 2818 O O . LEU B 1 128 ? -0.301 -8.891 -17.906 1 89.5 128 LEU B O 1
ATOM 2822 N N . ALA B 1 129 ? -2.006 -9.773 -19.031 1 90.38 129 ALA B N 1
ATOM 2823 C CA . ALA B 1 129 ? -1.493 -11.141 -18.938 1 90.38 129 ALA B CA 1
ATOM 2824 C C . ALA B 1 129 ? -1.75 -11.922 -20.219 1 90.38 129 ALA B C 1
ATOM 2826 O O . ALA B 1 129 ? -2.525 -12.875 -20.219 1 90.38 129 ALA B O 1
ATOM 2827 N N . PRO B 1 130 ? -1.004 -11.625 -21.219 1 88.44 130 PRO B N 1
ATOM 2828 C CA . PRO B 1 130 ? -1.22 -12.281 -22.5 1 88.44 130 PRO B CA 1
ATOM 2829 C C . PRO B 1 130 ? -0.958 -13.789 -22.453 1 88.44 130 PRO B C 1
ATOM 2831 O O . PRO B 1 130 ? -1.573 -14.555 -23.188 1 88.44 130 PRO B O 1
ATOM 2834 N N . ASP B 1 131 ? -0.16 -14.188 -21.578 1 89 131 ASP B N 1
ATOM 2835 C CA . ASP B 1 131 ? 0.226 -15.594 -21.5 1 89 131 ASP B CA 1
ATOM 2836 C C . ASP B 1 131 ? -0.915 -16.453 -20.953 1 89 131 ASP B C 1
ATOM 2838 O O . ASP B 1 131 ? -0.887 -17.672 -21.062 1 89 131 ASP B O 1
ATOM 2842 N N . PHE B 1 132 ? -1.922 -15.859 -20.438 1 92 132 PHE B N 1
ATOM 2843 C CA . PHE B 1 132 ? -3.033 -16.594 -19.844 1 92 132 PHE B CA 1
ATOM 2844 C C . PHE B 1 132 ? -3.887 -17.234 -20.938 1 92 132 PHE B C 1
ATOM 2846 O O . PHE B 1 132 ? -4.629 -18.188 -20.672 1 92 132 PHE B O 1
ATOM 2853 N N . SER B 1 133 ? -3.77 -16.688 -22.078 1 91.5 133 SER B N 1
ATOM 2854 C CA . SER B 1 133 ? -4.539 -17.234 -23.188 1 91.5 133 SER B CA 1
ATOM 2855 C C . SER B 1 133 ? -4.113 -18.672 -23.5 1 91.5 133 SER B C 1
ATOM 2857 O O . SER B 1 133 ? -4.879 -19.438 -24.078 1 91.5 133 SER B O 1
ATOM 2859 N N . GLY B 1 134 ? -2.926 -19.016 -23.094 1 91.06 134 GLY B N 1
ATOM 2860 C CA . GLY B 1 134 ? -2.42 -20.359 -23.344 1 91.06 134 GLY B CA 1
ATOM 2861 C C . GLY B 1 134 ? -2.887 -21.375 -22.328 1 91.06 134 GLY B C 1
ATOM 2862 O O . GLY B 1 134 ? -2.658 -22.578 -22.484 1 91.06 134 GLY B O 1
ATOM 2863 N N . VAL B 1 135 ? -3.496 -21.016 -21.312 1 91.62 135 VAL B N 1
ATOM 2864 C CA . VAL B 1 135 ? -4 -21.891 -20.266 1 91.62 135 VAL B CA 1
ATOM 2865 C C . VAL B 1 135 ? -5.527 -21.906 -20.281 1 91.62 135 VAL B C 1
ATOM 2867 O O . VAL B 1 135 ? -6.164 -20.859 -20.141 1 91.62 135 VAL B O 1
ATOM 2870 N N . ALA B 1 136 ? -6.102 -23 -20.406 1 94.44 136 ALA B N 1
ATOM 2871 C CA . ALA B 1 136 ? -7.543 -23.156 -20.578 1 94.44 136 ALA B CA 1
ATOM 2872 C C . ALA B 1 136 ? -8.305 -22.562 -19.391 1 94.44 136 ALA B C 1
ATOM 2874 O O . ALA B 1 136 ? -8.055 -22.938 -18.25 1 94.44 136 ALA B O 1
ATOM 2875 N N . GLY B 1 137 ? -9.234 -21.578 -19.656 1 95.75 137 GLY B N 1
ATOM 2876 C CA . GLY B 1 137 ? -10.156 -21.062 -18.656 1 95.75 137 GLY B CA 1
ATOM 2877 C C . GLY B 1 137 ? -9.562 -19.953 -17.812 1 95.75 137 GLY B C 1
ATOM 2878 O O . GLY B 1 137 ? -10.273 -19.297 -17.062 1 95.75 137 GLY B O 1
ATOM 2879 N N . LYS B 1 138 ? -8.305 -19.766 -17.953 1 94.69 138 LYS B N 1
ATOM 2880 C CA . LYS B 1 138 ? -7.637 -18.828 -17.062 1 94.69 138 LYS B CA 1
ATOM 2881 C C . LYS B 1 138 ? -8 -17.391 -17.422 1 94.69 138 LYS B C 1
ATOM 2883 O O . LYS B 1 138 ? -8.234 -16.562 -16.531 1 94.69 138 LYS B O 1
ATOM 2888 N N . THR B 1 139 ? -8.039 -17.094 -18.734 1 95.94 139 THR B N 1
ATOM 2889 C CA . THR B 1 139 ? -8.438 -15.758 -19.172 1 95.94 139 THR B CA 1
ATOM 2890 C C . THR B 1 139 ? -9.875 -15.461 -18.734 1 95.94 139 THR B C 1
ATOM 2892 O O . THR B 1 139 ? -10.172 -14.359 -18.25 1 95.94 139 THR B O 1
ATOM 2895 N N . GLU B 1 140 ? -10.734 -16.391 -18.859 1 97 140 GLU B N 1
ATOM 2896 C CA . GLU B 1 140 ? -12.141 -16.234 -18.5 1 97 140 GLU B CA 1
ATOM 2897 C C . GLU B 1 140 ? -12.305 -16.016 -17 1 97 140 GLU B C 1
ATOM 2899 O O . GLU B 1 140 ? -13.07 -15.156 -16.578 1 97 140 GLU B O 1
ATOM 2904 N N . LEU B 1 141 ? -11.625 -16.812 -16.281 1 96.88 141 LEU B N 1
ATOM 2905 C CA . LEU B 1 141 ? -11.672 -16.656 -14.82 1 96.88 141 LEU B CA 1
ATOM 2906 C C . LEU B 1 141 ? -11.172 -15.281 -14.406 1 96.88 141 LEU B C 1
ATOM 2908 O O . LEU B 1 141 ? -11.789 -14.617 -13.57 1 96.88 141 LEU B O 1
ATOM 2912 N N . THR B 1 142 ? -10.07 -14.898 -14.977 1 97.06 142 THR B N 1
ATOM 2913 C CA . THR B 1 142 ? -9.484 -13.609 -14.641 1 97.06 142 THR B CA 1
ATOM 2914 C C . THR B 1 142 ? -10.422 -12.469 -15.016 1 97.06 142 THR B C 1
ATOM 2916 O O . THR B 1 142 ? -10.555 -11.492 -14.266 1 97.06 142 THR B O 1
ATOM 2919 N N . ALA B 1 143 ? -11.047 -12.609 -16.188 1 98.06 143 ALA B N 1
ATOM 2920 C CA . ALA B 1 143 ? -12.008 -11.594 -16.609 1 98.06 143 ALA B CA 1
ATOM 2921 C C . ALA B 1 143 ? -13.18 -11.516 -15.633 1 98.06 143 ALA B C 1
ATOM 2923 O O . ALA B 1 143 ? -13.664 -10.43 -15.312 1 98.06 143 ALA B O 1
ATOM 2924 N N . LEU B 1 144 ? -13.633 -12.609 -15.227 1 97.94 144 LEU B N 1
ATOM 2925 C CA . LEU B 1 144 ? -14.727 -12.656 -14.258 1 97.94 144 LEU B CA 1
ATOM 2926 C C . LEU B 1 144 ? -14.328 -11.953 -12.961 1 97.94 144 LEU B C 1
ATOM 2928 O O . LEU B 1 144 ? -15.086 -11.133 -12.438 1 97.94 144 LEU B O 1
ATOM 2932 N N . LEU B 1 145 ? -13.188 -12.312 -12.445 1 98 145 LEU B N 1
ATOM 2933 C CA . LEU B 1 145 ? -12.688 -11.695 -11.219 1 98 145 LEU B CA 1
ATOM 2934 C C . LEU B 1 145 ? -12.531 -10.188 -11.391 1 98 145 LEU B C 1
ATOM 2936 O O . LEU B 1 145 ? -12.836 -9.422 -10.477 1 98 145 LEU B O 1
ATOM 2940 N N . THR B 1 146 ? -12.031 -9.781 -12.57 1 97.69 146 THR B N 1
ATOM 2941 C CA . THR B 1 146 ? -11.875 -8.359 -12.875 1 97.69 146 THR B CA 1
ATOM 2942 C C . THR B 1 146 ? -13.211 -7.637 -12.82 1 97.69 146 THR B C 1
ATOM 2944 O O . THR B 1 146 ? -13.328 -6.574 -12.211 1 97.69 146 THR B O 1
ATOM 2947 N N . ARG B 1 147 ? -14.203 -8.219 -13.43 1 98.25 147 ARG B N 1
ATOM 2948 C CA . ARG B 1 147 ? -15.539 -7.629 -13.445 1 98.25 147 ARG B CA 1
ATOM 2949 C C . ARG B 1 147 ? -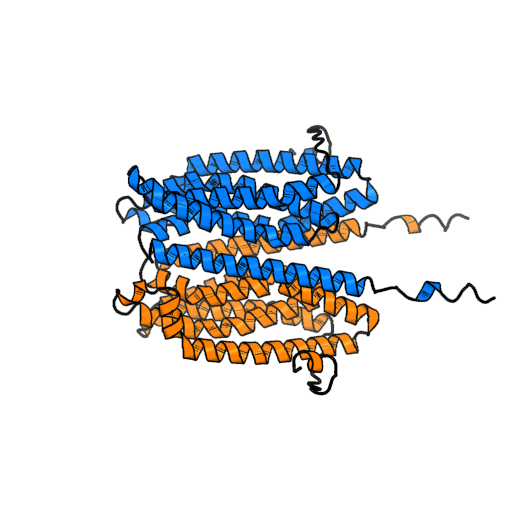16.078 -7.477 -12.023 1 98.25 147 ARG B C 1
ATOM 2951 O O . ARG B 1 147 ? -16.703 -6.461 -11.695 1 98.25 147 ARG B O 1
ATOM 2958 N N . ILE B 1 148 ? -15.852 -8.422 -11.242 1 97.88 148 ILE B N 1
ATOM 2959 C CA . ILE B 1 148 ? -16.359 -8.422 -9.875 1 97.88 148 ILE B CA 1
ATOM 2960 C C . ILE B 1 148 ? -15.648 -7.336 -9.062 1 97.88 148 ILE B C 1
ATOM 2962 O O . ILE B 1 148 ? -16.281 -6.629 -8.273 1 97.88 148 ILE B O 1
ATOM 2966 N N . MET B 1 149 ? -14.398 -7.145 -9.242 1 97.69 149 MET B N 1
ATOM 2967 C CA . MET B 1 149 ? -13.602 -6.32 -8.336 1 97.69 149 MET B CA 1
ATOM 2968 C C . MET B 1 149 ? -13.57 -4.871 -8.812 1 97.69 149 MET B C 1
ATOM 2970 O O . MET B 1 149 ? -13.203 -3.973 -8.055 1 97.69 149 MET B O 1
ATOM 2974 N N . PHE B 1 150 ? -13.984 -4.566 -10.016 1 97.44 150 PHE B N 1
ATOM 2975 C CA . PHE B 1 150 ? -13.852 -3.223 -10.562 1 97.44 150 PHE B CA 1
ATOM 2976 C C . PHE B 1 150 ? -14.664 -2.221 -9.75 1 97.44 150 PHE B C 1
ATOM 2978 O O . PHE B 1 150 ? -14.227 -1.087 -9.539 1 97.44 150 PHE B O 1
ATOM 2985 N N . PRO B 1 151 ? -15.828 -2.576 -9.242 1 97.12 151 PRO B N 1
ATOM 2986 C CA . PRO B 1 151 ? -16.594 -1.623 -8.438 1 97.12 151 PRO B CA 1
ATOM 2987 C C . PRO B 1 151 ? -15.836 -1.181 -7.18 1 97.12 151 PRO B C 1
ATOM 2989 O O . PRO B 1 151 ? -16.172 -0.153 -6.586 1 97.12 151 PRO B O 1
ATOM 2992 N N . PHE B 1 152 ? -14.883 -1.958 -6.777 1 96.06 152 PHE B N 1
ATOM 2993 C CA . PHE B 1 152 ? -14.008 -1.615 -5.66 1 96.06 152 PHE B CA 1
ATOM 2994 C C . PHE B 1 152 ? -13.438 -0.213 -5.836 1 96.06 152 PHE B C 1
ATOM 2996 O O . PHE B 1 152 ? -13.211 0.499 -4.855 1 96.06 152 PHE B O 1
ATOM 3003 N N . LEU B 1 153 ? -13.258 0.269 -7.059 1 93.56 153 LEU B N 1
ATOM 3004 C CA . LEU B 1 153 ? -12.68 1.567 -7.391 1 93.56 153 LEU B CA 1
ATOM 3005 C C . LEU B 1 153 ? -13.508 2.697 -6.785 1 93.56 153 LEU B C 1
ATOM 3007 O O . LEU B 1 153 ? -12.953 3.674 -6.273 1 93.56 153 LEU B O 1
ATOM 3011 N N . VAL B 1 154 ? -14.75 2.533 -6.785 1 94.88 154 VAL B N 1
ATOM 3012 C CA . VAL B 1 154 ? -15.641 3.566 -6.277 1 94.88 154 VAL B CA 1
ATOM 3013 C C . VAL B 1 154 ? -15.477 3.691 -4.762 1 94.88 154 VAL B C 1
ATOM 3015 O O . VAL B 1 154 ? -15.367 4.801 -4.234 1 94.88 154 VAL B O 1
ATOM 3018 N N . PHE B 1 155 ? -15.375 2.588 -4.09 1 95 155 PHE B N 1
ATOM 3019 C CA . PHE B 1 155 ? -15.266 2.582 -2.637 1 95 155 PHE B CA 1
ATOM 3020 C C . PHE B 1 155 ? -13.945 3.215 -2.193 1 95 155 PHE B C 1
ATOM 3022 O O . PHE B 1 155 ? -13.93 4.055 -1.289 1 95 155 PHE B O 1
ATOM 3029 N N . VAL B 1 156 ? -12.953 2.814 -2.861 1 90.5 156 VAL B N 1
ATOM 3030 C CA . VAL B 1 156 ? -11.641 3.285 -2.428 1 90.5 156 VAL B CA 1
ATOM 3031 C C . VAL B 1 156 ? -11.492 4.773 -2.74 1 90.5 156 VAL B C 1
ATOM 3033 O O . VAL B 1 156 ? -10.867 5.516 -1.98 1 90.5 156 VAL B O 1
ATOM 3036 N N . ALA B 1 157 ? -12.031 5.195 -3.84 1 90.25 157 ALA B N 1
ATOM 3037 C CA . ALA B 1 157 ? -11.953 6.605 -4.211 1 90.25 157 ALA B CA 1
ATOM 3038 C C . ALA B 1 157 ? -12.734 7.477 -3.234 1 90.25 157 ALA B C 1
ATOM 3040 O O . ALA B 1 157 ? -12.266 8.539 -2.828 1 90.25 157 ALA B O 1
ATOM 3041 N N . LEU B 1 158 ? -13.852 7.074 -2.922 1 93.38 158 LEU B N 1
ATOM 3042 C CA . LEU B 1 158 ? -14.664 7.82 -1.964 1 93.38 158 LEU B CA 1
ATOM 3043 C C . LEU B 1 158 ? -14 7.832 -0.589 1 93.38 158 LEU B C 1
ATOM 3045 O O . LEU B 1 158 ? -14.031 8.852 0.11 1 93.38 158 LEU B O 1
ATOM 3049 N N . ALA B 1 159 ? -13.43 6.711 -0.241 1 92.06 159 ALA B N 1
ATOM 3050 C CA . ALA B 1 159 ? -12.711 6.641 1.028 1 92.06 159 ALA B CA 1
ATOM 3051 C C . ALA B 1 159 ? -11.562 7.641 1.062 1 92.06 159 ALA B C 1
ATOM 3053 O O . ALA B 1 159 ? -11.266 8.227 2.107 1 92.06 159 ALA B O 1
ATOM 3054 N N . ALA B 1 160 ? -10.938 7.809 -0.058 1 87.56 160 ALA B N 1
ATOM 3055 C CA . ALA B 1 160 ? -9.82 8.742 -0.15 1 87.56 160 ALA B CA 1
ATOM 3056 C C . ALA B 1 160 ? -10.281 10.18 0.056 1 87.56 160 ALA B C 1
ATOM 3058 O O . ALA B 1 160 ? -9.594 10.977 0.695 1 87.56 160 ALA B O 1
ATOM 3059 N N . VAL B 1 161 ? -11.422 10.531 -0.517 1 88.81 161 VAL B N 1
ATOM 3060 C CA . VAL B 1 161 ? -11.969 11.867 -0.352 1 88.81 161 VAL B CA 1
ATOM 3061 C C . VAL B 1 161 ? -12.336 12.102 1.111 1 88.81 161 VAL B C 1
ATOM 3063 O O . VAL B 1 161 ? -12.008 13.141 1.686 1 88.81 161 VAL B O 1
ATOM 3066 N N . VAL B 1 162 ? -12.984 11.164 1.641 1 92.5 162 VAL B N 1
ATOM 3067 C CA . VAL B 1 162 ? -13.383 11.266 3.039 1 92.5 162 VAL B CA 1
ATOM 3068 C C . VAL B 1 162 ? -12.148 11.375 3.928 1 92.5 162 VAL B C 1
ATOM 3070 O O . VAL B 1 162 ? -12.133 12.148 4.887 1 92.5 162 VAL B O 1
ATOM 3073 N N . MET B 1 163 ? -11.227 10.609 3.65 1 88.62 163 MET B N 1
ATOM 3074 C CA . MET B 1 163 ? -9.953 10.703 4.359 1 88.62 163 MET B CA 1
ATOM 3075 C C . MET B 1 163 ? -9.391 12.125 4.293 1 88.62 163 MET B C 1
ATOM 3077 O O . MET B 1 163 ? -8.93 12.656 5.301 1 88.62 163 MET B O 1
ATOM 3081 N N . GLY B 1 164 ? -9.414 12.703 3.113 1 84.5 164 GLY B N 1
ATOM 3082 C CA . GLY B 1 164 ? -8.961 14.078 2.965 1 84.5 164 GLY B CA 1
ATOM 3083 C C . GLY B 1 164 ? -9.727 15.055 3.84 1 84.5 164 GLY B C 1
ATOM 3084 O O . GLY B 1 164 ? -9.133 15.938 4.461 1 84.5 164 GLY B O 1
ATOM 3085 N N . ILE B 1 165 ? -11 14.891 3.891 1 88.25 165 ILE B N 1
ATOM 3086 C CA . ILE B 1 165 ? -11.859 15.758 4.691 1 88.25 165 ILE B CA 1
ATOM 3087 C C . ILE B 1 165 ? -11.531 15.586 6.172 1 88.25 165 ILE B C 1
ATOM 3089 O O . ILE B 1 165 ? -11.352 16.562 6.891 1 88.25 165 ILE B O 1
ATOM 3093 N N . LEU B 1 166 ? -11.43 14.375 6.598 1 89.31 166 LEU B N 1
ATOM 3094 C CA . LEU B 1 166 ? -11.172 14.086 8 1 89.31 166 LEU B CA 1
ATOM 3095 C C . LEU B 1 166 ? -9.789 14.594 8.422 1 89.31 166 LEU B C 1
ATOM 3097 O O . LEU B 1 166 ? -9.633 15.156 9.508 1 89.31 166 LEU B O 1
ATOM 3101 N N . ASN B 1 167 ? -8.883 14.422 7.598 1 82.12 167 ASN B N 1
ATOM 3102 C CA . ASN B 1 167 ? -7.539 14.922 7.887 1 82.12 167 ASN B CA 1
ATOM 3103 C C . ASN B 1 167 ? -7.52 16.438 8.023 1 82.12 167 ASN B C 1
ATOM 3105 O O . ASN B 1 167 ? -6.809 16.984 8.867 1 82.12 167 ASN B O 1
ATOM 3109 N N . THR B 1 168 ? -8.266 17.078 7.176 1 79.94 168 THR B N 1
ATOM 3110 C CA . THR B 1 168 ? -8.367 18.531 7.238 1 79.94 168 THR B CA 1
ATOM 3111 C C . THR B 1 168 ? -8.938 18.984 8.586 1 79.94 168 THR B C 1
ATOM 3113 O O . THR B 1 168 ? -8.57 20.031 9.109 1 79.94 168 THR B O 1
ATOM 3116 N N . LYS B 1 169 ? -9.742 18.141 9.094 1 86.06 169 LYS B N 1
ATOM 3117 C CA . LYS B 1 169 ? -10.398 18.469 10.352 1 86.06 169 LYS B CA 1
ATOM 3118 C C . LYS B 1 169 ? -9.633 17.891 11.539 1 86.06 169 LYS B C 1
ATOM 3120 O O . LYS B 1 169 ? -10.148 17.859 12.664 1 86.06 169 LYS B O 1
ATOM 3125 N N . GLY B 1 170 ? -8.484 17.297 11.297 1 81.19 170 GLY B N 1
ATOM 3126 C CA . GLY B 1 170 ? -7.602 16.844 12.352 1 81.19 170 GLY B CA 1
ATOM 3127 C C . GLY B 1 170 ? -7.938 15.445 12.852 1 81.19 170 GLY B C 1
ATOM 3128 O O . GLY B 1 170 ? -7.5 15.039 13.93 1 81.19 170 GLY B O 1
ATOM 3129 N N . LYS B 1 171 ? -8.812 14.773 12.156 1 87.19 171 LYS B N 1
ATOM 3130 C CA . LYS B 1 171 ? -9.141 13.391 12.5 1 87.19 171 LYS B CA 1
ATOM 3131 C C . LYS B 1 171 ? -8.273 12.406 11.719 1 87.19 171 LYS B C 1
ATOM 3133 O O . LYS B 1 171 ? -8.758 11.727 10.812 1 87.19 171 LYS B O 1
ATOM 3138 N N . PHE B 1 172 ? -7.098 12.125 12.234 1 80.94 172 PHE B N 1
ATOM 3139 C CA . PHE B 1 172 ? -6.082 11.43 11.453 1 80.94 172 PHE B CA 1
ATOM 3140 C C . PHE B 1 172 ? -6.145 9.93 11.703 1 80.94 172 PHE B C 1
ATOM 3142 O O . PHE B 1 172 ? -5.719 9.133 10.867 1 80.94 172 PHE B O 1
ATOM 3149 N N . PHE B 1 173 ? -6.652 9.57 12.781 1 85.88 173 PHE B N 1
ATOM 3150 C CA . PHE B 1 173 ? -6.574 8.172 13.188 1 85.88 173 PHE B CA 1
ATOM 3151 C C . PHE B 1 173 ? -7.539 7.316 12.375 1 85.88 173 PHE B C 1
ATOM 3153 O O . PHE B 1 173 ? -7.18 6.23 11.914 1 85.88 173 PHE B O 1
ATOM 3160 N N . VAL B 1 174 ? -8.68 7.824 12.203 1 90.06 174 VAL B N 1
ATOM 3161 C CA . VAL B 1 174 ? -9.727 7.039 11.562 1 90.06 174 VAL B CA 1
ATOM 3162 C C . VAL B 1 174 ? -9.328 6.723 10.117 1 90.06 174 VAL B C 1
ATOM 3164 O O . VAL B 1 174 ? -9.383 5.566 9.695 1 90.06 174 VAL B O 1
ATOM 3167 N N . PRO B 1 175 ? -8.883 7.727 9.352 1 87.94 175 PRO B N 1
ATOM 3168 C CA . PRO B 1 175 ? -8.383 7.406 8.008 1 87.94 175 PRO B CA 1
ATOM 3169 C C . PRO B 1 175 ? -7.191 6.453 8.031 1 87.94 175 PRO B C 1
ATOM 3171 O O . PRO B 1 175 ? -7.082 5.574 7.176 1 87.94 175 PRO B O 1
ATOM 3174 N N . ALA B 1 176 ? -6.367 6.574 9.047 1 82.44 176 ALA B N 1
ATOM 3175 C CA . ALA B 1 176 ? -5.148 5.77 9.117 1 82.44 176 ALA B CA 1
ATOM 3176 C C . ALA B 1 176 ? -5.477 4.301 9.367 1 82.44 176 ALA B C 1
ATOM 3178 O O . ALA B 1 176 ? -4.781 3.412 8.875 1 82.44 176 ALA B O 1
ATOM 3179 N N . ILE B 1 177 ? -6.539 4.07 10.023 1 90.19 177 ILE B N 1
ATOM 3180 C CA . ILE B 1 177 ? -6.863 2.693 10.375 1 90.19 177 ILE B CA 1
ATOM 3181 C C . ILE B 1 177 ? -7.824 2.109 9.344 1 90.19 177 ILE B C 1
ATOM 3183 O O . ILE B 1 177 ? -8.094 0.905 9.344 1 90.19 177 ILE B O 1
ATOM 3187 N N . SER B 1 178 ? -8.273 2.891 8.453 1 91.31 178 SER B N 1
ATOM 3188 C CA . SER B 1 178 ? -9.297 2.461 7.508 1 91.31 178 SER B CA 1
ATOM 3189 C C . SER B 1 178 ? -8.812 1.299 6.652 1 91.31 178 SER B C 1
ATOM 3191 O O . SER B 1 178 ? -9.586 0.403 6.309 1 91.31 178 SER B O 1
ATOM 3193 N N . SER B 1 179 ? -7.582 1.254 6.344 1 88.69 179 SER B N 1
ATOM 3194 C CA . SER B 1 179 ? -7.023 0.171 5.539 1 88.69 179 SER B CA 1
ATOM 3195 C C . SER B 1 179 ? -7.043 -1.149 6.305 1 88.69 179 SER B C 1
ATOM 3197 O O . SER B 1 179 ? -7.086 -2.221 5.695 1 88.69 179 SER B O 1
ATOM 3199 N N . SER B 1 180 ? -6.938 -1.046 7.59 1 92.56 180 SER B N 1
ATOM 3200 C CA . SER B 1 180 ? -7.082 -2.25 8.398 1 92.56 180 SER B CA 1
ATOM 3201 C C . SER B 1 180 ? -8.453 -2.891 8.203 1 92.56 180 SER B C 1
ATOM 3203 O O . SER B 1 180 ? -8.57 -4.117 8.18 1 92.56 180 SER B O 1
ATOM 3205 N N . PHE B 1 181 ? -9.367 -2.104 8.047 1 94.44 181 PHE B N 1
ATOM 3206 C CA . PHE B 1 181 ? -10.727 -2.6 7.84 1 94.44 181 PHE B CA 1
ATOM 3207 C C . PHE B 1 181 ? -10.883 -3.182 6.441 1 94.44 181 PHE B C 1
ATOM 3209 O O . PHE B 1 181 ? -11.641 -4.129 6.238 1 94.44 181 PHE B O 1
ATOM 3216 N N . PHE B 1 182 ? -10.234 -2.574 5.496 1 93.62 182 PHE B N 1
ATOM 3217 C CA . PHE B 1 182 ? -10.188 -3.199 4.184 1 93.62 182 PHE B CA 1
ATOM 3218 C C . PHE B 1 182 ? -9.648 -4.625 4.281 1 93.62 182 PHE B C 1
ATOM 3220 O O . PHE B 1 182 ? -10.281 -5.562 3.781 1 93.62 182 PHE B O 1
ATOM 3227 N N . ASN B 1 183 ? -8.492 -4.77 4.941 1 94.06 183 ASN B N 1
ATOM 3228 C CA . ASN B 1 183 ? -7.852 -6.074 5.059 1 94.06 183 ASN B CA 1
ATOM 3229 C C . ASN B 1 183 ? -8.703 -7.051 5.859 1 94.06 183 ASN B C 1
ATOM 3231 O O . ASN B 1 183 ? -8.875 -8.203 5.461 1 94.06 183 ASN B O 1
ATOM 3235 N N . MET B 1 184 ? -9.203 -6.574 6.902 1 95.69 184 MET B N 1
ATOM 3236 C CA . MET B 1 184 ? -10.055 -7.426 7.727 1 95.69 184 MET B CA 1
ATOM 3237 C C . MET B 1 184 ? -11.289 -7.879 6.953 1 95.69 184 MET B C 1
ATOM 3239 O O . MET B 1 184 ? -11.672 -9.047 7.012 1 95.69 184 MET B O 1
ATOM 3243 N N . GLY B 1 185 ? -11.914 -6.93 6.312 1 96.31 185 GLY B N 1
ATOM 3244 C CA . GLY B 1 185 ? -13.07 -7.258 5.496 1 96.31 185 GLY B CA 1
ATOM 3245 C C . GLY B 1 185 ? -12.75 -8.219 4.367 1 96.31 185 GLY B C 1
ATOM 3246 O O . GLY B 1 185 ? -13.531 -9.133 4.078 1 96.31 185 GLY B O 1
ATOM 3247 N N . SER B 1 186 ? -11.664 -7.984 3.732 1 96.06 186 SER B N 1
ATOM 3248 C CA . SER B 1 186 ? -11.242 -8.867 2.654 1 96.06 186 SER B CA 1
ATOM 3249 C C . SER B 1 186 ? -10.969 -10.281 3.174 1 96.06 186 SER B C 1
ATOM 3251 O O . SER B 1 186 ? -11.305 -11.266 2.518 1 96.06 186 SER B O 1
ATOM 3253 N N . ILE B 1 187 ? -10.289 -10.367 4.371 1 96.12 187 ILE B N 1
ATOM 3254 C CA . ILE B 1 187 ? -9.938 -11.664 4.949 1 96.12 187 ILE B CA 1
ATOM 3255 C C . ILE B 1 187 ? -11.211 -12.391 5.391 1 96.12 187 ILE B C 1
ATOM 3257 O O . ILE B 1 187 ? -11.469 -13.516 4.953 1 96.12 187 ILE B O 1
ATOM 3261 N N . ILE B 1 188 ? -12.016 -11.734 6.172 1 96.94 188 ILE B N 1
ATOM 3262 C CA . ILE B 1 188 ? -13.195 -12.367 6.758 1 96.94 188 ILE B CA 1
ATOM 3263 C C . ILE B 1 188 ? -14.242 -12.609 5.676 1 96.94 188 ILE B C 1
ATOM 3265 O O . ILE B 1 188 ? -14.766 -13.719 5.547 1 96.94 188 ILE B O 1
ATOM 3269 N N . GLY B 1 189 ? -14.539 -11.594 4.934 1 96.88 189 GLY B N 1
ATOM 3270 C CA . GLY B 1 189 ? -15.508 -11.734 3.859 1 96.88 189 GLY B CA 1
ATOM 3271 C C . GLY B 1 189 ? -15.047 -12.68 2.764 1 96.88 189 GLY B C 1
ATOM 3272 O O . GLY B 1 189 ? -15.812 -13.539 2.318 1 96.88 189 GLY B O 1
ATOM 3273 N N . GLY B 1 190 ? -13.852 -12.523 2.334 1 96.81 190 GLY B N 1
ATOM 3274 C CA . GLY B 1 190 ? -13.312 -13.375 1.284 1 96.81 190 GLY B CA 1
ATOM 3275 C C . GLY B 1 190 ? -13.234 -14.836 1.677 1 96.81 190 GLY B C 1
ATOM 3276 O 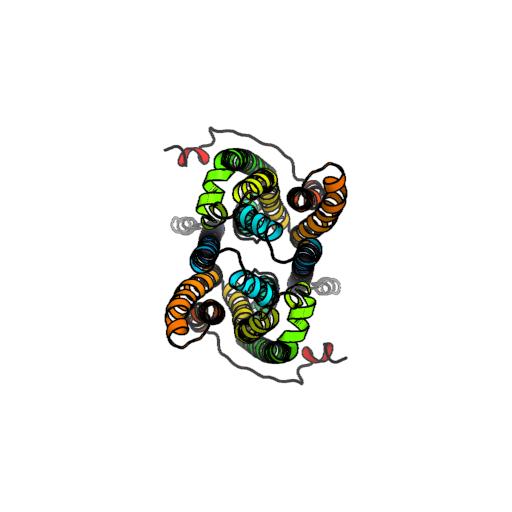O . GLY B 1 190 ? -13.688 -15.703 0.932 1 96.81 190 GLY B O 1
ATOM 3277 N N . THR B 1 191 ? -12.656 -15.125 2.885 1 96.5 191 THR B N 1
ATOM 3278 C CA . THR B 1 191 ? -12.508 -16.5 3.332 1 96.5 191 THR B CA 1
ATOM 3279 C C . THR B 1 191 ? -13.867 -17.156 3.559 1 96.5 191 THR B C 1
ATOM 3281 O O . THR B 1 191 ? -14.078 -18.312 3.207 1 96.5 191 THR B O 1
ATOM 3284 N N . SER B 1 192 ? -14.805 -16.422 4.148 1 97.38 192 SER B N 1
ATOM 3285 C CA . SER B 1 192 ? -16.141 -16.969 4.367 1 97.38 192 SER B CA 1
ATOM 3286 C C . SER B 1 192 ? -16.812 -17.328 3.049 1 97.38 192 SER B C 1
ATOM 3288 O O . SER B 1 192 ? -17.391 -18.406 2.918 1 97.38 192 SER B O 1
ATOM 3290 N N . LEU B 1 193 ? -16.656 -16.516 2.086 1 97.12 193 LEU B N 1
ATOM 3291 C CA . LEU B 1 193 ? -17.297 -16.766 0.792 1 97.12 193 LEU B CA 1
ATOM 3292 C C . LEU B 1 193 ? -16.531 -17.828 0.014 1 97.12 193 LEU B C 1
ATOM 3294 O O . LEU B 1 193 ? -17.141 -18.609 -0.732 1 97.12 193 LEU B O 1
ATOM 3298 N N . ALA B 1 194 ? -15.242 -17.812 0.173 1 96.19 194 ALA B N 1
ATOM 3299 C CA . ALA B 1 194 ? -14.43 -18.844 -0.481 1 96.19 194 ALA B CA 1
ATOM 3300 C C . ALA B 1 194 ? -14.812 -20.234 0.007 1 96.19 194 ALA B C 1
ATOM 3302 O O . ALA B 1 194 ? -14.719 -21.203 -0.744 1 96.19 194 ALA B O 1
ATOM 3303 N N . LEU B 1 195 ? -15.195 -20.359 1.237 1 95.44 195 LEU B N 1
ATOM 3304 C CA . LEU B 1 195 ? -15.594 -21.641 1.816 1 95.44 195 LEU B CA 1
ATOM 3305 C C . LEU B 1 195 ? -17.031 -21.984 1.435 1 95.44 195 LEU B C 1
ATOM 3307 O O . LEU B 1 195 ? -17.375 -23.156 1.289 1 95.44 195 LEU B O 1
ATOM 3311 N N . LEU B 1 196 ? -17.844 -21.031 1.193 1 96.5 196 LEU B N 1
ATOM 3312 C CA . LEU B 1 196 ? -19.281 -21.234 0.969 1 96.5 196 LEU B CA 1
ATOM 3313 C C . LEU B 1 196 ? -19.578 -21.438 -0.513 1 96.5 196 LEU B C 1
ATOM 3315 O O . LEU B 1 196 ? -20.391 -22.281 -0.875 1 96.5 196 LEU B O 1
ATOM 3319 N N . LEU B 1 197 ? -18.969 -20.781 -1.396 1 96.19 197 LEU B N 1
ATOM 3320 C CA . LEU B 1 197 ? -19.344 -20.688 -2.803 1 96.19 197 LEU B CA 1
ATOM 3321 C C . LEU B 1 197 ? -19.109 -22.016 -3.514 1 96.19 197 LEU B C 1
ATOM 3323 O O . LEU B 1 197 ? -19.906 -22.406 -4.383 1 96.19 197 LEU B O 1
ATOM 3327 N N . PRO B 1 198 ? -18.031 -22.719 -3.123 1 95 198 PRO B N 1
ATOM 3328 C CA . PRO B 1 198 ? -17.859 -24 -3.789 1 95 198 PRO B CA 1
ATOM 3329 C C . PRO B 1 198 ? -19.031 -24.953 -3.574 1 95 198 PRO B C 1
ATOM 3331 O O . PRO B 1 198 ? -19.297 -25.812 -4.418 1 95 198 PRO B O 1
ATOM 3334 N N . LYS B 1 199 ? -19.688 -24.812 -2.592 1 95.94 199 LYS B N 1
ATOM 3335 C CA . LYS B 1 199 ? -20.875 -25.609 -2.336 1 95.94 199 LYS B CA 1
ATOM 3336 C C . LYS B 1 199 ? -21.953 -25.359 -3.402 1 95.94 199 LYS B C 1
ATOM 3338 O O . LYS B 1 199 ? -22.828 -26.188 -3.607 1 95.94 199 LYS B O 1
ATOM 3343 N N . PHE B 1 200 ? -21.891 -24.281 -4.062 1 96.31 200 PHE B N 1
ATOM 3344 C CA . PHE B 1 200 ? -22.859 -23.938 -5.102 1 96.31 200 PHE B CA 1
ATOM 3345 C C . PHE B 1 200 ? -22.219 -24.031 -6.48 1 96.31 200 PHE B C 1
ATOM 3347 O O . PHE B 1 200 ? -22.719 -23.438 -7.445 1 96.31 200 PHE B O 1
ATOM 3354 N N . GLY B 1 201 ? -21 -24.562 -6.613 1 95.12 201 GLY B N 1
ATOM 3355 C CA . GLY B 1 201 ? -20.344 -24.781 -7.891 1 95.12 201 GLY B CA 1
ATOM 3356 C C . GLY B 1 201 ? -19.547 -23.578 -8.367 1 95.12 201 GLY B C 1
ATOM 3357 O O . GLY B 1 201 ? -19.141 -23.516 -9.531 1 95.12 201 GLY B O 1
ATOM 3358 N N . ILE B 1 202 ? -19.344 -22.641 -7.523 1 95.81 202 ILE B N 1
ATOM 3359 C CA . ILE B 1 202 ? -18.594 -21.438 -7.863 1 95.81 202 ILE B CA 1
ATOM 3360 C C . ILE B 1 202 ? -17.172 -21.562 -7.328 1 95.81 202 ILE B C 1
ATOM 3362 O O . ILE B 1 202 ? -16.969 -21.953 -6.176 1 95.81 202 ILE B O 1
ATOM 3366 N N . PRO B 1 203 ? -16.219 -21.219 -8.203 1 95.38 203 PRO B N 1
ATOM 3367 C CA . PRO B 1 203 ? -14.844 -21.328 -7.734 1 95.38 203 PRO B CA 1
ATOM 3368 C C . PRO B 1 203 ? -14.578 -20.531 -6.457 1 95.38 203 PRO B C 1
ATOM 3370 O O . PRO B 1 203 ? -15.078 -19.422 -6.312 1 95.38 203 PRO B O 1
ATOM 3373 N N . ALA B 1 204 ? -13.82 -21.094 -5.57 1 96 204 ALA B N 1
ATOM 3374 C CA . ALA B 1 204 ? -13.516 -20.516 -4.266 1 96 204 ALA B CA 1
ATOM 3375 C C . ALA B 1 204 ? -12.883 -19.125 -4.422 1 96 204 ALA B C 1
ATOM 3377 O O . ALA B 1 204 ? -13.133 -18.234 -3.615 1 96 204 ALA B O 1
ATOM 3378 N N . ILE B 1 205 ? -12.125 -18.906 -5.465 1 96.62 205 ILE B N 1
ATOM 3379 C CA . ILE B 1 205 ? -11.375 -17.672 -5.66 1 96.62 205 ILE B CA 1
ATOM 3380 C C . ILE B 1 205 ? -12.344 -16.516 -5.902 1 96.62 205 ILE B C 1
ATOM 3382 O O . ILE B 1 205 ? -12 -15.352 -5.652 1 96.62 205 ILE B O 1
ATOM 3386 N N . VAL B 1 206 ? -13.492 -16.844 -6.391 1 97.5 206 VAL B N 1
ATOM 3387 C CA . VAL B 1 206 ? -14.523 -15.828 -6.594 1 97.5 206 VAL B CA 1
ATOM 3388 C C . VAL B 1 206 ? -14.93 -15.227 -5.25 1 97.5 206 VAL B C 1
ATOM 3390 O O . VAL B 1 206 ? -15.242 -14.039 -5.164 1 97.5 206 VAL B O 1
ATOM 3393 N N . GLY B 1 207 ? -14.898 -16.062 -4.246 1 97.12 207 GLY B N 1
ATOM 3394 C CA . GLY B 1 207 ? -15.156 -15.57 -2.9 1 97.12 207 GLY B CA 1
ATOM 3395 C C . GLY B 1 207 ? -14.18 -14.5 -2.457 1 97.12 207 GLY B C 1
ATOM 3396 O O . GLY B 1 207 ? -14.578 -13.492 -1.858 1 97.12 207 GLY B O 1
ATOM 3397 N N . MET B 1 208 ? -12.961 -14.656 -2.781 1 95.56 208 MET B N 1
ATOM 3398 C CA . MET B 1 208 ? -11.938 -13.68 -2.418 1 95.56 208 MET B CA 1
ATOM 3399 C C . MET B 1 208 ? -12.148 -12.367 -3.176 1 95.56 208 MET B C 1
ATOM 3401 O O . MET B 1 208 ? -11.867 -11.289 -2.652 1 95.56 208 MET B O 1
ATOM 3405 N N . ALA B 1 209 ? -12.555 -12.445 -4.414 1 97.62 209 ALA B N 1
ATOM 3406 C CA . ALA B 1 209 ? -12.859 -11.25 -5.191 1 97.62 209 ALA B CA 1
ATOM 3407 C C . ALA B 1 209 ? -13.977 -10.438 -4.539 1 97.62 209 ALA B C 1
ATOM 3409 O O . ALA B 1 209 ? -13.859 -9.219 -4.395 1 97.62 209 ALA B O 1
ATOM 3410 N N . TRP B 1 210 ? -14.977 -11.117 -4.145 1 97.5 210 TRP B N 1
ATOM 3411 C CA . TRP B 1 210 ? -16.062 -10.445 -3.434 1 97.5 210 TRP B CA 1
ATOM 3412 C C . TRP B 1 210 ? -15.578 -9.898 -2.096 1 97.5 210 TRP B C 1
ATOM 3414 O O . TRP B 1 210 ? -16.047 -8.852 -1.639 1 97.5 210 TRP B O 1
ATOM 3424 N N . GLY B 1 211 ? -14.711 -10.641 -1.485 1 97.19 211 GLY B N 1
ATOM 3425 C CA . GLY B 1 211 ? -14.094 -10.164 -0.258 1 97.19 211 GLY B CA 1
ATOM 3426 C C . GLY B 1 211 ? -13.43 -8.812 -0.412 1 97.19 211 GLY B C 1
ATOM 3427 O O . GLY B 1 211 ? -13.477 -7.984 0.499 1 97.19 211 GLY B O 1
ATOM 3428 N N . THR B 1 212 ? -12.789 -8.586 -1.542 1 95.62 212 THR B N 1
ATOM 3429 C CA . THR B 1 212 ? -12.164 -7.301 -1.831 1 95.62 212 THR B CA 1
ATOM 3430 C C . THR B 1 212 ? -13.203 -6.18 -1.831 1 95.62 212 THR B C 1
ATOM 3432 O O . THR B 1 212 ? -12.938 -5.086 -1.326 1 95.62 212 THR B O 1
ATOM 3435 N N . LEU B 1 213 ? -14.359 -6.461 -2.328 1 97.5 213 LEU B N 1
ATOM 3436 C CA . LEU B 1 213 ? -15.438 -5.477 -2.336 1 97.5 213 LEU B CA 1
ATOM 3437 C C . LEU B 1 213 ? -15.922 -5.191 -0.918 1 97.5 213 LEU B C 1
ATOM 3439 O O . LEU B 1 213 ? -16.156 -4.035 -0.555 1 97.5 213 LEU B O 1
ATOM 3443 N N . VAL B 1 214 ? -16.078 -6.242 -0.221 1 97.62 214 VAL B N 1
ATOM 3444 C CA . VAL B 1 214 ? -16.484 -6.098 1.172 1 97.62 214 VAL B CA 1
ATOM 3445 C C . VAL B 1 214 ? -15.453 -5.266 1.931 1 97.62 214 VAL B C 1
ATOM 3447 O O . VAL B 1 214 ? -15.82 -4.379 2.709 1 97.62 214 VAL B O 1
ATOM 3450 N N . GLY B 1 215 ? -14.227 -5.598 1.731 1 96.56 215 GLY B N 1
ATOM 3451 C CA . GLY B 1 215 ? -13.156 -4.824 2.346 1 96.56 215 GLY B CA 1
ATOM 3452 C C . GLY B 1 215 ? -13.203 -3.35 1.982 1 96.56 215 GLY B C 1
ATOM 3453 O O . GLY B 1 215 ? -13.094 -2.486 2.854 1 96.56 215 GLY B O 1
ATOM 3454 N N . GLY B 1 216 ? -13.344 -3.045 0.672 1 95.44 216 GLY B N 1
ATOM 3455 C CA . GLY B 1 216 ? -13.469 -1.665 0.231 1 95.44 216 GLY B CA 1
ATOM 3456 C C . GLY B 1 216 ? -14.641 -0.938 0.868 1 95.44 216 GLY B C 1
ATOM 3457 O O . GLY B 1 216 ? -14.516 0.219 1.273 1 95.44 216 GLY B O 1
ATOM 3458 N N . LEU B 1 217 ? -15.734 -1.614 0.946 1 97.31 217 LEU B N 1
ATOM 3459 C CA . LEU B 1 217 ? -16.922 -1.033 1.563 1 97.31 217 LEU B CA 1
ATOM 3460 C C . LEU B 1 217 ? -16.672 -0.73 3.037 1 97.31 217 LEU B C 1
ATOM 3462 O O . LEU B 1 217 ? -17.047 0.336 3.527 1 97.31 217 LEU B O 1
ATOM 3466 N N . LEU B 1 218 ? -16.047 -1.644 3.713 1 97.19 218 LEU B N 1
ATOM 3467 C CA . LEU B 1 218 ? -15.773 -1.462 5.133 1 97.19 218 LEU B CA 1
ATOM 3468 C C . LEU B 1 218 ? -14.789 -0.315 5.355 1 97.19 218 LEU B C 1
ATOM 3470 O O . LEU B 1 218 ? -14.891 0.411 6.348 1 97.19 218 LEU B O 1
ATOM 3474 N N . GLN B 1 219 ? -13.82 -0.27 4.449 1 94.75 219 GLN B N 1
ATOM 3475 C CA . GLN B 1 219 ? -12.852 0.817 4.523 1 94.75 219 GLN B CA 1
ATOM 3476 C C . GLN B 1 219 ? -13.547 2.176 4.473 1 94.75 219 GLN B C 1
ATOM 3478 O O . GLN B 1 219 ? -13.172 3.098 5.199 1 94.75 219 GLN B O 1
ATOM 3483 N N . LEU B 1 220 ? -14.516 2.314 3.648 1 95.94 220 LEU B N 1
ATOM 3484 C CA . LEU B 1 220 ? -15.281 3.549 3.529 1 95.94 220 LEU B CA 1
ATOM 3485 C C . LEU B 1 220 ? -16.188 3.738 4.734 1 95.94 220 LEU B C 1
ATOM 3487 O O . LEU B 1 220 ? -16.234 4.824 5.32 1 95.94 220 LEU B O 1
ATOM 3491 N N . MET B 1 221 ? -16.891 2.734 5.109 1 97.56 221 MET B N 1
ATOM 3492 C CA . MET B 1 221 ? -17.938 2.795 6.117 1 97.56 221 MET B CA 1
ATOM 3493 C C . MET B 1 221 ? -17.375 3.174 7.48 1 97.56 221 MET B C 1
ATOM 3495 O O . MET B 1 221 ? -18.031 3.857 8.266 1 97.56 221 MET B O 1
ATOM 3499 N N . VAL B 1 222 ? -16.188 2.781 7.816 1 97.06 222 VAL B N 1
ATOM 3500 C CA . VAL B 1 222 ? -15.602 3.039 9.125 1 97.06 222 VAL B CA 1
ATOM 3501 C C . VAL B 1 222 ? -15.344 4.535 9.289 1 97.06 222 VAL B C 1
ATOM 3503 O O . VAL B 1 222 ? -15.289 5.043 10.414 1 97.06 222 VAL B O 1
ATOM 3506 N N . GLN B 1 223 ? -15.242 5.227 8.203 1 96.12 223 GLN B N 1
ATOM 3507 C CA . GLN B 1 223 ? -14.93 6.652 8.242 1 96.12 223 GLN B CA 1
ATOM 3508 C C . GLN B 1 223 ? -16.203 7.492 8.359 1 96.12 223 GLN B C 1
ATOM 3510 O O . GLN B 1 223 ? -16.141 8.656 8.766 1 96.12 223 GLN B O 1
ATOM 3515 N N . LEU B 1 224 ? -17.344 6.965 8.031 1 97.12 224 LEU B N 1
ATOM 3516 C CA . LEU B 1 224 ? -18.578 7.73 7.859 1 97.12 224 LEU B CA 1
ATOM 3517 C C . LEU B 1 224 ? -19.078 8.258 9.195 1 97.12 224 LEU B C 1
ATOM 3519 O O . LEU B 1 224 ? -19.547 9.391 9.281 1 97.12 224 LEU B O 1
ATOM 3523 N N . PRO B 1 225 ? -19.016 7.504 10.219 1 96.62 225 PRO B N 1
ATOM 3524 C CA . PRO B 1 225 ? -19.469 8.039 11.5 1 96.62 225 PRO B CA 1
ATOM 3525 C C . PRO B 1 225 ? -18.672 9.266 11.945 1 96.62 225 PRO B C 1
ATOM 3527 O O . PRO B 1 225 ? -19.234 10.234 12.445 1 96.62 225 PRO B O 1
ATOM 3530 N N . THR B 1 226 ? -17.375 9.172 11.812 1 95.81 226 THR B N 1
ATOM 3531 C CA . THR B 1 226 ? -16.531 10.312 12.172 1 95.81 226 THR B CA 1
ATOM 3532 C C . THR B 1 226 ? -16.828 11.5 11.25 1 95.81 226 THR B C 1
ATOM 3534 O O . THR B 1 226 ? -16.781 12.656 11.688 1 95.81 226 THR B O 1
ATOM 3537 N N . LEU B 1 227 ? -17.078 11.195 9.992 1 95.56 227 LEU B N 1
ATOM 3538 C CA . LEU B 1 227 ? -17.438 12.242 9.047 1 95.56 227 LEU B CA 1
ATOM 3539 C C . LEU B 1 227 ? -18.703 12.969 9.492 1 95.56 227 LEU B C 1
ATOM 3541 O O . LEU B 1 227 ? -18.766 14.195 9.43 1 95.56 227 LEU B O 1
ATOM 3545 N N . ARG B 1 228 ? -19.625 12.273 9.977 1 94.75 228 ARG B N 1
ATOM 3546 C CA . ARG B 1 228 ? -20.875 12.859 10.484 1 94.75 228 ARG B CA 1
ATOM 3547 C C . ARG B 1 228 ? -20.609 13.656 11.766 1 94.75 228 ARG B C 1
ATOM 3549 O O . ARG B 1 228 ? -21.203 14.719 11.961 1 94.75 228 ARG B O 1
ATOM 3556 N N . LYS B 1 229 ? -19.812 13.219 12.539 1 95.75 229 LYS B N 1
ATOM 3557 C CA . LYS B 1 229 ? -19.531 13.828 13.836 1 95.75 229 LYS B CA 1
ATOM 3558 C C . LYS B 1 229 ? -18.844 15.18 13.664 1 95.75 229 LYS B C 1
ATOM 3560 O O . LYS B 1 229 ? -19.016 16.078 14.5 1 95.75 229 LYS B O 1
ATOM 3565 N N . ILE B 1 230 ? -18.094 15.266 12.625 1 93.12 230 ILE B N 1
ATOM 3566 C CA . ILE B 1 230 ? -17.391 16.531 12.445 1 93.12 230 ILE B CA 1
ATOM 3567 C C . ILE B 1 230 ? -18.312 17.547 11.797 1 93.12 230 ILE B C 1
ATOM 3569 O O . ILE B 1 230 ? -17.906 18.703 11.562 1 93.12 230 ILE B O 1
ATOM 3573 N N . GLY B 1 231 ? -19.516 17.125 11.406 1 91.25 231 GLY B N 1
ATOM 3574 C CA . GLY B 1 231 ? -20.516 18.078 10.961 1 91.25 231 GLY B CA 1
ATOM 3575 C C . GLY B 1 231 ? -20.703 18.109 9.453 1 91.25 231 GLY B C 1
ATOM 3576 O O . GLY B 1 231 ? -21.281 19.047 8.906 1 91.25 231 GLY B O 1
ATOM 3577 N N . PHE B 1 232 ? -20.125 17.141 8.828 1 92.19 232 PHE B N 1
ATOM 3578 C CA . PHE B 1 232 ? -20.281 17.094 7.379 1 92.19 232 PHE B CA 1
ATOM 3579 C C . PHE B 1 232 ? -21.75 17.125 6.988 1 92.19 232 PHE B C 1
ATOM 3581 O O . PHE B 1 232 ? -22.562 16.406 7.574 1 92.19 232 PHE B O 1
ATOM 3588 N N . ARG B 1 233 ? -22.062 18 6.059 1 88.19 233 ARG B N 1
ATOM 3589 C CA . ARG B 1 233 ? -23.391 18.094 5.457 1 88.19 233 ARG B CA 1
ATOM 3590 C C . ARG B 1 233 ? -23.312 17.922 3.943 1 88.19 233 ARG B C 1
ATOM 3592 O O . ARG B 1 233 ? -22.656 18.703 3.252 1 88.19 233 ARG B O 1
ATOM 3599 N N . PHE B 1 234 ? -23.891 16.859 3.566 1 89.94 234 PHE B N 1
ATOM 3600 C CA . PHE B 1 234 ? -23.922 16.594 2.131 1 89.94 234 PHE B CA 1
ATOM 3601 C C . PHE B 1 234 ? -24.828 17.578 1.419 1 89.94 234 PHE B C 1
ATOM 3603 O O . PHE B 1 234 ? -26.062 17.5 1.556 1 89.94 234 PHE B O 1
ATOM 3610 N N . LYS B 1 235 ? -24.297 18.562 0.771 1 86 235 LYS B N 1
ATOM 3611 C CA . LYS B 1 235 ? -25.016 19.609 0.058 1 86 235 LYS B CA 1
ATOM 3612 C C . LYS B 1 235 ? -24.484 19.781 -1.36 1 86 235 LYS B C 1
ATOM 3614 O O . LYS B 1 235 ? -23.922 20.812 -1.696 1 86 235 LYS B O 1
ATOM 3619 N N . PRO B 1 236 ? -24.781 18.719 -2.158 1 82.19 236 PRO B N 1
ATOM 3620 C CA . PRO B 1 236 ? -24.25 18.859 -3.516 1 82.19 236 PRO B CA 1
ATOM 3621 C C . PRO B 1 236 ? -24.953 19.938 -4.324 1 82.19 236 PRO B C 1
ATOM 3623 O O . PRO B 1 236 ? -26.172 20.109 -4.18 1 82.19 236 PRO B O 1
ATOM 3626 N N . GLN B 1 237 ? -24.219 20.922 -4.703 1 74.94 237 GLN B N 1
ATOM 3627 C CA . GLN B 1 237 ? -24.766 21.891 -5.645 1 74.94 237 GLN B CA 1
ATOM 3628 C C . GLN B 1 237 ? -24.219 21.672 -7.047 1 74.94 237 GLN B C 1
ATOM 3630 O O . GLN B 1 237 ? -23.031 21.953 -7.309 1 74.94 237 GLN B O 1
ATOM 3635 N N . LEU B 1 238 ? -24.391 20.656 -7.668 1 60.25 238 LEU B N 1
ATOM 3636 C CA . LEU B 1 238 ? -23.906 20.422 -9.023 1 60.25 238 LEU B CA 1
ATOM 3637 C C . LEU B 1 238 ? -24.109 21.656 -9.891 1 60.25 238 LEU B C 1
ATOM 3639 O O . LEU B 1 238 ? -25.188 21.859 -10.445 1 60.25 238 LEU B O 1
ATOM 3643 N N . ASN B 1 239 ? -23.734 22.766 -9.398 1 50.62 239 ASN B N 1
ATOM 3644 C CA . ASN B 1 239 ? -23.859 23.891 -10.32 1 50.62 239 ASN B CA 1
ATOM 3645 C C . ASN B 1 239 ? -22.859 23.797 -11.469 1 50.62 239 ASN B C 1
ATOM 3647 O O . ASN B 1 239 ? -21.672 24 -11.273 1 50.62 239 ASN B O 1
ATOM 3651 N N . LEU B 1 240 ? -23.031 23 -12.414 1 45.59 240 LEU B N 1
ATOM 3652 C CA . LEU B 1 240 ? -22.234 22.984 -13.633 1 45.59 240 LEU B CA 1
ATOM 3653 C C . LEU B 1 240 ? -21.828 24.391 -14.047 1 45.59 240 LEU B C 1
ATOM 3655 O O . LEU B 1 240 ? -20.984 24.562 -14.922 1 45.59 240 LEU B O 1
ATOM 3659 N N . ARG B 1 241 ? -22.453 25.328 -13.758 1 40.94 241 ARG B N 1
ATOM 3660 C CA . ARG B 1 241 ? -22.172 26.703 -14.195 1 40.94 241 ARG B CA 1
ATOM 3661 C C . ARG B 1 241 ? -21.125 27.344 -13.297 1 40.94 241 ARG B C 1
ATOM 3663 O O . ARG B 1 241 ? -20.906 28.562 -13.367 1 40.94 241 ARG B O 1
ATOM 3670 N N . ASP B 1 242 ? -20.719 26.703 -12.32 1 43.53 242 ASP B N 1
ATOM 3671 C CA . ASP B 1 242 ? -19.688 27.391 -11.547 1 43.53 242 ASP B CA 1
ATOM 3672 C C . ASP B 1 242 ? -18.391 27.516 -12.352 1 43.53 242 ASP B C 1
ATOM 3674 O O . ASP B 1 242 ? -17.938 26.547 -12.969 1 43.53 242 ASP B O 1
ATOM 3678 N N . PRO B 1 243 ? -17.875 28.625 -12.648 1 40.38 243 PRO B N 1
ATOM 3679 C CA . PRO B 1 243 ? -16.734 28.938 -13.508 1 40.38 243 PRO B CA 1
ATOM 3680 C C . PRO B 1 243 ? -15.508 28.062 -13.203 1 40.38 243 PRO B C 1
ATOM 3682 O O . PRO B 1 243 ? -14.633 27.906 -14.055 1 40.38 243 PRO B O 1
ATOM 3685 N N . ALA B 1 244 ? -15.32 27.641 -12.008 1 38.25 244 ALA B N 1
ATOM 3686 C CA . ALA B 1 244 ? -14.109 26.859 -11.734 1 38.25 244 ALA B CA 1
ATOM 3687 C C . ALA B 1 244 ? -14.133 25.531 -12.5 1 38.25 244 ALA B C 1
ATOM 3689 O O . ALA B 1 244 ? -13.086 24.938 -12.727 1 38.25 244 ALA B O 1
ATOM 3690 N N . TYR B 1 245 ? -15.211 24.828 -12.688 1 36.97 245 TYR B N 1
ATOM 3691 C CA . TYR B 1 245 ? -15.312 23.641 -13.531 1 36.97 245 TYR B CA 1
ATOM 3692 C C . TYR B 1 245 ? -15.273 24 -15.008 1 36.97 245 TYR B C 1
ATOM 3694 O O . TYR B 1 245 ? -15.305 23.125 -15.875 1 36.97 245 TYR B O 1
ATOM 3702 N N . GLY B 1 246 ? -15.508 25.219 -15.391 1 36.66 246 GLY B N 1
ATOM 3703 C CA . GLY B 1 246 ? -15.383 25.641 -16.781 1 36.66 246 GLY B CA 1
ATOM 3704 C C . GLY B 1 246 ? -13.992 25.438 -17.344 1 36.66 246 GLY B C 1
ATOM 3705 O O . GLY B 1 246 ? -13.758 25.656 -18.531 1 36.66 246 GLY B O 1
ATOM 3706 N N . GLY B 1 247 ? -12.977 25.422 -16.453 1 33.38 247 GLY B N 1
ATOM 3707 C CA . GLY B 1 247 ? -11.664 25.312 -17.062 1 33.38 247 GLY B CA 1
ATOM 3708 C C . GLY B 1 247 ? -11.391 23.953 -17.672 1 33.38 247 GLY B C 1
ATOM 3709 O O . GLY B 1 247 ? -10.344 23.734 -18.297 1 33.38 247 GLY B O 1
ATOM 3710 N N . PHE B 1 248 ? -12.047 22.859 -17.141 1 29.83 248 PHE B N 1
ATOM 3711 C CA . PHE B 1 248 ? -11.656 21.625 -17.812 1 29.83 248 PHE B CA 1
ATOM 3712 C C . PHE B 1 248 ? -12.398 21.469 -19.141 1 29.83 248 PHE B C 1
ATOM 3714 O O . PHE B 1 248 ? -12.164 20.5 -19.875 1 29.83 248 PHE B O 1
ATOM 3721 N N . SER B 1 249 ? -13.469 22.172 -19.344 1 29.06 249 SER B N 1
ATOM 3722 C CA . SER B 1 249 ? -14.109 22.016 -20.641 1 29.06 249 SER B CA 1
ATOM 3723 C C . SER B 1 249 ? -13.352 22.781 -21.719 1 29.06 249 SER B C 1
ATOM 3725 O O . SER B 1 249 ? -13.672 22.672 -22.906 1 29.06 249 SER B O 1
ATOM 3727 N N . GLY B 1 250 ? -12.586 23.891 -21.484 1 24.41 250 GLY B N 1
ATOM 3728 C CA . GLY B 1 250 ? -12.023 24.453 -22.703 1 24.41 250 GLY B CA 1
ATOM 3729 C C . GLY B 1 250 ? -10.852 23.641 -23.25 1 24.41 250 GLY B C 1
ATOM 3730 O O . GLY B 1 250 ? -10.195 22.922 -22.5 1 24.41 250 GLY B O 1
#

Foldseek 3Di:
DPPPPPPPPPCVDPVNVVVVLVVLLVVLLVLLVVLVVVLVVLVCVVPNPDLLSVLLCLLCVVVVVLLCVLQVCPVLVVLLVVLLCCCVPVHDVSSLQVLLQVLVVLLVVLVVVLVVCLVCLLVSLCVSPVVLVVPPCSSVSSSVLNNLQSCLSSLSNSLSSLCSVCVNVVNNNQSSNLSSQLSVQLRVQLQVQLVVCVVVVDHSSSSSSNSNSRSSNSSNVSSVVVCVVSPRDNDHDPPVPPCVVVVVVD/DPPPPPPPPPCVDPVNVVVVLVVLLVVLLVLLVVLVVVLVVLVCVVPNPDLLSVLLCLLCVVVVVLLCVQQVCPVLVVLLVVLLCCCVPVHDVSSLQVLLQVLVVLLVVLVVVLVVCLVCLLVSLCVSPVVLVVPPCSSVSSSVLNNLQSCLSSLSNSLSSLCSVCVNVVNNNQSSNLSSQLSVQLRVQLQVQLVVCVVVVDHSSSSSSNSNSRSSNSSNVSSVVVCVVSPRDNDHDPPVPPCVVVVVVD

Sequence (500 aa):
MTKKAEKAGTTGSSTGKIARSAGAVSVAVMCSRVLGLVREQVFAGLFGAGYAYDAFVVAFRIPNLLRDLFGEGALSAAFVTVFSDYDTNKGTEATWQLASNVLVFISILLSFLTLLGIFLAEPLVHLLAPDFSGVAGKTELTALLTRIMFPFLVFVALAAVVMGILNTKGKFFVPAISSSFFNMGSIIGGTSLALLLPKFGIPAIVGMAWGTLVGGLLQLMVQLPTLRKIGFRFKPQLNLRDPAYGGFSGMTKKAEKAGTTGSSTGKIARSAGAVSVAVMCSRVLGLVREQVFAGLFGAGYAYDAFVVAFRIPNLLRDLFGEGALSAAFVTVFSDYDTNKGTEATWQLASNVLVFISILLSFLTLLGIFLAEPLVHLLAPDFSGVAGKTELTALLTRIMFPFLVFVALAAVVMGILNTKGKFFVPAISSSFFNMGSIIGGTSLALLLPKFGIPAIVGMAWGTLVGGLLQLMVQLPTLRKIGFRFKPQLNLRDPAYGGFSG

Radius of gyration: 24.56 Å; Cα contacts (8 Å, |Δi|>4): 726; chains: 2; bounding box: 52×89×66 Å

InterPro domains:
  IPR004268 Peptidoglycan biosynthesis protein MurJ [PF03023] (44-246)
  IPR004268 Peptidoglycan biosynthesis protein MurJ [PR01806] (48-67)
  IPR004268 Peptidoglycan biosynthesis protein MurJ [PR01806] (67-83)
  IPR004268 Peptidoglycan biosynthesis protein MurJ [PR01806] (148-172)
  IPR004268 Peptidoglycan biosynthesis protein MurJ [PR01806] (172-193)
  IPR051050 Lipid II flippase MurJ/MviN [PTHR47019] (16-246)

Secondary structure (DSSP, 8-state):
--TTSGGGS----HHHHHHHHHHHHHHHHHHHHHHHHHHHHHHHHHH-SSHHHHHHHHHHHHHHHHHHHHHSSHHHHHHHHHHHHHHHHT-HHHHHHHHHHHHHHHHHHHHHHHHHHHHTHHHHHHHH-GGGGGSTTHHHHHHHHHHHHTTHHHHHHHHHHHHHHHHHTT--HHHHHHHHHHHHHHHHHHHHHHHHGGGGT--HHHHHHHHHHHHHHHHHHTTHHHHHHTT--------TT-TTGGGTT-/--TTSGGGS----HHHHHHHHHHHHHHHHHHHHHHHHHHHHHHHHHH-SSHHHHHHHHHHHHHHHHHHHHHSSHHHHHHHHHHHHHHHHT-HHHHHHHHHHHHHHHHHHHHHHHHHHHHTHHHHHHHH-GGGGGSTTHHHHHHHHHHHHTTHHHHHHHHHHHHHHHHHTT--HHHHHHHHHHHHHHHHHHHHHHHHGGGGT--HHHHHHHHHHHHHHHHHHTTHHHHHHTT--------TT-GGGGGTT-

pLDDT: mean 83.22, std 17.87, range [24.06, 98.25]